Protein AF-0000000066670534 (afdb_homodimer)

Solvent-accessible surface area (backbone atoms only — not comparable to full-atom values): 24064 Å² total; per-residue (Å²): 138,84,81,78,78,78,75,76,74,79,76,77,75,75,77,75,73,74,70,75,74,78,70,74,75,88,40,67,65,58,52,21,53,53,46,45,52,47,20,52,72,50,23,62,88,60,53,47,64,59,57,45,12,57,74,68,71,44,58,47,60,58,57,52,78,71,26,91,45,69,67,55,42,46,50,44,28,29,43,52,54,53,60,66,45,47,70,87,73,50,61,80,85,48,58,58,67,60,31,53,50,49,51,51,50,38,53,48,61,48,46,62,76,32,60,47,41,40,66,54,42,53,49,41,71,63,77,46,68,67,53,52,49,50,53,53,49,52,28,49,52,30,34,74,64,33,26,50,69,69,56,23,50,36,51,55,50,43,51,52,18,28,50,48,16,47,52,33,49,49,48,16,47,55,67,64,30,51,84,81,48,52,74,67,56,62,58,82,70,47,59,60,60,42,52,50,13,34,53,55,26,51,54,74,54,42,49,72,76,74,71,78,122,138,86,81,79,79,76,75,74,74,80,76,76,75,75,76,75,74,73,70,76,72,76,71,74,75,90,40,65,65,59,51,21,53,52,45,46,52,47,18,53,71,50,24,62,88,59,54,47,62,60,60,45,12,57,74,67,73,44,59,49,61,59,58,54,77,72,25,94,44,69,67,55,42,46,47,43,28,30,42,53,55,55,60,65,48,47,70,87,72,51,61,80,84,49,59,57,68,60,31,52,51,50,51,51,49,38,53,46,62,50,46,62,75,31,60,47,42,41,65,54,41,51,47,43,70,63,78,46,68,66,53,53,50,50,52,51,50,52,28,50,52,30,34,74,66,33,26,51,68,69,56,23,49,36,50,56,50,42,51,52,19,28,48,48,15,46,53,33,49,50,50,16,46,56,68,64,31,51,86,82,48,52,73,67,57,62,59,80,71,47,60,60,60,44,52,50,13,34,52,55,28,52,54,74,55,42,49,71,76,73,70,79,121

Organism: Nocardia brasiliensis (strain ATCC 700358 / HUJEG-1) (NCBI:txid1133849)

Secondary structure (DSSP, 8-state):
---------------------------HHHHHHHHHHHHHHH-STT--HHHHHHHHTS-THHHHTT-SSHHHHHHHHHHHHHHHT-GGGS-TTS-HHHHHHHHHHHHHHHHTT-GGGHHHHHTS---SHHHHHHHHHHHHHHHHTT--HHHHHHHHHHHHHHHHHHHHHHHHHHHHS-TTTTTS------HHHHHHHHHHHHGGG--------/---------------------------HHHHHHHHHHHHHHH-STT--HHHHHHHHTS-THHHHTT-SSHHHHHHHHHHHHHHHT-GGGS-TTS-HHHHHHHHHHHHHHHHTT-GGGHHHHHTS---SHHHHHHHHHHHHHHHHTT--HHHHHHHHHHHHHHHHHHHHHHHHHHHHS-TTTTTT------HHHHHHHHHHHHGGG--------

pLDDT: mean 81.75, std 20.19, range [33.44, 98.62]

Sequence (426 aa):
MQGENAAGKPIRRSASRAEPSRRVALNRDHIAVVALRLIDETGVDGFSMRKLGAALGADPMAAYRHFADQQDLFDAVAATMFNELDMASLPWQEPWRELMRAYTHRLRSTLRRHPNAVPVFATRPVRNESALETGSWLVEHLQGAGFPARVATQLTKCLREYVLGHLLSYTIAAVRAEPDAAEDISPADHFDIGVDAMLDGFARYVETPRRHHMQGENAAGKPIRRSASRAEPSRRVALNRDHIAVVALRLIDETGVDGFSMRKLGAALGADPMAAYRHFADQQDLFDAVAATMFNELDMASLPWQEPWRELMRAYTHRLRSTLRRHPNAVPVFATRPVRNESALETGSWLVEHLQGAGFPARVATQLTKCLREYVLGHLLSYTIAAVRAEPDAAEDISPADHFDIGVDAMLDGFARYVETPRRHH

InterPro domains:
  IPR001647 DNA-binding HTH domain, TetR-type [PF00440] (34-77)
  IPR001647 DNA-binding HTH domain, TetR-type [PS50977] (25-85)
  IPR004111 Tetracycline repressor TetR, C-terminal [PF02909] (94-168)
  IPR009057 Homedomain-like superfamily [SSF46689] (21-85)
  IPR036271 Tetracyclin repressor-like, C-terminal domain superfamily [SSF48498] (94-207)
  IPR050109 HTH-type, TetR-like transcriptional regulator [PTHR30055] (16-209)

Radius of gyration: 30.2 Å; Cα contacts (8 Å, |Δi|>4): 427; chains: 2; bounding box: 134×98×96 Å

Foldseek 3Di:
DDPPPPDPDPDPPDPPPDDPPPLPPDALQVLLVLQLVVCLVQFPVRDDLCVSCVSSVHDSCVVCVHAVDPLRSLLSNLLNLVVQLPLVPQPLVDQLLNRLLSSLVSLQVSCLVRLRSLVSNLPDDNPDPVVVVSLVSQLVRVVVQAADSVLSNVLSVVSNNLSSVLSNVLSVVCVVQDPVRNVVCPVPSCPVVVSVVSSVVSVVRRDDPPPPD/DDPPPPPPDPDPPDPPPDDPPPLPPDALQVLLVLQLVVCLVQFPVRDDLCVSCVSSVHHSCVVCVHAVDVLRSLLSNLLNLVVQLPLVPQPLVDQLLNRLLSSLVSLQVSCLVRLRSLVSNLVDDNPDPVVVVSLVSQLVRVVVQAADSVLSSVLSVVSNNLSSVLSNVLSVVCVVPDPVRNVVCPVPPCPVVVSVVSSVVSVVRRDDPPPPD

Nearest PDB structures (foldseek):
  6rxb-assembly1_A  TM=8.771E-01  e=5.092E-08  Acinetobacter baumannii AYE
  6yr1-assembly1_AAA-2  TM=8.450E-01  e=2.213E-08  Escherichia coli
  6rgx-assembly1_B  TM=8.531E-01  e=3.357E-08  Escherichia coli
  6rxb-assembly2_D  TM=8.438E-01  e=1.227E-07  Acinetobacter baumannii AYE
  2hxo-assembly1_B  TM=7.693E-01  e=6.060E-05  Streptomyces coelicolor A3(2)

Structure (mmCIF, N/CA/C/O backbone):
data_AF-0000000066670534-model_v1
#
loop_
_entity.id
_entity.type
_entity.pdbx_description
1 polymer 'TetR family transcriptional regulator'
#
loop_
_atom_site.group_PDB
_atom_site.id
_atom_site.type_symbol
_atom_site.label_atom_id
_atom_site.label_alt_id
_atom_site.label_comp_id
_atom_site.label_asym_id
_atom_site.label_entity_id
_atom_site.label_seq_id
_atom_site.pdbx_PDB_ins_code
_atom_site.Cartn_x
_atom_site.Cartn_y
_atom_site.Cartn_z
_atom_site.occupancy
_atom_site.B_iso_or_equiv
_atom_site.auth_seq_id
_atom_site.auth_comp_id
_atom_site.auth_asym_id
_atom_site.auth_atom_id
_atom_site.pdbx_PDB_model_num
ATOM 1 N N . MET A 1 1 ? 57.75 38.156 66.125 1 33.47 1 MET A N 1
ATOM 2 C CA . MET A 1 1 ? 57.812 38.344 64.688 1 33.47 1 MET A CA 1
ATOM 3 C C . MET A 1 1 ? 57.188 37.156 63.938 1 33.47 1 MET A C 1
ATOM 5 O O . MET A 1 1 ? 57.781 36.062 63.906 1 33.47 1 MET A O 1
ATOM 9 N N . GLN A 1 2 ? 55.812 36.906 64 1 36.94 2 GLN A N 1
ATOM 10 C CA . GLN A 1 2 ? 54.875 35.875 63.594 1 36.94 2 GLN A CA 1
ATOM 11 C C . GLN A 1 2 ? 54.844 35.75 62.062 1 36.94 2 GLN A C 1
ATOM 13 O O . GLN A 1 2 ? 54.594 36.719 61.344 1 36.94 2 GLN A O 1
ATOM 18 N N . GLY A 1 3 ? 55.625 34.906 61.438 1 36.03 3 GLY A N 1
ATOM 19 C CA . GLY A 1 3 ? 55.781 34.562 60.031 1 36.03 3 GLY A CA 1
ATOM 20 C C . GLY A 1 3 ? 54.469 34.188 59.375 1 36.03 3 GLY A C 1
ATOM 21 O O . GLY A 1 3 ? 53.812 33.219 59.781 1 36.03 3 GLY A O 1
ATOM 22 N N . GLU A 1 4 ? 53.656 35.156 58.875 1 36.81 4 GLU A N 1
ATOM 23 C CA . GLU A 1 4 ? 52.406 35.062 58.094 1 36.81 4 GLU A CA 1
ATOM 24 C C . GLU A 1 4 ? 52.594 34.188 56.844 1 36.81 4 GLU A C 1
ATOM 26 O O . GLU A 1 4 ? 53.406 34.5 56 1 36.81 4 GLU A O 1
ATOM 31 N N . ASN A 1 5 ? 52.531 32.844 56.938 1 39.81 5 ASN A N 1
ATOM 32 C CA . ASN A 1 5 ? 52.562 31.938 55.812 1 39.81 5 ASN A CA 1
ATOM 33 C C . ASN A 1 5 ? 51.5 32.312 54.75 1 39.81 5 ASN A C 1
ATOM 35 O O . ASN A 1 5 ? 50.312 32.375 55.062 1 39.81 5 ASN A O 1
ATOM 39 N N . ALA A 1 6 ? 51.938 33.062 53.719 1 43.56 6 ALA A N 1
ATOM 40 C CA . ALA A 1 6 ? 51.125 33.469 52.562 1 43.56 6 ALA A CA 1
ATOM 41 C C . ALA A 1 6 ? 50.438 32.25 51.938 1 43.56 6 ALA A C 1
ATOM 43 O O . ALA A 1 6 ? 51.125 31.297 51.5 1 43.56 6 ALA A O 1
ATOM 44 N N . ALA A 1 7 ? 49.219 31.953 52.25 1 42.5 7 ALA A N 1
ATOM 45 C CA . ALA A 1 7 ? 48.312 30.984 51.625 1 42.5 7 ALA A CA 1
ATOM 46 C C . ALA A 1 7 ? 48.344 31.125 50.094 1 42.5 7 ALA A C 1
ATOM 48 O O . ALA A 1 7 ? 48.25 32.219 49.562 1 42.5 7 ALA A O 1
ATOM 49 N N . GLY A 1 8 ? 49.031 30.203 49.344 1 38.34 8 GLY A N 1
ATOM 50 C CA . GLY A 1 8 ? 49.094 30.078 47.906 1 38.34 8 GLY A CA 1
ATOM 51 C C . GLY A 1 8 ? 47.75 30.266 47.219 1 38.34 8 GLY A C 1
ATOM 52 O O . GLY A 1 8 ? 46.719 29.781 47.719 1 38.34 8 GLY A O 1
ATOM 53 N N . LYS A 1 9 ? 47.625 31.359 46.531 1 45.19 9 LYS A N 1
ATOM 54 C CA . LYS A 1 9 ? 46.406 31.641 45.75 1 45.19 9 LYS A CA 1
ATOM 55 C C . LYS A 1 9 ? 46.031 30.438 44.875 1 45.19 9 LYS A C 1
ATOM 57 O O . LYS A 1 9 ? 46.906 29.812 44.281 1 45.19 9 LYS A O 1
ATOM 62 N N . PRO A 1 10 ? 44.844 29.766 45.188 1 46.69 10 PRO A N 1
ATOM 63 C CA . PRO A 1 10 ? 44.469 28.625 44.344 1 46.69 10 PRO A CA 1
ATOM 64 C C . PRO A 1 10 ? 44.531 28.906 42.875 1 46.69 10 PRO A C 1
ATOM 66 O O . PRO A 1 1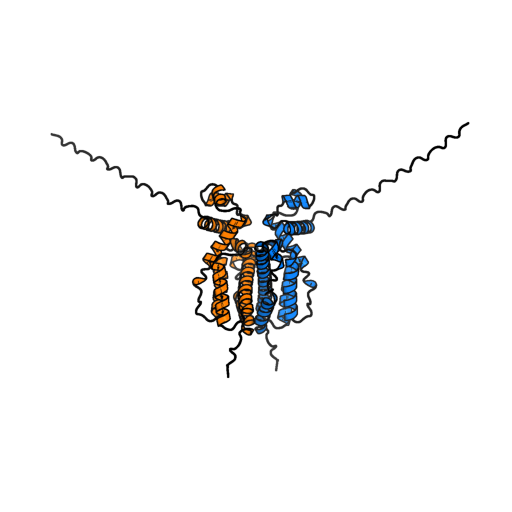0 ? 44.375 30.062 42.438 1 46.69 10 PRO A O 1
ATOM 69 N N . ILE A 1 11 ? 45.406 28.266 42.094 1 48.47 11 ILE A N 1
ATOM 70 C CA . ILE A 1 11 ? 45.5 28.266 40.625 1 48.47 11 ILE A CA 1
ATOM 71 C C . ILE A 1 11 ? 44.094 28.109 40.031 1 48.47 11 ILE A C 1
ATOM 73 O O . ILE A 1 11 ? 43.375 27.141 40.344 1 48.47 11 ILE A O 1
ATOM 77 N N . ARG A 1 12 ? 43.5 29.188 39.594 1 43.56 12 ARG A N 1
ATOM 78 C CA . ARG A 1 12 ? 42.219 29.125 38.844 1 43.56 12 ARG A CA 1
ATOM 79 C C . ARG A 1 12 ? 42.312 28.094 37.719 1 43.56 12 ARG A C 1
ATOM 81 O O . ARG A 1 12 ? 43.125 28.234 36.812 1 43.56 12 ARG A O 1
ATOM 88 N N . ARG A 1 13 ? 41.938 26.859 37.938 1 44.12 13 ARG A N 1
ATOM 89 C CA . ARG A 1 13 ? 41.75 25.891 36.875 1 44.12 13 ARG A CA 1
ATOM 90 C C . ARG A 1 13 ? 41.062 26.516 35.656 1 44.12 13 ARG A C 1
ATOM 92 O O . ARG A 1 13 ? 40.062 27.188 35.812 1 44.12 13 ARG A O 1
ATOM 99 N N . SER A 1 14 ? 41.812 26.828 34.594 1 43.59 14 SER A N 1
ATOM 100 C CA . SER A 1 14 ? 41.344 27.281 33.281 1 43.59 14 SER A CA 1
ATOM 101 C C . SER A 1 14 ? 40.094 26.5 32.844 1 43.59 14 SER A C 1
ATOM 103 O O . SER A 1 14 ? 40.094 25.266 32.906 1 43.59 14 SER A O 1
ATOM 105 N N . ALA A 1 15 ? 38.969 27.016 33 1 44.19 15 ALA A N 1
ATOM 106 C CA . ALA A 1 15 ? 37.719 26.453 32.5 1 44.19 15 ALA A CA 1
ATOM 107 C C . ALA A 1 15 ? 37.906 25.906 31.094 1 44.19 15 ALA A C 1
ATOM 109 O O . ALA A 1 15 ? 38.312 26.641 30.188 1 44.19 15 ALA A O 1
ATOM 110 N N . SER A 1 16 ? 38.25 24.656 30.859 1 44.47 16 SER A N 1
ATOM 111 C CA . SER A 1 16 ? 38.25 23.953 29.578 1 44.47 16 SER A CA 1
ATOM 112 C C . SER A 1 16 ? 37.156 24.453 28.672 1 44.47 16 SER A C 1
ATOM 114 O O . SER A 1 16 ? 35.969 24.469 29.062 1 44.47 16 SER A O 1
ATOM 116 N N . ARG A 1 17 ? 37.406 25.438 27.797 1 44.53 17 ARG A N 1
ATOM 117 C CA . ARG A 1 17 ? 36.469 25.906 26.781 1 44.53 17 ARG A CA 1
ATOM 118 C C . ARG A 1 17 ? 35.688 24.734 26.156 1 44.53 17 ARG A C 1
ATOM 120 O O . ARG A 1 17 ? 36.312 23.812 25.625 1 44.53 17 ARG A O 1
ATOM 127 N N . ALA A 1 18 ? 34.562 24.469 26.641 1 45.66 18 ALA A N 1
ATOM 128 C CA . ALA A 1 18 ? 33.688 23.516 26 1 45.66 18 ALA A CA 1
ATOM 129 C C . ALA A 1 18 ? 33.781 23.609 24.469 1 45.66 18 ALA A C 1
ATOM 131 O O . ALA A 1 18 ? 33.812 24.703 23.906 1 45.66 18 ALA A O 1
ATOM 132 N N . GLU A 1 19 ? 34.438 22.703 23.75 1 43.5 19 GLU A N 1
ATOM 133 C CA . GLU A 1 19 ? 34.469 22.578 22.297 1 43.5 19 GLU A CA 1
ATOM 134 C C . GLU A 1 19 ? 33.156 22.984 21.672 1 43.5 19 GLU A C 1
ATOM 136 O O . GLU A 1 19 ? 32.094 22.625 22.188 1 43.5 19 GLU A O 1
ATOM 141 N N . PRO A 1 20 ? 33.031 24.125 20.984 1 40.72 20 PRO A N 1
ATOM 142 C CA . PRO A 1 20 ? 31.75 24.422 20.344 1 40.72 20 PRO A CA 1
ATOM 143 C C . PRO A 1 20 ? 31.062 23.172 19.781 1 40.72 20 PRO A C 1
ATOM 145 O O . PRO A 1 20 ? 31.734 22.281 19.266 1 40.72 20 PRO A O 1
ATOM 148 N N . SER A 1 21 ? 30.125 22.578 20.344 1 44.38 21 SER A N 1
ATOM 149 C CA . SER A 1 21 ? 29.312 21.547 19.734 1 44.38 21 SER A CA 1
ATOM 150 C C . SER A 1 21 ? 29.203 21.75 18.219 1 44.38 21 SER A C 1
ATOM 152 O O . SER A 1 21 ? 28.828 22.828 17.766 1 44.38 21 SER A O 1
ATOM 154 N N . ARG A 1 22 ? 30.062 21.359 17.375 1 43.44 22 ARG A N 1
ATOM 155 C CA . ARG A 1 22 ? 29.984 21.422 15.914 1 43.44 22 ARG A CA 1
ATOM 156 C C . ARG A 1 22 ? 28.531 21.422 15.445 1 43.44 22 ARG A C 1
ATOM 158 O O . ARG A 1 22 ? 27.844 20.391 15.539 1 43.44 22 ARG A O 1
ATOM 165 N N . ARG A 1 23 ? 27.797 22.469 15.539 1 50.34 23 ARG A N 1
ATOM 166 C CA . ARG A 1 23 ? 26.484 22.672 14.961 1 50.34 23 ARG A CA 1
ATOM 167 C C . ARG A 1 23 ? 26.359 21.969 13.609 1 50.34 23 ARG A C 1
ATOM 169 O O . ARG A 1 23 ? 27.125 22.25 12.688 1 50.34 23 ARG A O 1
ATOM 176 N N . VAL A 1 24 ? 26.172 20.703 13.492 1 54.19 24 VAL A N 1
ATOM 177 C CA . VAL A 1 24 ? 25.938 20 12.234 1 54.19 24 VAL A CA 1
ATOM 178 C C . VAL A 1 24 ? 25.219 20.938 11.25 1 54.19 24 VAL A C 1
ATOM 180 O O . VAL A 1 24 ? 24.172 21.5 11.57 1 54.19 24 VAL A O 1
ATOM 183 N N . ALA A 1 25 ? 25.953 21.594 10.383 1 62.62 25 ALA A N 1
ATOM 184 C CA . ALA A 1 25 ? 25.422 22.453 9.336 1 62.62 25 ALA A CA 1
ATOM 185 C C . ALA A 1 25 ? 24.125 21.891 8.773 1 62.62 25 ALA A C 1
ATOM 187 O O . ALA A 1 25 ? 24.062 20.703 8.406 1 62.62 25 ALA A O 1
ATOM 188 N N . LEU A 1 26 ? 23.016 22.578 9 1 75.19 26 LEU A N 1
ATOM 189 C CA . LEU A 1 26 ? 21.688 22.219 8.477 1 75.19 26 LEU A CA 1
ATOM 190 C C . LEU A 1 26 ? 21.75 22.016 6.965 1 75.19 26 LEU A C 1
ATOM 192 O O . LEU A 1 26 ? 22.25 22.875 6.238 1 75.19 26 LEU A O 1
ATOM 196 N N . ASN A 1 27 ? 21.703 20.781 6.59 1 87.31 27 ASN A N 1
ATOM 197 C CA . ASN A 1 27 ? 21.531 20.469 5.176 1 87.31 27 ASN A CA 1
ATOM 198 C C . ASN A 1 27 ? 20.312 19.594 4.941 1 87.31 27 ASN A C 1
ATOM 200 O O . ASN A 1 27 ? 19.672 19.141 5.898 1 87.31 27 ASN A O 1
ATOM 204 N N . ARG A 1 28 ? 19.953 19.422 3.723 1 91.94 28 ARG A N 1
ATOM 205 C CA . ARG A 1 28 ? 18.719 18.734 3.34 1 91.94 28 ARG A CA 1
ATOM 206 C C . ARG A 1 28 ? 18.688 17.328 3.914 1 91.94 28 ARG A C 1
ATOM 208 O O . ARG A 1 28 ? 17.656 16.891 4.426 1 91.94 28 ARG A O 1
ATOM 215 N N . ASP A 1 29 ? 19.844 16.734 3.93 1 92.19 29 ASP A N 1
ATOM 216 C CA . ASP A 1 29 ? 19.891 15.352 4.391 1 92.19 29 ASP A CA 1
ATOM 217 C C . ASP A 1 29 ? 19.656 15.258 5.895 1 92.19 29 ASP A C 1
ATOM 219 O O . ASP A 1 29 ? 18.891 14.422 6.359 1 92.19 29 ASP A O 1
ATOM 223 N N . HIS A 1 30 ? 20.297 16.078 6.57 1 93.44 30 HIS A N 1
ATOM 224 C CA . HIS A 1 30 ? 20.141 16.094 8.016 1 93.44 30 HIS A CA 1
ATOM 225 C C . HIS A 1 30 ? 18.719 16.422 8.414 1 93.44 30 HIS A C 1
ATOM 227 O O . HIS A 1 30 ? 18.141 15.781 9.297 1 93.44 30 HIS A O 1
ATOM 233 N N . ILE A 1 31 ? 18.172 17.391 7.797 1 95.06 31 ILE A N 1
ATOM 234 C CA . ILE A 1 31 ? 16.812 17.812 8.086 1 95.06 31 ILE A CA 1
ATOM 235 C C . ILE A 1 31 ? 15.852 16.656 7.809 1 95.06 31 ILE A C 1
ATOM 237 O O . ILE A 1 31 ? 14.93 16.391 8.594 1 95.06 31 ILE A O 1
ATOM 241 N N . ALA A 1 32 ? 16.078 15.953 6.73 1 95.56 32 ALA A N 1
ATOM 242 C CA . ALA A 1 32 ? 15.227 14.828 6.359 1 95.56 32 ALA A CA 1
ATOM 243 C C . ALA A 1 32 ? 15.305 13.711 7.395 1 95.56 32 ALA A C 1
ATOM 245 O O . ALA A 1 32 ? 14.297 13.094 7.723 1 95.56 32 ALA A O 1
ATOM 246 N N . VAL A 1 33 ? 16.484 13.5 7.914 1 96.75 33 VAL A N 1
ATOM 247 C CA . VAL A 1 33 ? 16.688 12.461 8.922 1 96.75 33 VAL A CA 1
ATOM 248 C C . VAL A 1 33 ? 15.938 12.844 10.203 1 96.75 33 VAL A C 1
ATOM 250 O O . VAL A 1 33 ? 15.266 12 10.805 1 96.75 33 VAL A O 1
ATOM 253 N N . VAL A 1 34 ? 16.016 14.062 10.578 1 96.5 34 VAL A N 1
ATOM 254 C CA . VAL A 1 34 ? 15.328 14.547 11.766 1 96.5 34 VAL A CA 1
ATOM 255 C C . VAL A 1 34 ? 13.812 14.477 11.555 1 96.5 34 VAL A C 1
ATOM 257 O O . VAL A 1 34 ? 13.07 14.094 12.453 1 96.5 34 VAL A O 1
ATOM 260 N N . ALA A 1 35 ? 13.398 14.852 10.383 1 96.81 35 ALA A N 1
ATOM 261 C CA . ALA A 1 35 ? 11.984 14.766 10.047 1 96.81 35 ALA A CA 1
ATOM 262 C C . ALA A 1 35 ? 11.477 13.328 10.141 1 96.81 35 ALA A C 1
ATOM 264 O O . ALA A 1 35 ? 10.391 13.078 10.672 1 96.81 35 ALA A O 1
ATOM 265 N N . LEU A 1 36 ? 12.266 12.406 9.602 1 97.19 36 LEU A N 1
ATOM 266 C CA . LEU A 1 36 ? 11.906 10.992 9.672 1 97.19 36 LEU A CA 1
ATOM 267 C C . LEU A 1 36 ? 11.742 10.547 11.117 1 97.19 36 LEU A C 1
ATOM 269 O O . LEU A 1 36 ? 10.773 9.867 11.461 1 97.19 36 LEU A O 1
ATOM 273 N N . ARG A 1 37 ? 12.633 10.93 11.961 1 96.94 37 ARG A N 1
ATOM 274 C CA . ARG A 1 37 ? 12.555 10.586 13.375 1 96.94 37 ARG A CA 1
ATOM 275 C C . ARG A 1 37 ? 11.305 11.172 14.016 1 96.94 37 ARG A C 1
ATOM 277 O O . ARG A 1 37 ? 10.641 10.516 14.82 1 96.94 37 ARG A O 1
ATOM 284 N N . LEU A 1 38 ? 11.07 12.367 13.68 1 96.5 38 LEU A N 1
ATOM 285 C CA . LEU A 1 38 ? 9.883 13.031 14.203 1 96.5 38 LEU A CA 1
ATOM 286 C C . LEU A 1 38 ? 8.617 12.305 13.75 1 96.5 38 LEU A C 1
ATOM 288 O O . LEU A 1 38 ? 7.695 12.102 14.547 1 96.5 38 LEU A O 1
ATOM 292 N N . ILE A 1 39 ? 8.57 11.906 12.516 1 95.19 39 ILE A N 1
ATOM 293 C CA . ILE A 1 39 ? 7.438 11.156 11.992 1 95.19 39 ILE A CA 1
ATOM 294 C C . ILE A 1 39 ? 7.32 9.812 12.727 1 95.19 39 ILE A C 1
ATOM 296 O O . ILE A 1 39 ? 6.219 9.383 13.062 1 95.19 39 ILE A O 1
ATOM 300 N N . ASP A 1 40 ? 8.438 9.234 12.961 1 94.06 40 ASP A N 1
ATOM 301 C CA . ASP A 1 40 ? 8.438 7.973 13.695 1 94.06 40 ASP A CA 1
ATOM 302 C C . ASP A 1 40 ? 7.777 8.133 15.062 1 94.06 40 ASP A C 1
ATOM 304 O O . ASP A 1 40 ? 7.09 7.223 15.539 1 94.06 40 ASP A O 1
ATOM 308 N N . GLU A 1 41 ? 7.953 9.242 15.633 1 92.56 41 GLU A N 1
ATOM 309 C CA . GLU A 1 41 ? 7.48 9.508 16.984 1 92.56 41 GLU A CA 1
ATOM 310 C C . GLU A 1 41 ? 6.023 9.961 16.984 1 92.56 41 GLU A C 1
ATOM 312 O O . GLU A 1 41 ? 5.227 9.523 17.828 1 92.56 41 GLU A O 1
ATOM 317 N N . THR A 1 42 ? 5.652 10.82 16.094 1 90.25 42 THR A N 1
ATOM 318 C CA . THR A 1 42 ? 4.383 11.531 16.219 1 90.25 42 THR A CA 1
ATOM 319 C C . THR A 1 42 ? 3.393 11.062 15.156 1 90.25 42 THR A C 1
ATOM 321 O O . THR A 1 42 ? 2.205 11.391 15.219 1 90.25 42 THR A O 1
ATOM 324 N N . GLY A 1 43 ? 3.912 10.258 14.195 1 89.06 43 GLY A N 1
ATOM 325 C CA . GLY A 1 43 ? 3.084 9.992 13.031 1 89.06 43 GLY A CA 1
ATOM 326 C C . GLY A 1 43 ? 3.062 11.141 12.047 1 89.06 43 GLY A C 1
ATOM 327 O O . GLY A 1 43 ? 3.475 12.258 12.375 1 89.06 43 GLY A O 1
ATOM 328 N N . VAL A 1 44 ? 2.549 10.852 10.867 1 87.06 44 VAL A N 1
ATOM 329 C CA . VAL A 1 44 ? 2.482 11.867 9.82 1 87.06 44 VAL A CA 1
ATOM 330 C C . VAL A 1 44 ? 1.493 12.961 10.219 1 87.06 44 VAL A C 1
ATOM 332 O O . VAL A 1 44 ? 1.752 14.148 10.016 1 87.06 44 VAL A O 1
ATOM 335 N N . ASP A 1 45 ? 0.412 12.508 10.82 1 78.88 45 ASP A N 1
ATOM 336 C CA . ASP A 1 45 ? -0.628 13.453 11.227 1 78.88 45 ASP A CA 1
ATOM 337 C C . ASP A 1 45 ? -0.126 14.383 12.328 1 78.88 45 ASP A C 1
ATOM 339 O O . ASP A 1 45 ? -0.609 15.508 12.461 1 78.88 45 ASP A O 1
ATOM 343 N N . GLY A 1 46 ? 0.813 13.93 13.078 1 86.69 46 GLY A N 1
ATOM 344 C CA . GLY A 1 46 ? 1.359 14.719 14.172 1 86.69 46 GLY A CA 1
ATOM 345 C C . GLY A 1 46 ? 2.559 15.555 13.766 1 86.69 46 GLY A C 1
ATOM 346 O O . GLY A 1 46 ? 3.105 16.297 14.578 1 86.69 46 GLY A O 1
ATOM 347 N N . PHE A 1 47 ? 2.91 15.438 12.555 1 91.12 47 PHE A N 1
ATOM 348 C CA . PHE A 1 47 ? 4.074 16.156 12.047 1 91.12 47 PHE A CA 1
ATOM 349 C C . PHE A 1 47 ? 3.703 17.594 11.68 1 91.12 47 PHE A C 1
ATOM 351 O O . PHE A 1 47 ? 2.629 17.844 11.125 1 91.12 47 PHE A O 1
ATOM 358 N N . SER A 1 48 ? 4.551 18.516 11.969 1 90.19 48 SER A N 1
ATOM 359 C CA . SER A 1 48 ? 4.449 19.875 11.477 1 90.19 48 SER A CA 1
ATOM 360 C C . SER A 1 48 ? 5.828 20.5 11.281 1 90.19 48 SER A C 1
ATOM 362 O O . SER A 1 48 ? 6.797 20.094 11.922 1 90.19 48 SER A O 1
ATOM 364 N N . MET A 1 49 ? 5.82 21.5 10.422 1 90.69 49 MET A N 1
ATOM 365 C CA . MET A 1 49 ? 7.078 22.203 10.188 1 90.69 49 MET A CA 1
ATOM 366 C C . MET A 1 49 ? 7.535 22.922 11.453 1 90.69 49 MET A C 1
ATOM 368 O O . MET A 1 49 ? 8.734 23.047 11.703 1 90.69 49 MET A O 1
ATOM 372 N N . ARG A 1 50 ? 6.602 23.359 12.242 1 90.69 50 ARG A N 1
ATOM 373 C CA . ARG A 1 50 ? 6.926 24 13.516 1 90.69 50 ARG A CA 1
ATOM 374 C C . ARG A 1 50 ? 7.613 23.031 14.461 1 90.69 50 ARG A C 1
ATOM 376 O O . ARG A 1 50 ? 8.648 23.344 15.055 1 90.69 50 ARG A O 1
ATOM 383 N N . LYS A 1 51 ? 7.082 21.859 14.609 1 93.88 51 LYS A N 1
ATOM 384 C CA . LYS A 1 51 ? 7.684 20.828 15.453 1 93.88 51 LYS A CA 1
ATOM 385 C C . LYS A 1 51 ? 9.062 20.438 14.945 1 93.88 51 LYS A C 1
ATOM 387 O O . LYS A 1 51 ? 9.969 20.141 15.734 1 93.88 51 LYS A O 1
ATOM 392 N N . LEU A 1 52 ? 9.188 20.359 13.602 1 94.81 52 LEU A N 1
ATOM 393 C CA . LEU A 1 52 ? 10.484 20.047 13.008 1 94.81 52 LEU A CA 1
ATOM 394 C C . LEU A 1 52 ? 11.523 21.109 13.383 1 94.81 52 LEU A C 1
ATOM 396 O O . LEU A 1 52 ? 12.648 20.766 13.75 1 94.81 52 LEU A O 1
ATOM 400 N N . GLY A 1 53 ? 11.156 22.359 13.281 1 92.88 53 GLY A N 1
ATOM 401 C CA . GLY A 1 53 ? 12.055 23.422 13.711 1 92.88 53 GLY A CA 1
ATOM 402 C C . GLY A 1 53 ? 12.539 23.25 15.133 1 92.88 53 GLY A C 1
ATOM 403 O O . GLY A 1 53 ? 13.734 23.406 15.414 1 92.88 53 GLY A O 1
ATOM 404 N N . ALA A 1 54 ? 11.609 22.969 15.969 1 92.56 54 ALA A N 1
ATOM 405 C CA . ALA A 1 54 ? 11.938 22.75 17.375 1 92.56 54 ALA A CA 1
ATOM 406 C C . ALA A 1 54 ? 12.906 21.578 17.547 1 92.56 54 ALA A C 1
ATOM 408 O O . ALA A 1 54 ? 13.867 21.672 18.312 1 92.56 54 ALA A O 1
ATOM 409 N N . ALA A 1 55 ? 12.672 20.516 16.875 1 93.12 55 ALA A N 1
ATOM 410 C CA . ALA A 1 55 ? 13.508 19.328 16.969 1 93.12 55 ALA A CA 1
ATOM 411 C C . ALA A 1 55 ? 14.922 19.609 16.453 1 93.12 55 ALA A C 1
ATOM 413 O O . ALA A 1 55 ? 15.883 19 16.922 1 93.12 55 ALA A O 1
ATOM 414 N N . LEU A 1 56 ? 14.992 20.453 15.492 1 92.5 56 LEU A N 1
ATOM 415 C CA . LEU A 1 56 ? 16.281 20.828 14.906 1 92.5 56 LEU A CA 1
ATOM 416 C C . LEU A 1 56 ? 17.016 21.828 15.805 1 92.5 56 LEU A C 1
ATOM 418 O O . LEU A 1 56 ? 18.203 22.078 15.609 1 92.5 56 LEU A O 1
ATOM 422 N N . GLY A 1 57 ? 16.297 22.328 16.781 1 90.69 57 GLY A N 1
ATOM 423 C CA . GLY A 1 57 ? 16.859 23.391 17.594 1 90.69 57 GLY A CA 1
ATOM 424 C C . GLY A 1 57 ? 17.078 24.672 16.828 1 90.69 57 GLY A C 1
ATOM 425 O O . GLY A 1 57 ? 18.031 25.406 17.078 1 90.69 57 GLY A O 1
ATOM 426 N N . ALA A 1 58 ? 16.344 24.812 15.828 1 83.56 58 ALA A N 1
ATOM 427 C CA . ALA A 1 58 ? 16.438 25.969 14.945 1 83.56 58 ALA A CA 1
ATOM 428 C C . ALA A 1 58 ? 15.094 26.656 14.789 1 83.56 58 ALA A C 1
ATOM 430 O O . ALA A 1 58 ? 14.078 26.172 15.289 1 83.56 58 ALA A O 1
ATOM 431 N N . ASP A 1 59 ? 15.18 27.844 14.188 1 79.5 59 ASP A N 1
ATOM 432 C CA . ASP A 1 59 ? 13.953 28.547 13.812 1 79.5 59 ASP A CA 1
ATOM 433 C C . ASP A 1 59 ? 13.141 27.734 12.805 1 79.5 59 ASP A C 1
ATOM 435 O O . ASP A 1 59 ? 13.711 27.109 11.906 1 79.5 59 ASP A O 1
ATOM 439 N N . PRO A 1 60 ? 11.812 27.609 13.031 1 74.88 60 PRO A N 1
ATOM 440 C CA . PRO A 1 60 ? 10.938 26.906 12.094 1 74.88 60 PRO A CA 1
ATOM 441 C C . PRO A 1 60 ? 11.195 27.297 10.641 1 74.88 60 PRO A C 1
ATOM 443 O O . PRO A 1 60 ? 10.992 26.484 9.734 1 74.88 60 PRO A O 1
ATOM 446 N N . MET A 1 61 ? 11.75 28.422 10.445 1 80.25 61 MET A N 1
ATOM 447 C CA . MET A 1 61 ? 11.992 28.922 9.094 1 80.25 61 MET A CA 1
ATOM 448 C C . MET A 1 61 ? 13.242 28.281 8.5 1 80.25 61 MET A C 1
ATOM 450 O O . MET A 1 61 ? 13.422 28.266 7.277 1 80.25 61 MET A O 1
ATOM 454 N N . ALA A 1 62 ? 14.016 27.781 9.32 1 82.62 62 ALA A N 1
ATOM 455 C CA . ALA A 1 62 ? 15.289 27.219 8.867 1 82.62 62 ALA A CA 1
ATOM 456 C C . ALA A 1 62 ? 15.07 26.094 7.859 1 82.62 62 ALA A C 1
ATOM 458 O O . ALA A 1 62 ? 15.797 26 6.871 1 82.62 62 ALA A O 1
ATOM 459 N N . ALA A 1 63 ? 14.039 25.266 8.086 1 86.12 63 ALA A N 1
ATOM 460 C CA . ALA A 1 63 ? 13.758 24.156 7.18 1 86.12 63 ALA A CA 1
ATOM 461 C C . ALA A 1 63 ? 13.258 24.656 5.828 1 86.12 63 ALA A C 1
ATOM 463 O O . ALA A 1 63 ? 13.531 24.047 4.793 1 86.12 63 ALA A O 1
ATOM 464 N N . TYR A 1 64 ? 12.609 25.781 5.887 1 84.62 64 TYR A N 1
ATOM 465 C CA . TYR A 1 64 ? 12.016 26.312 4.664 1 84.62 64 TYR A CA 1
ATOM 466 C C . TYR A 1 64 ? 13.086 26.859 3.732 1 84.62 64 TYR A C 1
ATOM 468 O O . TYR A 1 64 ? 12.844 27.062 2.541 1 84.62 64 TYR A O 1
ATOM 476 N N . ARG A 1 65 ? 14.219 27.141 4.191 1 88.19 65 ARG A N 1
ATOM 477 C CA . ARG A 1 65 ? 15.336 27.562 3.355 1 88.19 65 ARG A CA 1
ATOM 478 C C . ARG A 1 65 ? 15.82 26.406 2.475 1 88.19 65 ARG A C 1
ATOM 480 O O . ARG A 1 65 ? 16.422 26.641 1.42 1 88.19 65 ARG A O 1
ATOM 487 N N . HIS A 1 66 ? 15.477 25.25 2.934 1 92.81 66 HIS A N 1
ATOM 488 C CA . HIS A 1 66 ? 16 24.078 2.248 1 92.81 66 HIS A CA 1
ATOM 489 C C . HIS A 1 66 ? 14.906 23.328 1.493 1 92.81 66 HIS A C 1
ATOM 491 O O . HIS A 1 66 ? 15.195 22.531 0.595 1 92.81 66 HIS A O 1
ATOM 497 N N . PHE A 1 67 ? 13.727 23.547 1.937 1 93.25 67 PHE A N 1
ATOM 498 C CA . PHE A 1 67 ? 12.602 22.875 1.309 1 93.25 67 PHE A CA 1
ATOM 499 C C . PHE A 1 67 ? 11.516 23.875 0.925 1 93.25 67 PHE A C 1
ATOM 501 O O . PHE A 1 67 ? 11.195 24.781 1.694 1 93.25 67 PHE A O 1
ATOM 508 N N . ALA A 1 68 ? 10.953 23.656 -0.262 1 89.94 68 ALA A N 1
ATOM 509 C CA . ALA A 1 68 ? 9.93 24.562 -0.781 1 89.94 68 ALA A CA 1
ATOM 510 C C . ALA A 1 68 ? 8.641 24.438 0.023 1 89.94 68 ALA A C 1
ATOM 512 O O . ALA A 1 68 ? 7.922 25.438 0.207 1 89.94 68 ALA A O 1
ATOM 513 N N . ASP A 1 69 ? 8.281 23.266 0.402 1 87.62 69 ASP A N 1
ATOM 514 C CA . ASP A 1 69 ? 7.078 22.969 1.175 1 87.62 69 ASP A CA 1
ATOM 515 C C . ASP A 1 69 ? 7.188 21.609 1.86 1 87.62 69 ASP A C 1
ATOM 517 O O . ASP A 1 69 ? 8.234 20.953 1.802 1 87.62 69 ASP A O 1
ATOM 521 N N . GLN A 1 70 ? 6.23 21.25 2.49 1 88.12 70 GLN A N 1
ATOM 522 C CA . GLN A 1 70 ? 6.211 20 3.234 1 88.12 70 GLN A CA 1
ATOM 523 C C . GLN A 1 70 ? 6.332 18.797 2.297 1 88.12 70 GLN A C 1
ATOM 525 O O . GLN A 1 70 ? 6.957 17.797 2.645 1 88.12 70 GLN A O 1
ATOM 530 N N . GLN A 1 71 ? 5.77 18.891 1.125 1 85.25 71 GLN A N 1
ATOM 531 C CA . GLN A 1 71 ? 5.84 17.797 0.164 1 85.25 71 GLN A CA 1
ATOM 532 C C . GLN A 1 71 ? 7.273 17.562 -0.307 1 85.25 71 GLN A C 1
ATOM 534 O O . GLN A 1 71 ? 7.711 16.422 -0.444 1 85.25 71 GLN A O 1
ATOM 539 N N . ASP A 1 72 ? 7.91 18.625 -0.53 1 89.56 72 ASP A N 1
ATOM 540 C CA . ASP A 1 72 ? 9.32 18.547 -0.886 1 89.56 72 ASP A CA 1
ATOM 541 C C . ASP A 1 72 ? 10.133 17.891 0.224 1 89.56 72 ASP A C 1
ATOM 543 O O . ASP A 1 72 ? 11.016 17.062 -0.048 1 89.56 72 ASP A O 1
ATOM 547 N N . LEU A 1 73 ? 9.844 18.234 1.451 1 92.88 73 LEU A N 1
ATOM 548 C CA . LEU A 1 73 ? 10.492 17.609 2.6 1 92.88 73 LEU A CA 1
ATOM 549 C C . LEU A 1 73 ? 10.172 16.125 2.658 1 92.88 73 LEU A C 1
ATOM 551 O O . LEU A 1 73 ? 11.062 15.305 2.904 1 92.88 73 LEU A O 1
ATOM 555 N N . PHE A 1 74 ? 8.969 15.711 2.416 1 91.88 74 PHE A N 1
ATOM 556 C CA . PHE A 1 74 ? 8.562 14.312 2.479 1 91.88 74 PHE A CA 1
ATOM 557 C C . PHE A 1 74 ? 9.227 13.5 1.37 1 91.88 74 PHE A C 1
ATOM 559 O O . PHE A 1 74 ? 9.547 12.328 1.557 1 91.88 74 PHE A O 1
ATOM 566 N N . ASP A 1 75 ? 9.461 14.133 0.252 1 90.31 75 ASP A N 1
ATOM 567 C CA . ASP A 1 75 ? 10.25 13.477 -0.781 1 90.31 75 ASP A CA 1
ATOM 568 C C . ASP A 1 75 ? 11.641 13.117 -0.26 1 90.31 75 ASP A C 1
ATOM 570 O O . ASP A 1 75 ? 12.141 12.023 -0.518 1 90.31 75 ASP A O 1
ATOM 574 N N . ALA A 1 76 ? 12.18 14.047 0.439 1 93.19 76 ALA A N 1
ATOM 575 C CA . ALA A 1 76 ? 13.508 13.82 1.009 1 93.19 76 ALA A CA 1
ATOM 576 C C . ALA A 1 76 ? 13.469 12.75 2.09 1 93.19 76 ALA A C 1
ATOM 578 O O . ALA A 1 76 ? 14.414 11.969 2.242 1 93.19 76 ALA A O 1
ATOM 579 N N . VAL A 1 77 ? 12.438 12.711 2.836 1 95.19 77 VAL A N 1
ATOM 580 C CA . VAL A 1 77 ? 12.25 11.672 3.842 1 95.19 77 VAL A CA 1
ATOM 581 C C . VAL A 1 77 ? 12.18 10.305 3.166 1 95.19 77 VAL A C 1
ATOM 583 O O . VAL A 1 77 ? 12.82 9.344 3.617 1 95.19 77 VAL A O 1
ATOM 586 N N . ALA A 1 78 ? 11.445 10.203 2.086 1 93.19 78 ALA A N 1
ATOM 587 C CA . ALA A 1 78 ? 11.352 8.961 1.327 1 93.19 78 ALA A CA 1
ATOM 588 C C . ALA A 1 78 ? 12.727 8.531 0.806 1 93.19 78 ALA A C 1
ATOM 590 O O . ALA A 1 78 ? 13.078 7.355 0.859 1 93.19 78 ALA A O 1
ATOM 591 N N . ALA A 1 79 ? 13.469 9.469 0.329 1 92.94 79 ALA A N 1
ATOM 592 C CA . ALA A 1 79 ? 14.812 9.188 -0.157 1 92.94 79 ALA A CA 1
ATOM 593 C C . ALA A 1 79 ? 15.711 8.68 0.97 1 92.94 79 ALA A C 1
ATOM 595 O O . ALA A 1 79 ? 16.516 7.766 0.767 1 92.94 79 ALA A O 1
ATOM 596 N N . THR A 1 80 ? 15.547 9.312 2.08 1 94.62 80 THR A N 1
ATOM 597 C CA . THR A 1 80 ? 16.297 8.883 3.258 1 94.62 80 THR A CA 1
ATOM 598 C C . THR A 1 80 ? 15.977 7.43 3.6 1 94.62 80 THR A C 1
ATOM 600 O O . THR A 1 80 ? 16.875 6.633 3.859 1 94.62 80 THR A O 1
ATOM 603 N N . MET A 1 81 ? 14.766 7.066 3.613 1 95.12 81 MET A N 1
ATOM 604 C CA . MET A 1 81 ? 14.344 5.695 3.879 1 95.12 81 MET A CA 1
ATOM 605 C C . MET A 1 81 ? 14.906 4.742 2.83 1 95.12 81 MET A C 1
ATOM 607 O O . MET A 1 81 ? 15.352 3.641 3.16 1 95.12 81 MET A O 1
ATOM 611 N N . PHE A 1 82 ? 14.859 5.125 1.606 1 94.25 82 PHE A N 1
ATOM 612 C CA . PHE A 1 82 ? 15.406 4.281 0.55 1 94.25 82 PHE A CA 1
ATOM 613 C C . PHE A 1 82 ? 16.875 3.996 0.797 1 94.25 82 PHE A C 1
ATOM 615 O O . PHE A 1 82 ? 17.344 2.865 0.618 1 94.25 82 PHE A O 1
ATOM 622 N N . ASN A 1 83 ? 17.594 5.047 1.138 1 93.44 83 ASN A N 1
ATOM 623 C CA . ASN A 1 83 ? 19.016 4.887 1.388 1 93.44 83 ASN A CA 1
ATOM 624 C C . ASN A 1 83 ? 19.281 3.875 2.5 1 93.44 83 ASN A C 1
ATOM 626 O O . ASN A 1 83 ? 20.281 3.162 2.471 1 93.44 83 ASN A O 1
ATOM 630 N N . GLU A 1 84 ? 18.422 3.816 3.426 1 95.5 84 GLU A N 1
ATOM 631 C CA . GLU A 1 84 ? 18.562 2.865 4.523 1 95.5 84 GLU A CA 1
ATOM 632 C C . GLU A 1 84 ? 18.422 1.428 4.031 1 95.5 84 GLU A C 1
ATOM 634 O O . GLU A 1 84 ? 18.812 0.485 4.719 1 95.5 84 GLU A O 1
ATOM 639 N N . LEU A 1 85 ? 17.812 1.227 2.896 1 95.75 85 LEU A N 1
ATOM 640 C CA . LEU A 1 85 ? 17.609 -0.115 2.363 1 95.75 85 LEU A CA 1
ATOM 641 C C . LEU A 1 85 ? 18.938 -0.787 2.053 1 95.75 85 LEU A C 1
ATOM 643 O O . LEU A 1 85 ? 19.031 -2.018 2.031 1 95.75 85 LEU A O 1
ATOM 647 N N . ASP A 1 86 ? 19.984 -0 1.734 1 94.69 86 ASP A N 1
ATOM 648 C CA . ASP A 1 86 ? 21.312 -0.521 1.433 1 94.69 86 ASP A CA 1
ATOM 649 C C . ASP A 1 86 ? 21.234 -1.615 0.369 1 94.69 86 ASP A C 1
ATOM 651 O O . ASP A 1 86 ? 21.734 -2.727 0.583 1 94.69 86 ASP A O 1
ATOM 655 N N . MET A 1 87 ? 20.703 -1.264 -0.745 1 94.38 87 MET A N 1
ATOM 656 C CA . MET A 1 87 ? 20.438 -2.227 -1.812 1 94.38 87 MET A CA 1
ATOM 657 C C . MET A 1 87 ? 21.75 -2.781 -2.367 1 94.38 87 MET A C 1
ATOM 659 O O . MET A 1 87 ? 21.781 -3.896 -2.891 1 94.38 87 MET A O 1
ATOM 663 N N . ALA A 1 88 ? 22.812 -2.016 -2.246 1 93.94 88 ALA A N 1
ATOM 664 C CA . ALA A 1 88 ? 24.109 -2.451 -2.736 1 93.94 88 ALA A CA 1
ATOM 665 C C . ALA A 1 88 ? 24.594 -3.703 -2.004 1 93.94 88 ALA A C 1
ATOM 667 O O . ALA A 1 88 ? 25.359 -4.5 -2.551 1 93.94 88 ALA A O 1
ATOM 668 N N . SER A 1 89 ? 24.094 -3.947 -0.794 1 96.56 89 SER A N 1
ATOM 669 C CA . SER A 1 89 ? 24.562 -5.055 0.031 1 96.56 89 SER A CA 1
ATOM 670 C C . SER A 1 89 ? 23.719 -6.305 -0.186 1 96.56 89 SER A C 1
ATOM 672 O O . SER A 1 89 ? 23.922 -7.32 0.479 1 96.56 89 SER A O 1
ATOM 674 N N . LEU A 1 90 ? 22.781 -6.273 -1.05 1 97.62 90 LEU A N 1
ATOM 675 C CA . LEU A 1 90 ? 22.016 -7.465 -1.38 1 97.62 90 LEU A CA 1
ATOM 676 C C . LEU A 1 90 ? 22.906 -8.562 -1.927 1 97.62 90 LEU A C 1
ATOM 678 O O . LEU A 1 90 ? 24.016 -8.289 -2.404 1 97.62 90 LEU A O 1
ATOM 682 N N . PRO A 1 91 ? 22.484 -9.891 -1.784 1 98 91 PRO A N 1
ATOM 683 C CA . PRO A 1 91 ? 23.281 -10.977 -2.332 1 98 91 PRO A CA 1
ATOM 684 C C . PRO A 1 91 ? 23.203 -11.07 -3.854 1 98 91 PRO A C 1
ATOM 686 O O . PRO A 1 91 ? 22.641 -12.039 -4.387 1 98 91 PRO A O 1
ATOM 689 N N . TRP A 1 92 ? 23.812 -10.172 -4.566 1 97.38 92 TRP A N 1
ATOM 690 C CA . TRP A 1 92 ? 23.703 -10 -6.012 1 97.38 92 TRP A CA 1
ATOM 691 C C . TRP A 1 92 ? 24.281 -11.188 -6.754 1 97.38 92 TRP A C 1
ATOM 693 O O . TRP A 1 92 ? 24.062 -11.352 -7.957 1 97.38 92 TRP A O 1
ATOM 703 N N . GLN A 1 93 ? 25.016 -12.055 -6.109 1 97.06 93 GLN A N 1
ATOM 704 C CA . GLN A 1 93 ? 25.625 -13.219 -6.742 1 97.06 93 GLN A CA 1
ATOM 705 C C . GLN A 1 93 ? 24.688 -14.414 -6.719 1 97.06 93 GLN A C 1
ATOM 707 O O . GLN A 1 93 ? 24.938 -15.422 -7.387 1 97.06 93 GLN A O 1
ATOM 712 N N . GLU A 1 94 ? 23.688 -14.383 -5.926 1 98.12 94 GLU A N 1
ATOM 713 C CA . GLU A 1 94 ? 22.766 -15.5 -5.781 1 98.12 94 GLU A CA 1
ATOM 714 C C . GLU A 1 94 ? 21.828 -15.602 -6.984 1 98.12 94 GLU A C 1
ATOM 716 O O . GLU A 1 94 ? 21.641 -14.625 -7.711 1 98.12 94 GLU A O 1
ATOM 721 N N . PRO A 1 95 ? 21.25 -16.812 -7.238 1 98.06 95 PRO A N 1
ATOM 722 C CA . PRO A 1 95 ? 20.234 -16.953 -8.289 1 98.06 95 PRO A CA 1
ATOM 723 C C . PRO A 1 95 ? 19.047 -16.016 -8.102 1 98.06 95 PRO A C 1
ATOM 725 O O . PRO A 1 95 ? 18.828 -15.516 -6.996 1 98.06 95 PRO A O 1
ATOM 728 N N . TRP A 1 96 ? 18.344 -15.789 -9.141 1 98.12 96 TRP A N 1
ATOM 729 C CA . TRP A 1 96 ? 17.328 -14.742 -9.188 1 98.12 96 TRP A CA 1
ATOM 730 C C . TRP A 1 96 ? 16.312 -14.914 -8.055 1 98.12 96 TRP A C 1
ATOM 732 O O . TRP A 1 96 ? 15.867 -13.938 -7.457 1 98.12 96 TRP A O 1
ATOM 742 N N . ARG A 1 97 ? 15.953 -16.156 -7.809 1 98.12 97 ARG A N 1
ATOM 743 C CA . ARG A 1 97 ? 14.914 -16.391 -6.805 1 98.12 97 ARG A CA 1
ATOM 744 C C . ARG A 1 97 ? 15.383 -15.945 -5.426 1 98.12 97 ARG A C 1
ATOM 746 O O . ARG A 1 97 ? 14.648 -15.273 -4.703 1 98.12 97 ARG A O 1
ATOM 753 N N . GLU A 1 98 ? 16.547 -16.312 -5.039 1 98.31 98 GLU A N 1
ATOM 754 C CA . GLU A 1 98 ? 17.125 -15.938 -3.754 1 98.31 98 GLU A CA 1
ATOM 755 C C . GLU A 1 98 ? 17.344 -14.422 -3.668 1 98.31 98 GLU A C 1
ATOM 757 O O . GLU A 1 98 ? 17.094 -13.82 -2.621 1 98.31 98 GLU A O 1
ATOM 762 N N . LEU A 1 99 ? 17.797 -13.859 -4.746 1 98.62 99 LEU A N 1
ATOM 763 C CA . LEU A 1 99 ? 18.016 -12.422 -4.766 1 98.62 99 LEU A CA 1
ATOM 764 C C . LEU A 1 99 ? 16.703 -11.672 -4.578 1 98.62 99 LEU A C 1
ATOM 766 O O . LEU A 1 99 ? 16.625 -10.727 -3.793 1 98.62 99 LEU A O 1
ATOM 770 N N . MET A 1 100 ? 15.664 -12.086 -5.305 1 98.56 100 MET A N 1
ATOM 771 C CA . MET A 1 100 ? 14.383 -11.398 -5.223 1 98.56 100 MET A CA 1
ATOM 772 C C . MET A 1 100 ? 13.75 -11.578 -3.844 1 98.56 100 MET A C 1
ATOM 774 O O . MET A 1 100 ? 13.102 -10.672 -3.328 1 98.56 100 MET A O 1
ATOM 778 N N . ARG A 1 101 ? 13.93 -12.727 -3.26 1 98.25 101 ARG A N 1
ATOM 779 C CA . ARG A 1 101 ? 13.484 -12.938 -1.884 1 98.25 101 ARG A CA 1
ATOM 780 C C . ARG A 1 101 ? 14.211 -12 -0.925 1 98.25 101 ARG A C 1
ATOM 782 O O . ARG A 1 101 ? 13.594 -11.383 -0.06 1 98.25 101 ARG A O 1
ATOM 789 N N . ALA A 1 102 ? 15.508 -11.906 -1.051 1 98.38 102 ALA A N 1
ATOM 790 C CA . ALA A 1 102 ? 16.297 -11.016 -0.214 1 98.38 102 ALA A CA 1
ATOM 791 C C . ALA A 1 102 ? 15.867 -9.562 -0.39 1 98.38 102 ALA A C 1
ATOM 793 O O . ALA A 1 102 ? 15.797 -8.812 0.583 1 98.38 102 ALA A O 1
ATOM 794 N N . TYR A 1 103 ? 15.648 -9.227 -1.679 1 98.06 103 TYR A N 1
ATOM 795 C CA . TYR A 1 103 ? 15.172 -7.887 -2.006 1 98.06 103 TYR A CA 1
ATOM 796 C C . TYR A 1 103 ? 13.891 -7.562 -1.247 1 98.06 103 TYR A C 1
ATOM 798 O O . TYR A 1 103 ? 13.797 -6.52 -0.595 1 98.06 103 TYR A O 1
ATOM 806 N N . THR A 1 104 ? 12.914 -8.445 -1.249 1 97.94 104 THR A N 1
ATOM 807 C CA . THR A 1 104 ? 11.625 -8.227 -0.593 1 97.94 104 THR A CA 1
ATOM 808 C C . THR A 1 104 ? 11.797 -8.188 0.923 1 97.94 104 THR A C 1
ATOM 810 O O . THR A 1 104 ? 11.18 -7.363 1.599 1 97.94 104 THR A O 1
ATOM 813 N N . HIS A 1 105 ? 12.586 -9.023 1.479 1 97.44 105 HIS A N 1
ATOM 814 C CA . HIS A 1 105 ? 12.828 -9.039 2.918 1 97.44 105 HIS A CA 1
ATOM 815 C C . HIS A 1 105 ? 13.547 -7.773 3.371 1 97.44 105 HIS A C 1
ATOM 817 O O . HIS A 1 105 ? 13.273 -7.254 4.457 1 97.44 105 HIS A O 1
ATOM 823 N N . ARG A 1 106 ? 14.461 -7.293 2.531 1 97.75 106 ARG A N 1
ATOM 824 C CA . ARG A 1 106 ? 15.156 -6.043 2.828 1 97.75 106 ARG A CA 1
ATOM 825 C C . ARG A 1 106 ? 14.172 -4.875 2.893 1 97.75 106 ARG A C 1
ATOM 827 O O . ARG A 1 106 ? 14.211 -4.078 3.83 1 97.75 106 ARG A O 1
ATOM 834 N N . LEU A 1 107 ? 13.328 -4.812 1.851 1 96.5 107 LEU A N 1
ATOM 835 C CA . LEU A 1 107 ? 12.289 -3.787 1.877 1 96.5 107 LEU A CA 1
ATOM 836 C C . LEU A 1 107 ? 11.477 -3.867 3.166 1 96.5 107 LEU A C 1
ATOM 838 O O . LEU A 1 107 ? 11.336 -2.869 3.879 1 96.5 107 LEU A O 1
ATOM 842 N N . ARG A 1 108 ? 11.016 -5.008 3.502 1 95.44 108 ARG A N 1
ATOM 843 C CA . ARG A 1 108 ? 10.148 -5.199 4.66 1 95.44 108 ARG A CA 1
ATOM 844 C C . ARG A 1 108 ? 10.883 -4.844 5.953 1 95.44 108 ARG A C 1
ATOM 846 O O . ARG A 1 108 ? 10.383 -4.051 6.754 1 95.44 108 ARG A O 1
ATOM 853 N N . SER A 1 109 ? 12.047 -5.414 6.203 1 95.38 109 SER A N 1
ATOM 854 C CA . SER A 1 109 ? 12.75 -5.254 7.469 1 95.38 109 SER A CA 1
ATOM 855 C C . SER A 1 109 ? 13.156 -3.801 7.691 1 95.38 109 SER A C 1
ATOM 857 O O . SER A 1 109 ? 13.062 -3.291 8.812 1 95.38 109 SER A O 1
ATOM 859 N N . THR A 1 110 ? 13.594 -3.117 6.656 1 95.62 110 THR A N 1
ATOM 860 C CA . THR A 1 110 ? 14.031 -1.732 6.77 1 95.62 110 THR A CA 1
ATOM 861 C C . THR A 1 110 ? 12.844 -0.803 7.004 1 95.62 110 THR A C 1
ATOM 863 O O . THR A 1 110 ? 12.875 0.03 7.914 1 95.62 110 THR A O 1
ATOM 8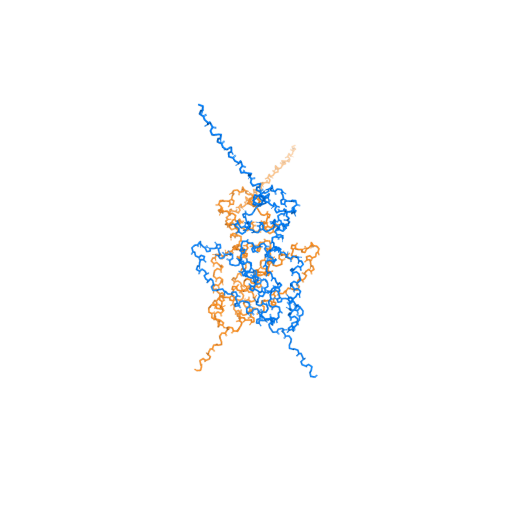66 N N . LEU A 1 111 ? 11.797 -1.008 6.23 1 93.88 111 LEU A N 1
ATOM 867 C CA . LEU A 1 111 ? 10.664 -0.094 6.316 1 93.88 111 LEU A CA 1
ATOM 868 C C . LEU A 1 111 ? 9.867 -0.34 7.594 1 93.88 111 LEU A C 1
ATOM 870 O O . LEU A 1 111 ? 9.234 0.578 8.125 1 93.88 111 LEU A O 1
ATOM 874 N N . ARG A 1 112 ? 9.922 -1.522 8.172 1 91.31 112 ARG A N 1
ATOM 875 C CA . ARG A 1 112 ? 9.242 -1.848 9.43 1 91.31 112 ARG A CA 1
ATOM 876 C C . ARG A 1 112 ? 9.859 -1.08 10.594 1 91.31 112 ARG A C 1
ATOM 878 O O . ARG A 1 112 ? 9.258 -0.997 11.672 1 91.31 112 ARG A O 1
ATOM 885 N N . ARG A 1 113 ? 11.031 -0.601 10.414 1 92.5 113 ARG A N 1
ATOM 886 C CA . ARG A 1 113 ? 11.664 0.216 11.445 1 92.5 113 ARG A CA 1
ATOM 887 C C . ARG A 1 113 ? 11 1.588 11.531 1 92.5 113 ARG A C 1
ATOM 889 O O . ARG A 1 113 ? 11.211 2.32 12.508 1 92.5 113 ARG A O 1
ATOM 896 N N . HIS A 1 114 ? 10.273 1.922 10.492 1 93.31 114 HIS A N 1
ATOM 897 C CA . HIS A 1 114 ? 9.617 3.221 10.422 1 93.31 114 HIS A CA 1
ATOM 898 C C . HIS A 1 114 ? 8.141 3.072 10.078 1 93.31 114 HIS A C 1
ATOM 900 O O . HIS A 1 114 ? 7.672 3.615 9.07 1 93.31 114 HIS A O 1
ATOM 906 N N . PRO A 1 115 ? 7.371 2.418 10.883 1 89.31 115 PRO A N 1
ATOM 907 C CA . PRO A 1 115 ? 5.984 2.113 10.523 1 89.31 115 PRO A CA 1
ATOM 908 C C . PRO A 1 115 ? 5.16 3.367 10.25 1 89.31 115 PRO A C 1
ATOM 910 O O . PRO A 1 115 ? 4.328 3.379 9.336 1 89.31 115 PRO A O 1
ATOM 913 N N . ASN A 1 116 ? 5.445 4.445 10.938 1 89.12 116 ASN A N 1
ATOM 914 C CA . ASN A 1 116 ? 4.676 5.672 10.773 1 89.12 116 ASN A CA 1
ATOM 915 C C . ASN A 1 116 ? 5.027 6.383 9.469 1 89.12 116 ASN A C 1
ATOM 917 O O . ASN A 1 116 ? 4.273 7.234 9 1 89.12 116 ASN A O 1
ATOM 921 N N . ALA A 1 117 ? 6.164 6.031 8.914 1 92.75 117 ALA A N 1
ATOM 922 C CA . ALA A 1 117 ? 6.641 6.727 7.719 1 92.75 117 ALA A CA 1
ATOM 923 C C . ALA A 1 117 ? 6.367 5.906 6.461 1 92.75 117 ALA A C 1
ATOM 925 O O . ALA A 1 117 ? 6.566 6.387 5.344 1 92.75 117 ALA A O 1
ATOM 926 N N . VAL A 1 118 ? 5.824 4.699 6.617 1 91.31 118 VAL A N 1
ATOM 927 C CA . VAL A 1 118 ? 5.598 3.811 5.484 1 91.31 118 VAL A CA 1
ATOM 928 C C . VAL A 1 118 ? 4.645 4.473 4.492 1 91.31 118 VAL A C 1
ATOM 930 O O . VAL A 1 118 ? 4.883 4.457 3.283 1 91.31 118 VAL A O 1
ATOM 933 N N . PRO A 1 119 ? 3.598 5.133 4.969 1 87.38 119 PRO A N 1
ATOM 934 C CA . PRO A 1 119 ? 2.713 5.789 4.008 1 87.38 119 PRO A CA 1
ATOM 935 C C . PRO A 1 119 ? 3.42 6.879 3.203 1 87.38 119 PRO A C 1
ATOM 937 O O . PRO A 1 119 ? 3.1 7.094 2.031 1 87.38 119 PRO A O 1
ATOM 940 N N . VAL A 1 120 ? 4.379 7.551 3.764 1 88.62 120 VAL A N 1
ATOM 941 C CA . VAL A 1 120 ? 5.156 8.562 3.059 1 88.62 120 VAL A CA 1
ATOM 942 C C . VAL A 1 120 ? 5.969 7.906 1.941 1 88.62 120 VAL A C 1
ATOM 944 O O . VAL A 1 120 ? 5.93 8.352 0.793 1 88.62 120 VAL A O 1
ATOM 947 N N . PHE A 1 121 ? 6.574 6.832 2.312 1 90.88 121 PHE A N 1
ATOM 948 C CA . PHE A 1 121 ? 7.406 6.109 1.357 1 90.88 121 PHE A CA 1
ATOM 949 C C . PHE A 1 121 ? 6.559 5.523 0.235 1 90.88 121 PHE A C 1
ATOM 951 O O . PHE A 1 121 ? 6.945 5.574 -0.934 1 90.88 121 PHE A O 1
ATOM 958 N N . ALA A 1 122 ? 5.402 5.02 0.599 1 88.12 122 ALA A N 1
ATOM 959 C CA . ALA A 1 122 ? 4.559 4.254 -0.312 1 88.12 122 ALA A CA 1
ATOM 960 C C . ALA A 1 122 ? 3.846 5.172 -1.303 1 88.12 122 ALA A C 1
ATOM 962 O O . ALA A 1 122 ? 3.33 4.711 -2.324 1 88.12 122 ALA A O 1
ATOM 963 N N . THR A 1 123 ? 3.828 6.457 -1.055 1 82.25 123 THR A N 1
ATOM 964 C CA . THR A 1 123 ? 3.037 7.348 -1.898 1 82.25 123 THR A CA 1
ATOM 965 C C . THR A 1 123 ? 3.939 8.305 -2.674 1 82.25 123 THR A C 1
ATOM 967 O O . THR A 1 123 ? 3.455 9.172 -3.402 1 82.25 123 THR A O 1
ATOM 970 N N . ARG A 1 124 ? 5.219 8.133 -2.545 1 81.88 124 ARG A N 1
ATOM 971 C CA . ARG A 1 124 ? 6.133 9.07 -3.184 1 81.88 124 ARG A CA 1
ATOM 972 C C . ARG A 1 124 ? 7.156 8.336 -4.047 1 81.88 124 ARG A C 1
ATOM 974 O O . ARG A 1 124 ? 7.727 7.332 -3.627 1 81.88 124 ARG A O 1
ATOM 981 N N . PRO A 1 125 ? 7.242 8.859 -5.223 1 71.88 125 PRO A N 1
ATOM 982 C CA . PRO A 1 125 ? 8.297 8.273 -6.059 1 71.88 125 PRO A CA 1
ATOM 983 C C . PRO A 1 125 ? 9.703 8.578 -5.535 1 71.88 125 PRO A C 1
ATOM 985 O O . PRO A 1 125 ? 10.008 9.727 -5.199 1 71.88 125 PRO A O 1
ATOM 988 N N . VAL A 1 126 ? 10.398 7.527 -5.262 1 70.44 126 VAL A N 1
ATOM 989 C CA . VAL A 1 126 ? 11.812 7.734 -4.973 1 70.44 126 VAL A CA 1
ATOM 990 C C . VAL A 1 126 ? 12.602 7.84 -6.277 1 70.44 126 VAL A C 1
ATOM 992 O O . VAL A 1 126 ? 12.695 6.867 -7.031 1 70.44 126 VAL A O 1
ATOM 995 N N . ARG A 1 127 ? 13.023 9.008 -6.57 1 70.62 127 ARG A N 1
ATOM 996 C CA . ARG A 1 127 ? 13.633 9.266 -7.875 1 70.62 127 ARG A CA 1
ATOM 997 C C . ARG A 1 127 ? 15.125 9.523 -7.738 1 70.62 127 ARG A C 1
ATOM 999 O O . ARG A 1 127 ? 15.758 10.055 -8.656 1 70.62 127 ARG A O 1
ATOM 1006 N N . ASN A 1 128 ? 15.562 9.156 -6.77 1 74.38 128 ASN A N 1
ATOM 1007 C CA . ASN A 1 128 ? 17 9.383 -6.691 1 74.38 128 ASN A CA 1
ATOM 1008 C C . ASN A 1 128 ? 17.781 8.336 -7.484 1 74.38 128 ASN A C 1
ATOM 1010 O O . ASN A 1 128 ? 17.219 7.328 -7.906 1 74.38 128 ASN A O 1
ATOM 1014 N N . GLU A 1 129 ? 18.922 8.695 -7.871 1 78.19 129 GLU A N 1
ATOM 1015 C CA . GLU A 1 129 ? 19.781 7.883 -8.727 1 78.19 129 GLU A CA 1
ATOM 1016 C C . GLU A 1 129 ? 19.938 6.469 -8.164 1 78.19 129 GLU A C 1
ATOM 1018 O O . GLU A 1 129 ? 19.906 5.492 -8.914 1 78.19 129 GLU A O 1
ATOM 1023 N N . SER A 1 130 ? 20.047 6.402 -6.91 1 82.94 130 SER A N 1
ATOM 1024 C CA . SER A 1 130 ? 20.234 5.102 -6.273 1 82.94 130 SER A CA 1
ATOM 1025 C C . SER A 1 130 ? 19.031 4.195 -6.488 1 82.94 130 SER A C 1
ATOM 1027 O O . SER A 1 130 ? 19.188 3.002 -6.758 1 82.94 130 SER A O 1
ATOM 1029 N N . ALA A 1 131 ? 17.906 4.746 -6.379 1 84.94 131 ALA A N 1
ATOM 1030 C CA . ALA A 1 131 ? 16.672 3.977 -6.566 1 84.94 131 ALA A CA 1
ATOM 1031 C C . ALA A 1 131 ? 16.531 3.504 -8.016 1 84.94 131 ALA A C 1
ATOM 1033 O O . ALA A 1 131 ? 16.219 2.34 -8.266 1 84.94 131 ALA A O 1
ATOM 1034 N N . LEU A 1 132 ? 16.812 4.367 -8.898 1 83.81 132 LEU A N 1
ATOM 1035 C CA . LEU A 1 132 ? 16.734 4.039 -10.32 1 83.81 132 LEU A CA 1
ATOM 1036 C C . LEU A 1 132 ? 17.766 2.979 -10.695 1 83.81 132 LEU A C 1
ATOM 1038 O O . LEU A 1 132 ? 17.469 2.047 -11.438 1 83.81 132 LEU A O 1
ATOM 1042 N N . GLU A 1 133 ? 18.938 3.127 -10.203 1 88.56 133 GLU A N 1
ATOM 1043 C CA . GLU A 1 133 ? 20 2.172 -10.469 1 88.56 133 GLU A CA 1
ATOM 1044 C C . GLU A 1 133 ? 19.656 0.788 -9.922 1 88.56 133 GLU A C 1
ATOM 1046 O O . GLU A 1 133 ? 19.891 -0.223 -10.594 1 88.56 133 GLU A O 1
ATOM 1051 N N . THR A 1 134 ? 19.172 0.791 -8.742 1 91.44 134 THR A N 1
ATOM 1052 C CA . THR A 1 134 ? 18.797 -0.48 -8.141 1 91.44 134 THR A CA 1
ATOM 1053 C C . THR A 1 134 ? 17.75 -1.191 -9 1 91.44 134 THR A C 1
ATOM 1055 O O . THR A 1 134 ? 17.859 -2.395 -9.25 1 91.44 134 THR A O 1
ATOM 1058 N N . GLY A 1 135 ? 16.766 -0.476 -9.461 1 92.31 135 GLY A N 1
ATOM 1059 C CA . GLY A 1 135 ? 15.758 -1.051 -10.344 1 92.31 135 GLY A CA 1
ATOM 1060 C C . GLY A 1 135 ? 16.359 -1.656 -11.602 1 92.31 135 GLY A C 1
ATOM 1061 O O . GLY A 1 135 ? 15.992 -2.766 -11.992 1 92.31 135 GLY A O 1
ATOM 1062 N N . SER A 1 136 ? 17.25 -0.928 -12.172 1 93.88 136 SER A N 1
ATOM 1063 C CA . SER A 1 136 ? 17.906 -1.393 -13.391 1 93.88 136 SER A CA 1
ATOM 1064 C C . SER A 1 136 ? 18.719 -2.652 -13.125 1 93.88 136 SER A C 1
ATOM 1066 O O . SER A 1 136 ? 18.719 -3.578 -13.938 1 93.88 136 SER A O 1
ATOM 1068 N N . TRP A 1 137 ? 19.406 -2.697 -12 1 96 137 TRP A N 1
ATOM 1069 C CA . TRP A 1 137 ? 20.219 -3.857 -11.648 1 96 137 TRP A CA 1
ATOM 1070 C C . TRP A 1 137 ? 19.344 -5.086 -11.422 1 96 137 TRP A C 1
ATOM 1072 O O . TRP A 1 137 ? 19.719 -6.195 -11.812 1 96 137 TRP A O 1
ATOM 1082 N N . LEU A 1 138 ? 18.281 -4.938 -10.781 1 97.5 138 LEU A N 1
ATOM 1083 C CA . LEU A 1 138 ? 17.359 -6.051 -10.555 1 97.5 138 LEU A CA 1
ATOM 1084 C C . LEU A 1 138 ? 16.859 -6.613 -11.875 1 97.5 138 LEU A C 1
ATOM 1086 O O . LEU A 1 138 ? 16.859 -7.828 -12.078 1 97.5 138 LEU A O 1
ATOM 1090 N N . VAL A 1 139 ? 16.438 -5.734 -12.742 1 96.88 139 VAL A N 1
ATOM 1091 C CA . VAL A 1 139 ? 15.922 -6.137 -14.047 1 96.88 139 VAL A CA 1
ATOM 1092 C C . VAL A 1 139 ? 17 -6.867 -14.836 1 96.88 139 VAL A C 1
ATOM 1094 O O . VAL A 1 139 ? 16.75 -7.914 -15.438 1 96.88 139 VAL A O 1
ATOM 1097 N N . GLU A 1 140 ? 18.156 -6.328 -14.805 1 97.12 140 GLU A N 1
ATOM 1098 C CA . GLU A 1 140 ? 19.281 -6.949 -15.5 1 97.12 140 GLU A CA 1
ATOM 1099 C C . GLU A 1 140 ? 19.562 -8.344 -14.961 1 97.12 140 GLU A C 1
ATOM 1101 O O . GLU A 1 140 ? 19.812 -9.281 -15.727 1 97.12 140 GLU A O 1
ATOM 1106 N N . HIS A 1 141 ? 19.594 -8.469 -13.648 1 98 141 HIS A N 1
ATOM 1107 C CA . HIS A 1 141 ? 19.828 -9.766 -13.016 1 98 141 HIS A CA 1
ATOM 1108 C C . HIS A 1 141 ? 18.766 -10.781 -13.445 1 98 141 HIS A C 1
ATOM 1110 O O . HIS A 1 141 ? 19.094 -11.922 -13.773 1 98 141 HIS A O 1
ATOM 1116 N N . LEU A 1 142 ? 17.547 -10.391 -13.516 1 98.12 142 LEU A N 1
ATOM 1117 C CA . LEU A 1 142 ? 16.438 -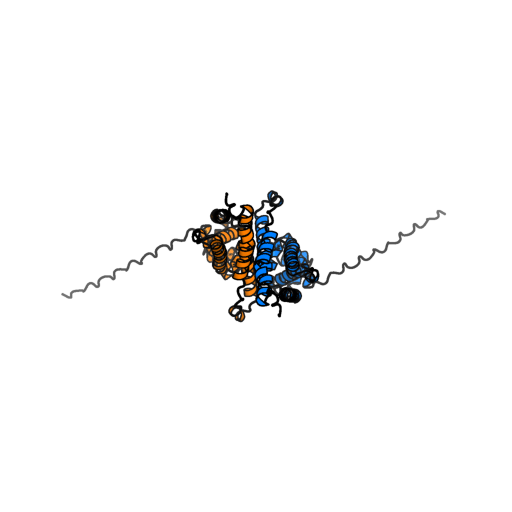11.25 -13.922 1 98.12 142 LEU A CA 1
ATOM 1118 C C . LEU A 1 142 ? 16.562 -11.633 -15.398 1 98.12 142 LEU A C 1
ATOM 1120 O O . LEU A 1 142 ? 16.281 -12.766 -15.781 1 98.12 142 LEU A O 1
ATOM 1124 N N . GLN A 1 143 ? 16.938 -10.695 -16.172 1 97.5 143 GLN A N 1
ATOM 1125 C CA . GLN A 1 143 ? 17.172 -10.992 -17.594 1 97.5 143 GLN A CA 1
ATOM 1126 C C . GLN A 1 143 ? 18.266 -12.039 -17.766 1 97.5 143 GLN A C 1
ATOM 1128 O O . GLN A 1 143 ? 18.156 -12.922 -18.609 1 97.5 143 GLN A O 1
ATOM 1133 N N . GLY A 1 144 ? 19.297 -11.875 -16.984 1 96.69 144 GLY A N 1
ATOM 1134 C CA . GLY A 1 144 ? 20.359 -12.867 -17 1 96.69 144 GLY A CA 1
ATOM 1135 C C . GLY A 1 144 ? 19.891 -14.266 -16.656 1 96.69 144 GLY A C 1
ATOM 1136 O O . GLY A 1 144 ? 20.484 -15.25 -17.078 1 96.69 144 GLY A O 1
ATOM 1137 N N . ALA A 1 145 ? 18.875 -14.344 -15.922 1 97 145 ALA A N 1
ATOM 1138 C CA . ALA A 1 145 ? 18.297 -15.625 -15.516 1 97 145 ALA A CA 1
ATOM 1139 C C . ALA A 1 145 ? 17.359 -16.156 -16.578 1 97 145 ALA A C 1
ATOM 1141 O O . ALA A 1 145 ? 16.844 -17.281 -16.469 1 97 145 ALA A O 1
ATOM 1142 N N . GLY A 1 146 ? 17.047 -15.344 -17.625 1 97.31 146 GLY A N 1
ATOM 1143 C CA . GLY A 1 146 ? 16.234 -15.836 -18.734 1 97.31 146 GLY A CA 1
ATOM 1144 C C . GLY A 1 146 ? 14.891 -15.156 -18.844 1 97.31 146 GLY A C 1
ATOM 1145 O O . GLY A 1 146 ? 14.094 -15.492 -19.719 1 97.31 146 GLY A O 1
ATOM 1146 N N . PHE A 1 147 ? 14.586 -14.211 -18.016 1 97.62 147 PHE A N 1
ATOM 1147 C CA . PHE A 1 147 ? 13.32 -13.484 -18.109 1 97.62 147 PHE A CA 1
ATOM 1148 C C . PHE A 1 147 ? 13.352 -12.492 -19.266 1 97.62 147 PHE A C 1
ATOM 1150 O O . PHE A 1 147 ? 14.352 -11.805 -19.469 1 97.62 147 PHE A O 1
ATOM 1157 N N . PRO A 1 148 ? 12.188 -12.406 -20.031 1 96.25 148 PRO A N 1
ATOM 1158 C CA . PRO A 1 148 ? 12.07 -11.242 -20.922 1 96.25 148 PRO A CA 1
ATOM 1159 C C . PRO A 1 148 ? 12.117 -9.914 -20.172 1 96.25 148 PRO A C 1
ATOM 1161 O O . PRO A 1 148 ? 11.641 -9.828 -19.031 1 96.25 148 PRO A O 1
ATOM 1164 N N . ALA A 1 149 ? 12.656 -8.906 -20.797 1 94.31 149 ALA A N 1
ATOM 1165 C CA . ALA A 1 149 ? 12.867 -7.602 -20.172 1 94.31 149 ALA A CA 1
ATOM 1166 C C . ALA A 1 149 ? 11.578 -7.062 -19.562 1 94.31 149 ALA A C 1
ATOM 1168 O O . ALA A 1 149 ? 11.578 -6.562 -18.438 1 94.31 149 ALA A O 1
ATOM 1169 N N . ARG A 1 150 ? 10.523 -7.203 -20.266 1 93.81 150 ARG A N 1
ATOM 1170 C CA . ARG A 1 150 ? 9.234 -6.691 -19.812 1 93.81 150 ARG A CA 1
ATOM 1171 C C . ARG A 1 150 ? 8.773 -7.406 -18.547 1 93.81 150 ARG A C 1
ATOM 1173 O O . ARG A 1 150 ? 8.305 -6.766 -17.609 1 93.81 150 ARG A O 1
ATOM 1180 N N . VAL A 1 151 ? 8.953 -8.703 -18.531 1 95.81 151 VAL A N 1
ATOM 1181 C CA . VAL A 1 151 ? 8.508 -9.5 -17.406 1 95.81 151 VAL A CA 1
ATOM 1182 C C . VAL A 1 151 ? 9.406 -9.219 -16.188 1 95.81 151 VAL A C 1
ATOM 1184 O O . VAL A 1 151 ? 8.93 -9.172 -15.055 1 95.81 151 VAL A O 1
ATOM 1187 N N . ALA A 1 152 ? 10.703 -9.047 -16.484 1 97 152 ALA A N 1
ATOM 1188 C CA . ALA A 1 152 ? 11.641 -8.711 -15.422 1 97 152 ALA A CA 1
ATOM 1189 C C . ALA A 1 152 ? 11.234 -7.426 -14.711 1 97 152 ALA A C 1
ATOM 1191 O O . ALA A 1 152 ? 11.227 -7.363 -13.484 1 97 152 ALA A O 1
ATOM 1192 N N . THR A 1 153 ? 10.844 -6.422 -15.461 1 94.94 153 THR A N 1
ATOM 1193 C CA . THR A 1 153 ? 10.391 -5.148 -14.914 1 94.94 153 THR A CA 1
ATOM 1194 C C . THR A 1 153 ? 9.094 -5.324 -14.133 1 94.94 153 THR A C 1
ATOM 1196 O O . THR A 1 153 ? 8.953 -4.801 -13.023 1 94.94 153 THR A O 1
ATOM 1199 N N . GLN A 1 154 ? 8.195 -6.109 -14.664 1 95.44 154 GLN A N 1
ATOM 1200 C CA . GLN A 1 154 ? 6.902 -6.336 -14.023 1 95.44 154 GLN A CA 1
ATOM 1201 C C . GLN A 1 154 ? 7.066 -7.078 -12.703 1 95.44 154 GLN A C 1
ATOM 1203 O O . GLN A 1 154 ? 6.438 -6.719 -11.703 1 95.44 154 GLN A O 1
ATOM 1208 N N . LEU A 1 155 ? 7.91 -8.055 -12.688 1 97.5 155 LEU A N 1
ATOM 1209 C CA . LEU A 1 155 ? 8.172 -8.836 -11.477 1 97.5 155 LEU A CA 1
ATOM 1210 C C . LEU A 1 155 ? 8.695 -7.945 -10.359 1 97.5 155 LEU A C 1
ATOM 1212 O O . LEU A 1 155 ? 8.203 -8 -9.227 1 97.5 155 LEU A O 1
ATOM 1216 N N . THR A 1 156 ? 9.664 -7.09 -10.68 1 96.38 156 THR A N 1
ATOM 1217 C CA . THR A 1 156 ? 10.258 -6.195 -9.695 1 96.38 156 THR A CA 1
ATOM 1218 C C . THR A 1 156 ? 9.211 -5.238 -9.133 1 96.38 156 THR A C 1
ATOM 1220 O O . THR A 1 156 ? 9.133 -5.047 -7.914 1 96.38 156 THR A O 1
ATOM 1223 N N . LYS A 1 157 ? 8.375 -4.742 -9.977 1 93.31 157 LYS A N 1
ATOM 1224 C CA . LYS A 1 157 ? 7.316 -3.826 -9.555 1 93.31 157 LYS A CA 1
ATOM 1225 C C . LYS A 1 157 ? 6.285 -4.543 -8.688 1 93.31 157 LYS A C 1
ATOM 1227 O O . LYS A 1 157 ? 5.887 -4.031 -7.633 1 93.31 157 LYS A O 1
ATOM 1232 N N . CYS A 1 158 ? 5.848 -5.703 -9.109 1 96.69 158 CYS A N 1
ATOM 1233 C CA . CYS A 1 158 ? 4.828 -6.461 -8.391 1 96.69 158 CYS A CA 1
ATOM 1234 C C . CYS A 1 158 ? 5.289 -6.801 -6.98 1 96.69 158 CYS A C 1
ATOM 1236 O O . CYS A 1 158 ? 4.527 -6.648 -6.02 1 96.69 158 CYS A O 1
ATOM 1238 N N . LEU A 1 159 ? 6.539 -7.227 -6.84 1 97.69 159 LEU A N 1
ATOM 1239 C CA . LEU A 1 159 ? 7.059 -7.566 -5.52 1 97.69 159 LEU A CA 1
ATOM 1240 C C . LEU A 1 159 ? 7.09 -6.34 -4.613 1 97.69 159 LEU A C 1
ATOM 1242 O O . LEU A 1 159 ? 6.707 -6.418 -3.445 1 97.69 159 LEU A O 1
ATOM 1246 N N . ARG A 1 160 ? 7.59 -5.258 -5.168 1 95.12 160 ARG A N 1
ATOM 1247 C CA . ARG A 1 160 ? 7.633 -4.023 -4.387 1 95.12 160 ARG A CA 1
ATOM 1248 C C . ARG A 1 160 ? 6.238 -3.615 -3.93 1 95.12 160 ARG A C 1
ATOM 1250 O O . ARG A 1 160 ? 6.043 -3.25 -2.768 1 95.12 160 ARG A O 1
ATOM 1257 N N . GLU A 1 161 ? 5.312 -3.658 -4.855 1 95 161 GLU A N 1
ATOM 1258 C CA . GLU A 1 161 ? 3.934 -3.289 -4.543 1 95 161 GLU A CA 1
ATOM 1259 C C . GLU A 1 161 ? 3.342 -4.211 -3.482 1 95 161 GLU A C 1
ATOM 1261 O O . GLU A 1 161 ? 2.643 -3.754 -2.574 1 95 161 GLU A O 1
ATOM 1266 N N . TYR A 1 162 ? 3.578 -5.457 -3.564 1 96.81 162 TYR A N 1
ATOM 1267 C CA . TYR A 1 162 ? 3.107 -6.395 -2.553 1 96.81 162 TYR A CA 1
ATOM 1268 C C . TYR A 1 162 ? 3.674 -6.047 -1.181 1 96.81 162 TYR A C 1
ATOM 1270 O O . TYR A 1 162 ? 2.941 -6.016 -0.189 1 96.81 162 TYR A O 1
ATOM 1278 N N . VAL A 1 163 ? 5 -5.805 -1.087 1 95.81 163 VAL A N 1
ATOM 1279 C CA . VAL A 1 163 ? 5.652 -5.496 0.182 1 95.81 163 VAL A CA 1
ATOM 1280 C C . VAL A 1 163 ? 5.035 -4.234 0.786 1 95.81 163 VAL A C 1
ATOM 1282 O O . VAL A 1 163 ? 4.738 -4.191 1.982 1 95.81 163 VAL A O 1
ATOM 1285 N N . LEU A 1 164 ? 4.871 -3.252 -0.053 1 93.5 164 LEU A N 1
ATOM 1286 C CA . LEU A 1 164 ? 4.312 -2 0.443 1 93.5 164 LEU A CA 1
ATOM 1287 C C . LEU A 1 164 ? 2.887 -2.205 0.948 1 93.5 164 LEU A C 1
ATOM 1289 O O . LEU A 1 164 ? 2.525 -1.707 2.018 1 93.5 164 LEU A O 1
ATOM 1293 N N . GLY A 1 165 ? 2.07 -2.924 0.176 1 93.62 165 GLY A N 1
ATOM 1294 C CA . GLY A 1 165 ? 0.732 -3.244 0.645 1 93.62 165 GLY A CA 1
ATOM 1295 C C . GLY A 1 165 ? 0.726 -4.023 1.945 1 93.62 165 GLY A C 1
ATOM 1296 O O . GLY A 1 165 ? -0.108 -3.777 2.82 1 93.62 165 GLY A O 1
ATOM 1297 N N . HIS A 1 166 ? 1.613 -4.945 2.078 1 92.81 166 HIS A N 1
ATOM 1298 C CA . HIS A 1 166 ? 1.751 -5.734 3.297 1 92.81 166 HIS A CA 1
ATOM 1299 C C . HIS A 1 166 ? 2.078 -4.848 4.492 1 92.81 166 HIS A C 1
ATOM 1301 O O . HIS A 1 166 ? 1.482 -5 5.562 1 92.81 166 HIS A O 1
ATOM 1307 N N . LEU A 1 167 ? 2.971 -3.963 4.312 1 91.19 167 LEU A N 1
ATOM 1308 C CA . LEU A 1 167 ? 3.41 -3.1 5.402 1 91.19 167 LEU A CA 1
ATOM 1309 C C . LEU A 1 167 ? 2.285 -2.168 5.844 1 91.19 167 LEU A C 1
ATOM 1311 O O . LEU A 1 167 ? 2.131 -1.897 7.039 1 91.19 167 LEU A O 1
ATOM 1315 N N . LEU A 1 168 ? 1.535 -1.704 4.926 1 86.88 168 LEU A N 1
ATOM 1316 C CA . LEU A 1 168 ? 0.417 -0.834 5.277 1 86.88 168 LEU A CA 1
ATOM 1317 C C . LEU A 1 168 ? -0.634 -1.595 6.078 1 86.88 168 LEU A C 1
ATOM 1319 O O . LEU A 1 168 ? -1.269 -1.029 6.969 1 86.88 168 LEU A O 1
ATOM 1323 N N . SER A 1 169 ? -0.876 -2.846 5.754 1 80.94 169 SER A N 1
ATOM 1324 C CA . SER A 1 169 ? -1.834 -3.668 6.488 1 80.94 169 SER A CA 1
ATOM 1325 C C . SER A 1 169 ? -1.401 -3.859 7.938 1 80.94 169 SER A C 1
ATOM 1327 O O . SER A 1 169 ? -2.242 -3.986 8.828 1 80.94 169 SER A O 1
ATOM 1329 N N . TYR A 1 170 ? -0.121 -3.932 8.156 1 73.69 170 TYR A N 1
ATOM 1330 C CA . TYR A 1 170 ? 0.41 -4.066 9.508 1 73.69 170 TYR A CA 1
ATOM 1331 C C . TYR A 1 170 ? 0.189 -2.789 10.305 1 73.69 170 TYR A C 1
ATOM 1333 O O . TYR A 1 170 ? -0.115 -2.842 11.5 1 73.69 170 TYR A O 1
ATOM 1341 N N . THR A 1 171 ? 0.352 -1.716 9.625 1 67.12 171 THR A N 1
ATOM 1342 C CA . THR A 1 171 ? 0.136 -0.431 10.281 1 67.12 171 THR A CA 1
ATOM 1343 C C . THR A 1 171 ? -1.31 -0.301 10.758 1 67.12 171 THR A C 1
ATOM 1345 O O . THR A 1 171 ? -1.566 0.192 11.859 1 67.12 171 THR A O 1
ATOM 1348 N N . ILE A 1 172 ? -2.227 -0.842 9.961 1 64.31 172 ILE A N 1
ATOM 1349 C CA . ILE A 1 172 ? -3.648 -0.879 10.281 1 64.31 172 ILE A CA 1
ATOM 1350 C C . ILE A 1 172 ? -3.871 -1.728 11.531 1 64.31 172 ILE A C 1
ATOM 1352 O O . ILE A 1 172 ? -4.602 -1.324 12.445 1 64.31 172 ILE A O 1
ATOM 1356 N N . ALA A 1 173 ? -3.26 -2.885 11.547 1 61.78 173 ALA A N 1
ATOM 1357 C CA . ALA A 1 173 ? -3.412 -3.803 12.672 1 61.78 173 ALA A CA 1
ATOM 1358 C C . ALA A 1 173 ? -2.891 -3.178 13.961 1 61.78 173 ALA A C 1
ATOM 1360 O O . ALA A 1 173 ? -3.475 -3.369 15.031 1 61.78 173 ALA A O 1
ATOM 1361 N N . ALA A 1 174 ? -1.841 -2.496 13.828 1 60.5 174 ALA A N 1
ATOM 1362 C CA . ALA A 1 174 ? -1.228 -1.866 14.992 1 60.5 174 ALA A CA 1
ATOM 1363 C C . ALA A 1 174 ? -2.131 -0.781 15.57 1 60.5 174 ALA A C 1
ATOM 1365 O O . ALA A 1 174 ? -2.172 -0.58 16.781 1 60.5 174 ALA A O 1
ATOM 1366 N N . VAL A 1 175 ? -2.76 -0.134 14.648 1 58.38 175 VAL A N 1
ATOM 1367 C CA . VAL A 1 175 ? -3.682 0.916 15.07 1 58.38 175 VAL A CA 1
ATOM 1368 C C . VAL A 1 175 ? -4.895 0.292 15.75 1 58.38 175 VAL A C 1
ATOM 1370 O O . VAL A 1 175 ? -5.414 0.836 16.734 1 58.38 175 VAL A O 1
ATOM 1373 N N . ARG A 1 176 ? -5.395 -0.852 15.086 1 56.38 176 ARG A N 1
ATOM 1374 C CA . ARG A 1 176 ? -6.543 -1.55 15.656 1 56.38 176 ARG A CA 1
ATOM 1375 C C . ARG A 1 176 ? -6.215 -2.104 17.031 1 56.38 176 ARG A C 1
ATOM 1377 O O . ARG A 1 176 ? -7.082 -2.148 17.906 1 56.38 176 ARG A O 1
ATOM 1384 N N . ALA A 1 177 ? -4.977 -2.959 17.016 1 53.41 177 ALA A N 1
ATOM 1385 C CA . ALA A 1 177 ? -4.652 -3.68 18.234 1 53.41 177 ALA A CA 1
ATOM 1386 C C . ALA A 1 177 ? -4.621 -2.736 19.438 1 53.41 177 ALA A C 1
ATOM 1388 O O . ALA A 1 177 ? -4.145 -1.604 19.328 1 53.41 177 ALA A O 1
ATOM 1389 N N . GLU A 1 178 ? -5.719 -2.654 20.109 1 45.94 178 GLU A N 1
ATOM 1390 C CA . GLU A 1 178 ? -5.566 -2.123 21.469 1 45.94 178 GLU A CA 1
ATOM 1391 C C . GLU A 1 178 ? -4.164 -2.385 22 1 45.94 178 GLU A C 1
ATOM 1393 O O . GLU A 1 178 ? -3.518 -3.363 21.625 1 45.94 178 GLU A O 1
ATOM 1398 N N . PRO A 1 179 ? -3.471 -1.405 22.719 1 41.75 179 PRO A N 1
ATOM 1399 C CA . PRO A 1 179 ? -2.141 -1.521 23.312 1 41.75 179 PRO A CA 1
ATOM 1400 C C . PRO A 1 179 ? -1.802 -2.953 23.734 1 41.75 179 PRO A C 1
ATOM 1402 O O . PRO A 1 179 ? -0.665 -3.396 23.547 1 41.75 179 PRO A O 1
ATOM 1405 N N . ASP A 1 180 ? -2.588 -3.578 24.438 1 40.66 180 ASP A N 1
ATOM 1406 C CA . ASP A 1 180 ? -2.301 -4.875 25.047 1 40.66 180 ASP A CA 1
ATOM 1407 C C . ASP A 1 180 ? -2.283 -5.98 23.984 1 40.66 180 ASP A C 1
ATOM 1409 O O . ASP A 1 180 ? -1.824 -7.094 24.266 1 40.66 180 ASP A O 1
ATOM 1413 N N . ALA A 1 181 ? -3.018 -5.887 23.016 1 40.25 181 ALA A N 1
ATOM 1414 C CA . ALA A 1 181 ? -3.209 -6.969 22.047 1 40.25 181 ALA A CA 1
ATOM 1415 C C . ALA A 1 181 ? -2.164 -6.91 20.938 1 40.25 181 ALA A C 1
ATOM 1417 O O . ALA A 1 181 ? -2.143 -7.766 20.047 1 40.25 181 ALA A O 1
ATOM 1418 N N . ALA A 1 182 ? -1.371 -5.848 20.781 1 41.56 182 ALA A N 1
ATOM 1419 C CA . ALA A 1 182 ? -0.284 -5.703 19.828 1 41.56 182 ALA A CA 1
ATOM 1420 C C . ALA A 1 182 ? 0.656 -6.906 19.875 1 41.56 182 ALA A C 1
ATOM 1422 O O . ALA A 1 182 ? 1.22 -7.305 18.844 1 41.56 182 ALA A O 1
ATOM 1423 N N . GLU A 1 183 ? 0.854 -7.344 21.016 1 41.25 183 GLU A N 1
ATOM 1424 C CA . GLU A 1 183 ? 1.835 -8.398 21.25 1 41.25 183 GLU A CA 1
ATOM 1425 C C . GLU A 1 183 ? 1.414 -9.703 20.562 1 41.25 183 GLU A C 1
ATOM 1427 O O . GLU A 1 183 ? 2.26 -10.523 20.203 1 41.25 183 GLU A O 1
ATOM 1432 N N . ASP A 1 184 ? 0.152 -9.969 20.688 1 40.88 184 ASP A N 1
ATOM 1433 C CA . ASP A 1 184 ? -0.298 -11.312 20.328 1 40.88 184 ASP A CA 1
ATOM 1434 C C . ASP A 1 184 ? -0.554 -11.414 18.812 1 40.88 184 ASP A C 1
ATOM 1436 O O . ASP A 1 184 ? -1.068 -12.422 18.344 1 40.88 184 ASP A O 1
ATOM 1440 N N . ILE A 1 185 ? -0.704 -10.336 18.281 1 44.56 185 ILE A N 1
ATOM 1441 C CA . ILE A 1 185 ? -0.864 -10.484 16.844 1 44.56 185 ILE A CA 1
ATOM 1442 C C . ILE A 1 185 ? 0.365 -11.172 16.25 1 44.56 185 ILE A C 1
ATOM 1444 O O . ILE A 1 185 ? 1.37 -10.516 15.961 1 44.56 185 ILE A O 1
ATOM 1448 N N . SER A 1 186 ? 0.759 -12.125 16.891 1 46.56 186 SER A N 1
ATOM 1449 C CA . SER A 1 186 ? 1.671 -12.938 16.094 1 46.56 186 SER A CA 1
ATOM 1450 C C . SER A 1 186 ? 1.148 -13.125 14.672 1 46.56 186 SER A C 1
ATOM 1452 O O . SER A 1 186 ? 0.229 -13.914 14.445 1 46.56 186 SER A O 1
ATOM 1454 N N . PRO A 1 187 ? 0.576 -12.109 14.031 1 46.59 187 PRO A N 1
ATOM 1455 C CA . PRO A 1 187 ? -0.049 -12.367 12.734 1 46.59 187 PRO A CA 1
ATOM 1456 C C . PRO A 1 187 ? 0.616 -13.516 11.977 1 46.59 187 PRO A C 1
ATOM 1458 O O . PRO A 1 187 ? 1.846 -13.617 11.961 1 46.59 187 PRO A O 1
ATOM 1461 N N . ALA A 1 188 ? 0.184 -14.703 12.117 1 55.22 188 ALA A N 1
ATOM 1462 C CA . ALA A 1 188 ? 0.658 -15.648 11.117 1 55.22 188 ALA A CA 1
ATOM 1463 C C . ALA A 1 188 ? 1.1 -14.93 9.844 1 55.22 188 ALA A C 1
ATOM 1465 O O . ALA A 1 188 ? 0.286 -14.289 9.172 1 55.22 188 ALA A O 1
ATOM 1466 N N . ASP A 1 189 ? 2.393 -14.414 9.875 1 75.44 189 ASP A N 1
ATOM 1467 C CA . ASP A 1 189 ? 2.984 -13.555 8.852 1 75.44 189 ASP A CA 1
ATOM 1468 C C . ASP A 1 189 ? 2.855 -14.195 7.465 1 75.44 189 ASP A C 1
ATOM 1470 O O . ASP A 1 189 ? 3.373 -15.289 7.23 1 75.44 189 ASP A O 1
ATOM 1474 N N . HIS A 1 190 ? 1.795 -13.922 6.828 1 90.62 190 HIS A N 1
ATOM 1475 C CA . HIS A 1 190 ? 1.539 -14.422 5.48 1 90.62 190 HIS A CA 1
ATOM 1476 C C . HIS A 1 190 ? 2.49 -13.789 4.469 1 90.62 190 HIS A C 1
ATOM 1478 O O . HIS A 1 190 ? 2.389 -14.055 3.27 1 90.62 190 HIS A O 1
ATOM 1484 N N . PHE A 1 191 ? 3.508 -13.086 5.008 1 94.62 191 PHE A N 1
ATOM 1485 C CA . PHE A 1 191 ? 4.383 -12.359 4.094 1 94.62 191 PHE A CA 1
ATOM 1486 C C . PHE A 1 191 ? 5.133 -13.32 3.182 1 94.62 191 PHE A C 1
ATOM 1488 O O . PHE A 1 191 ? 5.086 -13.188 1.957 1 94.62 191 PHE A O 1
ATOM 1495 N N . ASP A 1 192 ? 5.699 -14.273 3.775 1 96.25 192 ASP A N 1
ATOM 1496 C CA . ASP A 1 192 ? 6.586 -15.164 3.035 1 96.25 192 ASP A CA 1
ATOM 1497 C C . ASP A 1 192 ? 5.801 -16.016 2.035 1 96.25 192 ASP A C 1
ATOM 1499 O O . ASP A 1 192 ? 6.273 -16.266 0.925 1 96.25 192 ASP A O 1
ATOM 1503 N N . ILE A 1 193 ? 4.676 -16.469 2.42 1 96.19 193 ILE A N 1
ATOM 1504 C CA . ILE A 1 193 ? 3.904 -17.297 1.501 1 96.19 193 ILE A CA 1
ATOM 1505 C C . ILE A 1 193 ? 3.479 -16.469 0.292 1 96.19 193 ILE A C 1
ATOM 1507 O O . ILE A 1 193 ? 3.404 -16.984 -0.827 1 96.19 193 ILE A O 1
ATOM 1511 N N . GLY A 1 194 ? 3.137 -15.172 0.479 1 97.44 194 GLY A N 1
ATOM 1512 C CA . GLY A 1 194 ? 2.834 -14.281 -0.632 1 97.44 194 GLY A CA 1
ATOM 1513 C C . GLY A 1 194 ? 4.012 -14.07 -1.566 1 97.44 194 GLY A C 1
ATOM 1514 O O . GLY A 1 194 ? 3.857 -14.125 -2.789 1 97.44 194 GLY A O 1
ATOM 1515 N N . VAL A 1 195 ? 5.199 -13.844 -0.95 1 98.06 195 VAL A N 1
ATOM 1516 C CA . VAL A 1 195 ? 6.414 -13.688 -1.741 1 98.06 195 VAL A CA 1
ATOM 1517 C C . VAL A 1 195 ? 6.688 -14.961 -2.533 1 98.06 195 VAL A C 1
ATOM 1519 O O . VAL A 1 195 ? 6.918 -14.914 -3.744 1 98.06 195 V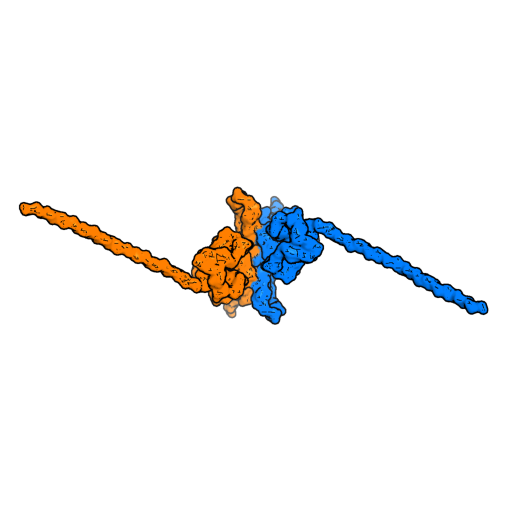AL A O 1
ATOM 1522 N N . ASP A 1 196 ? 6.605 -16.094 -1.879 1 97.56 196 ASP A N 1
ATOM 1523 C CA . ASP A 1 196 ? 6.875 -17.375 -2.525 1 97.56 196 ASP A CA 1
ATOM 1524 C C . ASP A 1 196 ? 5.883 -17.625 -3.658 1 97.56 196 ASP A C 1
ATOM 1526 O O . ASP A 1 196 ? 6.266 -18.125 -4.723 1 97.56 196 ASP A O 1
ATOM 1530 N N . ALA A 1 197 ? 4.652 -17.328 -3.404 1 97.75 197 ALA A N 1
ATOM 1531 C CA . ALA A 1 197 ? 3.635 -17.531 -4.43 1 97.75 197 ALA A CA 1
ATOM 1532 C C . ALA A 1 197 ? 3.932 -16.688 -5.672 1 97.75 197 ALA A C 1
ATOM 1534 O O . ALA A 1 197 ? 3.828 -17.172 -6.797 1 97.75 197 ALA A O 1
ATOM 1535 N N . MET A 1 198 ? 4.27 -15.43 -5.492 1 98.12 198 MET A N 1
ATOM 1536 C CA . MET A 1 198 ? 4.59 -14.562 -6.621 1 98.12 198 MET A CA 1
ATOM 1537 C C . MET A 1 198 ? 5.809 -15.078 -7.375 1 98.12 198 MET A C 1
ATOM 1539 O O . MET A 1 198 ? 5.801 -15.148 -8.609 1 98.12 198 MET A O 1
ATOM 1543 N N . LEU A 1 199 ? 6.844 -15.438 -6.621 1 98.38 199 LEU A N 1
ATOM 1544 C CA . LEU A 1 199 ? 8.055 -15.938 -7.262 1 98.38 199 LEU A CA 1
ATOM 1545 C C . LEU A 1 199 ? 7.77 -17.219 -8.031 1 98.38 199 LEU A C 1
ATOM 1547 O O . LEU A 1 199 ? 8.25 -17.391 -9.156 1 98.38 199 LEU A O 1
ATOM 1551 N N . ASP A 1 200 ? 6.988 -18.156 -7.449 1 97.44 200 ASP A N 1
ATOM 1552 C CA . ASP A 1 200 ? 6.59 -19.391 -8.133 1 97.44 200 ASP A CA 1
ATOM 1553 C C . ASP A 1 200 ? 5.824 -19.078 -9.414 1 97.44 200 ASP A C 1
ATOM 1555 O O . ASP A 1 200 ? 6.074 -19.688 -10.461 1 97.44 200 ASP A O 1
ATOM 1559 N N . GLY A 1 201 ? 4.914 -18.156 -9.32 1 97.75 201 GLY A N 1
ATOM 1560 C CA . GLY A 1 201 ? 4.109 -17.797 -10.484 1 97.75 201 GLY A CA 1
ATOM 1561 C C . GLY A 1 201 ? 4.922 -17.188 -11.609 1 97.75 201 GLY A C 1
ATOM 1562 O O . GLY A 1 201 ? 4.672 -17.469 -12.781 1 97.75 201 GLY A O 1
ATOM 1563 N N . PHE A 1 202 ? 5.883 -16.359 -11.297 1 97.69 202 PHE A N 1
ATOM 1564 C CA . PHE A 1 202 ? 6.688 -15.695 -12.305 1 97.69 202 PHE A CA 1
ATOM 1565 C C . PHE A 1 202 ? 7.723 -16.641 -12.891 1 97.69 202 PHE A C 1
ATOM 1567 O O . PHE A 1 202 ? 8.25 -16.406 -13.984 1 97.69 202 PHE A O 1
ATOM 1574 N N . ALA A 1 203 ? 8.07 -17.734 -12.188 1 97 203 ALA A N 1
ATOM 1575 C CA . ALA A 1 203 ? 9.078 -18.688 -12.648 1 97 203 ALA A CA 1
ATOM 1576 C C . ALA A 1 203 ? 8.711 -19.266 -14.008 1 97 203 ALA A C 1
ATOM 1578 O O . ALA A 1 203 ? 9.586 -19.672 -14.773 1 97 203 ALA A O 1
ATOM 1579 N N . ARG A 1 204 ? 7.473 -19.266 -14.359 1 94.56 204 ARG A N 1
ATOM 1580 C CA . ARG A 1 204 ? 7.012 -19.844 -15.617 1 94.56 204 ARG A CA 1
ATOM 1581 C C . ARG A 1 204 ? 7.516 -19.047 -16.812 1 94.56 204 ARG A C 1
ATOM 1583 O O . ARG A 1 204 ? 7.473 -19.516 -17.953 1 94.56 204 ARG A O 1
ATOM 1590 N N . TYR A 1 205 ? 7.953 -17.875 -16.609 1 95.31 205 TYR A N 1
ATOM 1591 C CA . TYR A 1 205 ? 8.328 -16.984 -17.703 1 95.31 205 TYR A CA 1
ATOM 1592 C C . TYR A 1 205 ? 9.812 -17.125 -18.031 1 95.31 205 TYR A C 1
ATOM 1594 O O . TYR A 1 205 ? 10.305 -16.516 -18.984 1 95.31 205 TYR A O 1
ATOM 1602 N N . VAL A 1 206 ? 10.508 -17.844 -17.188 1 94.56 206 VAL A N 1
ATOM 1603 C CA . VAL A 1 206 ? 11.93 -18.047 -17.453 1 94.56 206 VAL A CA 1
ATOM 1604 C C . VAL A 1 206 ? 12.102 -18.891 -18.719 1 94.56 206 VAL A C 1
ATOM 1606 O O . VAL A 1 206 ? 11.531 -19.969 -18.828 1 94.56 206 VAL A O 1
ATOM 1609 N N . GLU A 1 207 ? 12.547 -18.281 -19.703 1 81.88 207 GLU A N 1
ATOM 1610 C CA . GLU A 1 207 ? 12.789 -18.938 -20.984 1 81.88 207 GLU A CA 1
ATOM 1611 C C . GLU A 1 207 ? 13.914 -19.969 -20.875 1 81.88 207 GLU A C 1
ATOM 1613 O O . GLU A 1 207 ? 14.914 -19.734 -20.188 1 81.88 207 GLU A O 1
ATOM 1618 N N . THR A 1 208 ? 13.547 -21.266 -21.031 1 66.06 208 THR A N 1
ATOM 1619 C CA . THR A 1 208 ? 14.578 -22.297 -21.156 1 66.06 208 THR A CA 1
ATOM 1620 C C . THR A 1 208 ? 15.508 -21.984 -22.328 1 66.06 208 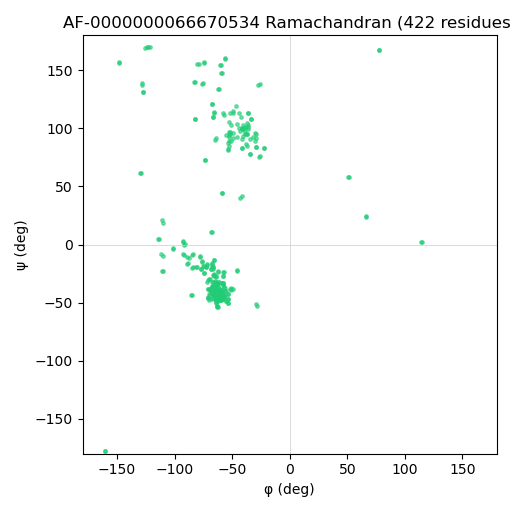THR A C 1
ATOM 1622 O O . THR A 1 208 ? 15.047 -21.656 -23.422 1 66.06 208 THR A O 1
ATOM 1625 N N . PRO A 1 209 ? 16.797 -21.641 -22.047 1 57.56 209 PRO A N 1
ATOM 1626 C CA . PRO A 1 209 ? 17.719 -21.453 -23.172 1 57.56 209 PRO A CA 1
ATOM 1627 C C . PRO A 1 209 ? 17.5 -22.469 -24.297 1 57.56 209 PRO A C 1
ATOM 1629 O O . PRO A 1 209 ? 17.156 -23.625 -24.031 1 57.56 209 PRO A O 1
ATOM 1632 N N . ARG A 1 210 ? 16.812 -22.078 -25.344 1 49.81 210 ARG A N 1
ATOM 1633 C CA . ARG A 1 210 ? 16.828 -22.969 -26.484 1 49.81 210 ARG A CA 1
ATOM 1634 C C . ARG A 1 210 ? 18.203 -23.625 -26.656 1 49.81 210 ARG A C 1
ATOM 1636 O O . ARG A 1 210 ? 19.219 -22.938 -26.672 1 49.81 210 ARG A O 1
ATOM 1643 N N . ARG A 1 211 ? 18.312 -24.766 -26.125 1 45.22 211 ARG A N 1
ATOM 1644 C CA . ARG A 1 211 ? 19.484 -25.547 -26.531 1 45.22 211 ARG A CA 1
ATOM 1645 C C . ARG A 1 211 ? 19.734 -25.422 -28.031 1 45.22 211 ARG A C 1
ATOM 1647 O O . ARG A 1 211 ? 18.844 -25.688 -28.844 1 45.22 211 ARG A O 1
ATOM 1654 N N . HIS A 1 212 ? 20.375 -24.422 -28.438 1 44.44 212 HIS A N 1
ATOM 1655 C CA . HIS A 1 212 ? 20.891 -24.594 -29.797 1 44.44 212 HIS A CA 1
ATOM 1656 C C . HIS A 1 212 ? 21.344 -26.016 -30.031 1 44.44 212 HI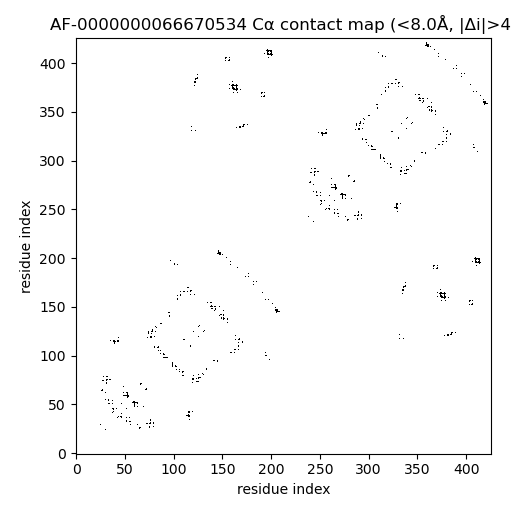S A C 1
ATOM 1658 O O . HIS A 1 212 ? 22.234 -26.516 -29.328 1 44.44 212 HIS A O 1
ATOM 1664 N N . HIS A 1 213 ? 20.469 -26.922 -30.391 1 38.03 213 HIS A N 1
ATOM 1665 C CA . HIS A 1 213 ? 21.031 -28.047 -31.141 1 38.03 213 HIS A CA 1
ATOM 1666 C C . HIS A 1 213 ? 21.797 -27.547 -32.375 1 38.03 213 HIS A C 1
ATOM 1668 O O . HIS A 1 213 ? 21.359 -26.609 -33.031 1 38.03 213 HIS A O 1
ATOM 1674 N N . MET B 1 1 ? -76.375 53.781 -22.797 1 33.44 1 MET B N 1
ATOM 1675 C CA . MET B 1 1 ? -76.188 52.719 -21.797 1 33.44 1 MET B CA 1
ATOM 1676 C C . MET B 1 1 ? -74.875 51.938 -22.094 1 33.44 1 MET B C 1
ATOM 1678 O O . MET B 1 1 ? -74.875 51.125 -23.016 1 33.44 1 MET B O 1
ATOM 1682 N N . GLN B 1 2 ? -73.625 52.5 -21.906 1 36.69 2 GLN B N 1
ATOM 1683 C CA . GLN B 1 2 ? -72.25 52.156 -22.156 1 36.69 2 GLN B CA 1
ATOM 1684 C C . GLN B 1 2 ? -71.812 50.938 -21.312 1 36.69 2 GLN B C 1
ATOM 1686 O O . GLN B 1 2 ? -71.938 51 -20.078 1 36.69 2 GLN B O 1
ATOM 1691 N N . GLY B 1 3 ? -71.938 49.75 -21.766 1 36.03 3 GLY B N 1
ATOM 1692 C CA . GLY B 1 3 ? -71.562 48.469 -21.188 1 36.03 3 GLY B CA 1
ATOM 1693 C C . GLY B 1 3 ? -70.125 48.375 -20.75 1 36.03 3 GLY B C 1
ATOM 1694 O O . GLY B 1 3 ? -69.188 48.5 -21.578 1 36.03 3 GLY B O 1
ATOM 1695 N N . GLU B 1 4 ? -69.75 48.875 -19.531 1 36.12 4 GLU B N 1
ATOM 1696 C CA . GLU B 1 4 ? -68.438 48.812 -18.859 1 36.12 4 GLU B CA 1
ATOM 1697 C C . GLU B 1 4 ? -67.938 47.375 -18.797 1 36.12 4 GLU B C 1
ATOM 1699 O O . GLU B 1 4 ? -68.625 46.5 -18.266 1 36.12 4 GLU B O 1
ATOM 1704 N N . ASN B 1 5 ? -67.125 46.875 -19.781 1 39.94 5 ASN B N 1
ATOM 1705 C CA . ASN B 1 5 ? -66.438 45.594 -19.797 1 39.94 5 ASN B CA 1
ATOM 1706 C C . ASN B 1 5 ? -65.562 45.438 -18.562 1 39.94 5 ASN B C 1
ATOM 1708 O O . ASN B 1 5 ? -64.625 46.219 -18.328 1 39.94 5 ASN B O 1
ATOM 1712 N N . ALA B 1 6 ? -66.062 44.812 -17.484 1 42.84 6 ALA B N 1
ATOM 1713 C CA . ALA B 1 6 ? -65.375 44.469 -16.266 1 42.84 6 ALA B CA 1
ATOM 1714 C C . ALA B 1 6 ? -64.062 43.719 -16.578 1 42.84 6 ALA B C 1
ATOM 1716 O O . ALA B 1 6 ? -64.125 42.594 -17.125 1 42.84 6 ALA B O 1
ATOM 1717 N N . ALA B 1 7 ? -62.969 44.344 -16.766 1 43 7 ALA B N 1
ATOM 1718 C CA . ALA B 1 7 ? -61.656 43.75 -16.859 1 43 7 ALA B CA 1
ATOM 1719 C C . ALA B 1 7 ? -61.406 42.781 -15.703 1 43 7 ALA B C 1
ATOM 1721 O O . ALA B 1 7 ? -61.562 43.125 -14.539 1 43 7 ALA B O 1
ATOM 1722 N N . GLY B 1 8 ? -61.625 41.469 -15.898 1 38.41 8 GLY B N 1
ATOM 1723 C CA . GLY B 1 8 ? -61.344 40.406 -14.953 1 38.41 8 GLY B CA 1
ATOM 1724 C C . GLY B 1 8 ? -60 40.531 -14.273 1 38.41 8 GLY B C 1
ATOM 1725 O O . GLY B 1 8 ? -59.031 41 -14.891 1 38.41 8 GLY B O 1
ATOM 1726 N N . LYS B 1 9 ? -60.062 40.781 -12.977 1 45.97 9 LYS B N 1
ATOM 1727 C CA . LYS B 1 9 ? -58.844 40.844 -12.148 1 45.97 9 LYS B CA 1
ATOM 1728 C C . LYS B 1 9 ? -57.906 39.688 -12.414 1 45.97 9 LYS B C 1
ATOM 1730 O O . LYS B 1 9 ? -58.375 38.531 -12.578 1 45.97 9 LYS B O 1
ATOM 1735 N N . PRO B 1 10 ? -56.625 39.969 -12.891 1 46.66 10 PRO B N 1
ATOM 1736 C CA . PRO B 1 10 ? -55.719 38.844 -13.133 1 46.66 10 PRO B CA 1
ATOM 1737 C C . PRO B 1 10 ? -55.594 37.906 -11.945 1 46.66 10 PRO B C 1
ATOM 1739 O O . PRO B 1 10 ? -55.781 38.312 -10.797 1 46.66 10 PRO B O 1
ATOM 1742 N N . ILE B 1 11 ? -56.062 36.656 -12.008 1 48.62 11 ILE B N 1
ATOM 1743 C CA . ILE B 1 11 ? -55.844 35.562 -11.062 1 48.62 11 ILE B CA 1
ATOM 1744 C C . ILE B 1 11 ? -54.375 35.531 -10.633 1 48.62 11 ILE B C 1
ATOM 1746 O O . ILE B 1 11 ? -53.5 35.406 -11.469 1 48.62 11 ILE B O 1
ATOM 1750 N N . ARG B 1 12 ? -54.062 36.094 -9.508 1 43.84 12 ARG B N 1
ATOM 1751 C CA . ARG B 1 12 ? -52.75 35.938 -8.922 1 43.84 12 ARG B CA 1
ATOM 1752 C C . ARG B 1 12 ? -52.281 34.5 -8.938 1 43.84 12 ARG B C 1
ATOM 1754 O O . ARG B 1 12 ? -52.938 33.625 -8.32 1 43.84 12 ARG B O 1
ATOM 1761 N N . ARG B 1 13 ? -51.562 34.031 -9.93 1 43.84 13 ARG B N 1
ATOM 1762 C CA . ARG B 1 13 ? -50.906 32.75 -9.914 1 43.84 13 ARG B CA 1
ATOM 1763 C C . ARG B 1 13 ? -50.25 32.469 -8.555 1 43.84 13 ARG B C 1
ATOM 1765 O O . ARG B 1 13 ? -49.5 33.312 -8.039 1 43.84 13 ARG B O 1
ATOM 1772 N N . SER B 1 14 ? -50.875 31.672 -7.676 1 44.03 1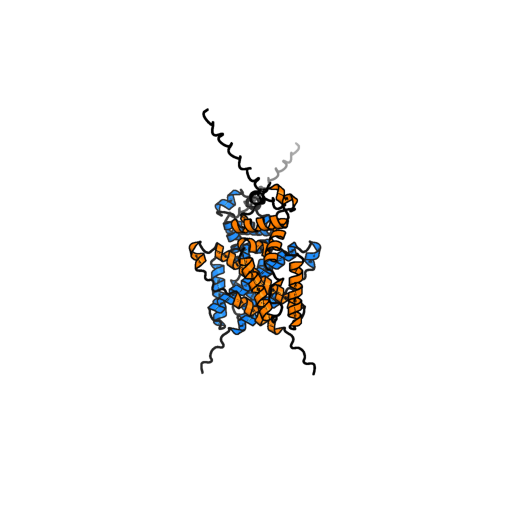4 SER B N 1
ATOM 1773 C CA . SER B 1 14 ? -50.344 31.172 -6.426 1 44.03 14 SER B CA 1
ATOM 1774 C C . SER B 1 14 ? -48.875 30.734 -6.59 1 44.03 14 SER B C 1
ATOM 1776 O O . SER B 1 14 ? -48.531 30.016 -7.535 1 44.03 14 SER B O 1
ATOM 1778 N N . ALA B 1 15 ? -47.969 31.516 -6.211 1 44.72 15 ALA B N 1
ATOM 1779 C CA . ALA B 1 15 ? -46.531 31.172 -6.152 1 44.72 15 ALA B CA 1
ATOM 1780 C C . ALA B 1 15 ? -46.344 29.75 -5.613 1 44.72 15 ALA B C 1
ATOM 1782 O O . ALA B 1 15 ? -46.812 29.422 -4.52 1 44.72 15 ALA B O 1
ATOM 1783 N N . SER B 1 16 ? -46.25 28.719 -6.41 1 43.94 16 SER B N 1
ATOM 1784 C CA . SER B 1 16 ? -45.875 27.359 -6.066 1 43.94 16 SER B CA 1
ATOM 1785 C C . SER B 1 16 ? -44.844 27.328 -4.957 1 43.94 16 SER B C 1
ATOM 1787 O O . SER B 1 16 ? -43.781 27.953 -5.074 1 43.94 16 SER B O 1
ATOM 1789 N N . ARG B 1 17 ? -45.219 27.266 -3.684 1 44.28 17 ARG B N 1
ATOM 1790 C CA . ARG B 1 17 ? -44.312 27.078 -2.555 1 44.28 17 ARG B CA 1
ATOM 1791 C C . ARG B 1 17 ? -43.219 26.094 -2.904 1 44.28 17 ARG B C 1
ATOM 1793 O O . ARG B 1 17 ? -43.469 24.953 -3.297 1 44.28 17 ARG B O 1
ATOM 1800 N N . ALA B 1 18 ? -42.125 26.578 -3.277 1 45.25 18 ALA B N 1
ATOM 1801 C CA . ALA B 1 18 ? -40.906 25.766 -3.445 1 45.25 18 ALA B CA 1
ATOM 1802 C C . ALA B 1 18 ? -40.844 24.688 -2.371 1 45.25 18 ALA B C 1
ATOM 1804 O O . ALA B 1 18 ? -41.094 24.953 -1.192 1 45.25 18 ALA B O 1
ATOM 1805 N N . GLU B 1 19 ? -41.156 23.406 -2.623 1 43.31 19 GLU B N 1
ATOM 1806 C CA . GLU B 1 19 ? -40.969 22.25 -1.757 1 43.31 19 GLU B CA 1
ATOM 1807 C C . GLU B 1 19 ? -39.719 22.391 -0.895 1 43.31 19 GLU B C 1
ATOM 1809 O O . GLU B 1 19 ? -38.688 22.812 -1.377 1 43.31 19 GLU B O 1
ATOM 1814 N N . PRO B 1 20 ? -39.812 22.625 0.409 1 40.44 20 PRO B N 1
ATOM 1815 C CA . PRO B 1 20 ? -38.594 22.672 1.201 1 40.44 20 PRO B CA 1
ATOM 1816 C C . PRO B 1 20 ? -37.531 21.656 0.723 1 40.44 20 PRO B C 1
ATOM 1818 O O . PRO B 1 20 ? -37.906 20.547 0.318 1 40.44 20 PRO B O 1
ATOM 1821 N N . SER B 1 21 ? -36.594 21.953 0.025 1 44.19 21 SER B N 1
ATOM 1822 C CA . SER B 1 21 ? -35.469 21.062 -0.247 1 44.19 21 SER B CA 1
ATOM 1823 C C . SER B 1 21 ? -35.219 20.109 0.912 1 44.19 21 SER B C 1
ATOM 1825 O O . SER B 1 21 ? -35.094 20.531 2.062 1 44.19 21 SER B O 1
ATOM 1827 N N . ARG B 1 22 ? -35.844 19.016 1.088 1 43.34 22 ARG B N 1
ATOM 1828 C CA . ARG B 1 22 ? -35.594 18 2.107 1 43.34 22 ARG B CA 1
ATOM 1829 C C . ARG B 1 22 ? -34.156 18.016 2.568 1 43.34 22 ARG B C 1
ATOM 1831 O O . ARG B 1 22 ? -33.25 17.625 1.817 1 43.34 22 ARG B O 1
ATOM 1838 N N . ARG B 1 23 ? -33.719 18.938 3.357 1 49.94 23 ARG B N 1
ATOM 1839 C CA . ARG B 1 23 ? -32.406 18.969 4.031 1 49.94 23 ARG B CA 1
ATOM 1840 C C . ARG B 1 23 ? -31.969 17.562 4.414 1 49.94 23 ARG B C 1
ATOM 1842 O O . ARG B 1 23 ? -32.656 16.859 5.156 1 49.94 23 ARG B O 1
ATOM 1849 N N . VAL B 1 24 ? -31.469 16.719 3.582 1 53.78 24 VAL B N 1
ATOM 1850 C CA . VAL B 1 24 ? -30.906 15.414 3.914 1 53.78 24 VAL B CA 1
ATOM 1851 C C . VAL B 1 24 ? -30.328 15.445 5.332 1 53.78 24 VAL B C 1
ATOM 1853 O O . VAL B 1 24 ? -29.5 16.297 5.656 1 53.78 24 VAL B O 1
ATOM 1856 N N . ALA B 1 25 ? -31.094 15.031 6.328 1 61.91 25 ALA B N 1
ATOM 1857 C CA . ALA B 1 25 ? -30.656 14.922 7.719 1 61.91 25 ALA B CA 1
ATOM 1858 C C . ALA B 1 25 ? -29.203 14.461 7.805 1 61.91 25 ALA B C 1
ATOM 1860 O O . ALA B 1 25 ? -28.828 13.477 7.168 1 61.91 25 ALA B O 1
ATOM 1861 N N . LEU B 1 26 ? -28.328 15.328 8.273 1 74.88 26 LEU B N 1
ATOM 1862 C CA . LEU B 1 26 ? -26.906 15.047 8.508 1 74.88 26 LEU B CA 1
ATOM 1863 C C . LEU B 1 26 ? -26.734 13.781 9.336 1 74.88 26 LEU B C 1
ATOM 1865 O O . LEU B 1 26 ? -27.344 13.648 10.414 1 74.88 26 LEU B O 1
ATOM 1869 N N . ASN B 1 27 ? -26.375 12.727 8.656 1 87.19 27 ASN B N 1
ATOM 1870 C CA . ASN B 1 27 ? -25.969 11.516 9.367 1 87.19 27 ASN B CA 1
ATOM 1871 C C . ASN B 1 27 ? -24.547 11.094 9 1 87.19 27 ASN B C 1
ATOM 1873 O O . ASN B 1 27 ? -23.938 11.672 8.102 1 87.19 27 ASN B O 1
ATOM 1877 N N . ARG B 1 28 ? -24.031 10.18 9.711 1 91.81 28 ARG B N 1
ATOM 1878 C CA . ARG B 1 28 ? -22.641 9.758 9.578 1 91.81 28 ARG B CA 1
ATOM 1879 C C . ARG B 1 28 ? -22.328 9.32 8.156 1 91.81 28 ARG B C 1
ATOM 1881 O O . ARG B 1 28 ? -21.297 9.672 7.602 1 91.81 28 ARG B O 1
ATOM 1888 N N . ASP B 1 29 ? -23.312 8.68 7.578 1 92.19 29 ASP B N 1
ATOM 1889 C CA . ASP B 1 29 ? -23.094 8.156 6.238 1 92.19 29 ASP B CA 1
ATOM 1890 C C . ASP B 1 29 ? -23 9.281 5.211 1 92.19 29 ASP B C 1
ATOM 1892 O O . ASP B 1 29 ? -22.109 9.289 4.367 1 92.19 29 ASP B O 1
ATOM 1896 N N . HIS B 1 30 ? -23.906 10.141 5.309 1 93.44 30 HIS B N 1
ATOM 1897 C CA . HIS B 1 30 ? -23.906 11.266 4.379 1 93.44 30 HIS B CA 1
ATOM 1898 C C . HIS B 1 30 ? -22.641 12.109 4.523 1 93.44 30 HIS B C 1
ATOM 1900 O O . HIS B 1 30 ? -22.047 12.508 3.527 1 93.44 30 HIS B O 1
ATOM 1906 N N . ILE B 1 31 ? -22.297 12.383 5.711 1 95 31 ILE B N 1
ATOM 1907 C CA . ILE B 1 31 ? -21.094 13.188 5.98 1 95 31 ILE B CA 1
ATOM 1908 C C . ILE B 1 31 ? -19.875 12.484 5.406 1 95 31 ILE B C 1
ATOM 1910 O O . ILE B 1 31 ? -19.016 13.133 4.801 1 95 31 ILE B O 1
ATOM 1914 N N . ALA B 1 32 ? -19.812 11.188 5.574 1 95.5 32 ALA B N 1
ATOM 1915 C CA . ALA B 1 32 ? -18.688 10.422 5.078 1 95.5 32 ALA B CA 1
ATOM 1916 C C . ALA B 1 32 ? -18.609 10.477 3.555 1 95.5 32 ALA B C 1
ATOM 1918 O O . ALA B 1 32 ? -17.516 10.578 2.984 1 95.5 32 ALA B O 1
ATOM 1919 N N . VAL B 1 33 ? -19.75 10.453 2.924 1 96.75 33 VAL B N 1
ATOM 1920 C CA . VAL B 1 33 ? -19.797 10.516 1.468 1 96.75 33 VAL B CA 1
ATOM 1921 C C . VAL B 1 33 ? -19.312 11.883 0.99 1 96.75 33 VAL B C 1
ATOM 1923 O O . VAL B 1 33 ? -18.531 11.969 0.037 1 96.75 33 VAL B O 1
ATOM 1926 N N . VAL B 1 34 ? -19.719 12.898 1.646 1 96.44 34 VAL B N 1
ATOM 1927 C CA . VAL B 1 34 ? -19.297 14.25 1.299 1 96.44 34 VAL B CA 1
ATOM 1928 C C . VAL B 1 34 ? -17.812 14.406 1.554 1 96.44 34 VAL B C 1
ATOM 1930 O O . VAL B 1 34 ? -17.094 15.016 0.753 1 96.44 34 VAL B O 1
ATOM 1933 N N . ALA B 1 35 ? -17.359 13.875 2.643 1 96.75 35 ALA B N 1
ATOM 1934 C CA . ALA B 1 35 ? -15.938 13.906 2.957 1 96.75 35 ALA B CA 1
ATOM 1935 C C . ALA B 1 35 ? -15.125 13.203 1.876 1 96.75 35 ALA B C 1
ATOM 1937 O O . ALA B 1 35 ? -14.07 13.695 1.46 1 96.75 35 ALA B O 1
ATOM 1938 N N . LEU B 1 36 ? -15.602 12.039 1.463 1 97.19 36 LEU B N 1
ATOM 1939 C CA . LEU B 1 36 ? -14.93 11.297 0.402 1 97.19 36 LEU B CA 1
ATOM 1940 C C . LEU B 1 36 ? -14.828 12.141 -0.867 1 97.19 36 LEU B C 1
ATOM 1942 O O . LEU B 1 36 ? -13.758 12.203 -1.488 1 97.19 36 LEU B O 1
ATOM 1946 N N . ARG B 1 37 ? -15.867 12.797 -1.233 1 96.94 37 ARG B N 1
ATOM 1947 C CA . ARG B 1 37 ? -15.867 13.656 -2.412 1 96.94 37 ARG B CA 1
ATOM 1948 C C . ARG B 1 37 ? -14.867 14.797 -2.254 1 96.94 37 ARG B C 1
ATOM 1950 O O . ARG B 1 37 ? -14.156 15.148 -3.201 1 96.94 37 ARG B O 1
ATOM 1957 N N . LEU B 1 38 ? -14.891 15.344 -1.117 1 96.44 38 LEU B N 1
ATOM 1958 C CA . LEU B 1 38 ? -13.961 16.422 -0.837 1 96.44 38 LEU B CA 1
ATOM 1959 C C . LEU B 1 38 ? -12.516 15.945 -0.945 1 96.44 38 LEU B C 1
ATOM 1961 O O . LEU B 1 38 ? -11.672 16.641 -1.518 1 96.44 38 LEU B O 1
ATOM 1965 N N . ILE B 1 39 ? -12.242 14.781 -0.428 1 95.12 39 ILE B N 1
ATOM 1966 C CA . ILE B 1 39 ? -10.914 14.195 -0.52 1 95.12 39 ILE B CA 1
ATOM 1967 C C . ILE B 1 39 ? -10.562 13.938 -1.982 1 95.12 39 ILE B C 1
ATOM 1969 O O . ILE B 1 39 ? -9.43 14.18 -2.41 1 95.12 39 ILE B O 1
ATOM 1973 N N . ASP B 1 40 ? -11.523 13.484 -2.697 1 94 40 ASP B N 1
ATOM 1974 C CA . ASP B 1 40 ? -11.305 13.25 -4.121 1 94 40 ASP B CA 1
ATOM 1975 C C . ASP B 1 40 ? -10.859 14.523 -4.828 1 94 40 ASP B C 1
ATOM 1977 O O . ASP B 1 40 ? -10.031 14.477 -5.746 1 94 40 ASP B O 1
ATOM 1981 N N . GLU B 1 41 ? -11.352 15.594 -4.387 1 92.5 41 GLU B N 1
ATOM 1982 C CA . GLU B 1 41 ? -11.109 16.891 -5.031 1 92.5 41 GLU B CA 1
ATOM 1983 C C . GLU B 1 41 ? -9.812 17.516 -4.531 1 92.5 41 GLU B C 1
ATOM 1985 O O . GLU B 1 41 ? -9.039 18.062 -5.32 1 92.5 41 GLU B O 1
ATOM 1990 N N . THR B 1 42 ? -9.555 17.469 -3.26 1 90.19 42 THR B N 1
ATOM 1991 C CA . THR B 1 42 ? -8.508 18.312 -2.686 1 90.19 42 THR B CA 1
ATOM 1992 C C . THR B 1 42 ? -7.328 17.469 -2.213 1 90.19 42 THR B C 1
ATOM 1994 O O . THR B 1 42 ? -6.277 18 -1.864 1 90.19 42 THR B O 1
ATOM 1997 N N . GLY B 1 43 ? -7.531 16.125 -2.24 1 88.88 43 GLY B N 1
ATOM 1998 C CA . GLY B 1 43 ? -6.543 15.289 -1.577 1 88.88 43 GLY B CA 1
ATOM 1999 C C . GLY B 1 43 ? -6.688 15.273 -0.068 1 88.88 43 GLY B C 1
ATOM 2000 O O . GLY B 1 43 ? -7.391 16.109 0.5 1 88.88 43 GLY B O 1
ATOM 2001 N N . VAL B 1 44 ? -5.996 14.344 0.543 1 86.94 44 VAL B N 1
ATOM 2002 C CA . VAL B 1 44 ? -6.059 14.219 1.995 1 86.94 44 VAL B CA 1
ATOM 2003 C C . VAL B 1 44 ? -5.414 15.438 2.65 1 86.94 44 VAL B C 1
ATOM 2005 O O . VAL B 1 44 ? -5.922 15.953 3.646 1 86.94 44 VAL B O 1
ATOM 2008 N N . ASP B 1 45 ? -4.328 15.852 2.037 1 78.88 45 ASP B N 1
ATOM 2009 C CA . ASP B 1 45 ? -3.598 17 2.582 1 78.88 45 ASP B CA 1
ATOM 2010 C C . ASP B 1 45 ? -4.43 18.266 2.496 1 78.88 45 ASP B C 1
ATOM 2012 O O . ASP B 1 45 ? -4.25 19.188 3.297 1 78.88 45 ASP B O 1
ATOM 2016 N N . GLY B 1 46 ? -5.309 18.328 1.563 1 86.75 46 GLY B N 1
ATOM 2017 C CA . GLY B 1 46 ? -6.148 19.5 1.37 1 86.75 46 GLY B CA 1
ATOM 2018 C C . GLY B 1 46 ? -7.461 19.422 2.129 1 86.75 46 GLY B C 1
ATOM 2019 O O . GLY B 1 46 ? -8.258 20.359 2.09 1 86.75 46 GLY B O 1
ATOM 2020 N N . PHE B 1 47 ? -7.629 18.375 2.811 1 91 47 PHE B N 1
ATOM 2021 C CA . PHE B 1 47 ? -8.859 18.156 3.555 1 91 47 PHE B CA 1
ATOM 2022 C C . PHE B 1 47 ? -8.805 18.859 4.906 1 91 47 PHE B C 1
ATOM 2024 O O . PHE B 1 47 ? -7.77 18.859 5.57 1 91 47 PHE B O 1
ATOM 2031 N N . SER B 1 48 ? -9.875 19.438 5.305 1 90.12 48 SER B N 1
ATOM 2032 C CA . SER B 1 48 ? -10.047 19.953 6.66 1 90.12 48 SER B CA 1
ATOM 2033 C C . SER B 1 48 ? -11.5 19.859 7.102 1 90.12 48 SER B C 1
ATOM 2035 O O . SER B 1 48 ? -12.406 19.859 6.266 1 90.12 48 SER B O 1
ATOM 2037 N N . MET B 1 49 ? -11.641 19.828 8.406 1 90.62 49 MET B N 1
ATOM 2038 C CA . MET B 1 49 ? -13 19.812 8.945 1 90.62 49 MET B CA 1
ATOM 2039 C C . MET B 1 49 ? -13.75 21.078 8.602 1 90.62 49 MET B C 1
ATOM 2041 O O . MET B 1 49 ? -14.969 21.062 8.406 1 90.62 49 MET B O 1
ATOM 2045 N N . ARG B 1 50 ? -13.031 22.172 8.516 1 90.5 50 ARG B N 1
ATOM 2046 C CA . ARG B 1 50 ? -13.641 23.438 8.125 1 90.5 50 ARG B CA 1
ATOM 2047 C C . ARG B 1 50 ? -14.172 23.375 6.695 1 90.5 50 ARG B C 1
ATOM 2049 O O . ARG B 1 50 ? -15.312 23.766 6.434 1 90.5 50 ARG B O 1
ATOM 2056 N N . LYS B 1 51 ? -13.406 22.891 5.789 1 93.75 51 LYS B N 1
ATOM 2057 C CA . LYS B 1 51 ? -13.836 22.734 4.402 1 93.75 51 LYS B CA 1
ATOM 2058 C C . LYS B 1 51 ? -15.016 21.781 4.293 1 93.75 51 LYS B C 1
ATOM 2060 O O . LYS B 1 51 ? -15.906 21.969 3.461 1 93.75 51 LYS B O 1
ATOM 2065 N N . LEU B 1 52 ? -14.977 20.703 5.098 1 94.69 52 LEU B N 1
ATOM 2066 C CA . LEU B 1 52 ? -16.078 19.75 5.117 1 94.69 52 LEU B CA 1
ATOM 2067 C C . LEU B 1 52 ? -17.375 20.453 5.543 1 94.69 52 LEU B C 1
ATOM 2069 O O . LEU B 1 52 ? -18.422 20.234 4.934 1 94.69 52 LEU B O 1
ATOM 2073 N N . GLY B 1 53 ? -17.312 21.234 6.59 1 92.75 53 GLY B N 1
ATOM 2074 C CA . GLY B 1 53 ? -18.484 22 7.004 1 92.75 53 GLY B CA 1
ATOM 2075 C C . GLY B 1 53 ? -19.062 22.844 5.887 1 92.75 53 GLY B C 1
ATOM 2076 O O . GLY B 1 53 ? -20.281 22.859 5.688 1 92.75 53 GLY B O 1
ATOM 2077 N N . ALA B 1 54 ? -18.188 23.516 5.223 1 92.25 54 ALA B N 1
ATOM 2078 C CA . ALA B 1 54 ? -18.609 24.344 4.102 1 92.25 54 ALA B CA 1
ATOM 2079 C C . ALA B 1 54 ? -19.281 23.516 3.014 1 92.25 54 ALA B C 1
ATOM 2081 O O . ALA B 1 54 ? -20.328 23.906 2.475 1 92.25 54 ALA B O 1
ATOM 2082 N N . ALA B 1 55 ? -18.734 22.406 2.689 1 93 55 ALA B N 1
ATOM 2083 C CA . ALA B 1 55 ? -19.266 21.531 1.65 1 93 55 ALA B CA 1
ATOM 2084 C C . ALA B 1 55 ? -20.641 21 2.043 1 93 55 ALA B C 1
ATOM 2086 O O . ALA B 1 55 ? -21.484 20.719 1.179 1 93 55 ALA B O 1
ATOM 2087 N N . LEU B 1 56 ? -20.797 20.797 3.305 1 92.44 56 LEU B N 1
ATOM 2088 C CA . LEU B 1 56 ? -22.062 20.281 3.824 1 92.44 56 LEU B CA 1
ATOM 2089 C C . LEU B 1 56 ? -23.109 21.391 3.902 1 92.44 56 LEU B C 1
ATOM 2091 O O . LEU B 1 56 ? -24.297 21.125 4.09 1 92.44 56 LEU B O 1
ATOM 2095 N N . GLY B 1 57 ? -22.656 22.594 3.699 1 90.5 57 GLY B N 1
ATOM 2096 C CA . GLY B 1 57 ? -23.547 23.719 3.9 1 90.5 57 GLY B CA 1
ATOM 2097 C C . GLY B 1 57 ? -23.969 23.891 5.348 1 90.5 57 GLY B C 1
ATOM 2098 O O . GLY B 1 57 ? -25.094 24.312 5.625 1 90.5 57 GLY B O 1
ATOM 2099 N N . ALA B 1 58 ? -23.188 23.406 6.188 1 83.44 58 ALA B N 1
ATOM 2100 C CA . ALA B 1 58 ? -23.453 23.453 7.621 1 83.44 58 ALA B CA 1
ATOM 2101 C C . ALA B 1 58 ? -22.312 24.109 8.383 1 83.44 58 ALA B C 1
ATOM 2103 O O . ALA B 1 58 ? -21.266 24.406 7.801 1 83.44 58 ALA B O 1
ATOM 2104 N N . ASP B 1 59 ? -22.594 24.359 9.648 1 78.94 59 ASP B N 1
ATOM 2105 C CA . ASP B 1 59 ? -21.547 24.828 10.547 1 78.94 59 ASP B CA 1
ATOM 2106 C C . ASP B 1 59 ? -20.438 23.781 10.688 1 78.94 59 ASP B C 1
ATOM 2108 O O . ASP B 1 59 ? -20.719 22.578 10.742 1 78.94 59 ASP B O 1
ATOM 2112 N N . PRO B 1 60 ? -19.156 24.203 10.602 1 74.38 60 PRO B N 1
ATOM 2113 C CA . PRO B 1 60 ? -18.016 23.281 10.781 1 74.38 60 PRO B CA 1
ATOM 2114 C C . PRO B 1 60 ? -18.188 22.375 11.984 1 74.38 60 PRO B C 1
ATOM 2116 O O . PRO B 1 60 ? -17.672 21.25 11.992 1 74.38 60 PRO B O 1
ATOM 2119 N N . MET B 1 61 ? -18.984 22.766 12.891 1 79.31 61 MET B N 1
ATOM 2120 C CA . MET B 1 61 ? -19.188 22 14.117 1 79.31 61 MET B CA 1
ATOM 2121 C C . MET B 1 61 ? -20.172 20.859 13.898 1 79.31 61 MET B C 1
ATOM 2123 O O . MET B 1 61 ? -20.188 19.906 14.672 1 79.31 61 MET B O 1
ATOM 2127 N N . ALA B 1 62 ? -20.891 20.984 12.898 1 82.06 62 ALA B N 1
ATOM 2128 C CA . ALA B 1 62 ? -21.938 20 12.648 1 82.06 62 ALA B CA 1
ATOM 2129 C C . ALA B 1 62 ? -21.359 18.594 12.5 1 82.06 62 ALA B C 1
ATOM 2131 O O . ALA B 1 62 ? -21.938 17.625 13 1 82.06 62 ALA B O 1
ATOM 2132 N N . ALA B 1 63 ? -20.188 18.484 11.852 1 85.81 63 ALA B N 1
ATOM 2133 C CA . ALA B 1 63 ? -19.562 17.172 11.648 1 85.81 63 ALA B CA 1
ATOM 2134 C C . ALA B 1 63 ? -19.047 16.594 12.961 1 85.81 63 ALA B C 1
ATOM 2136 O O . ALA B 1 63 ? -19.062 15.383 13.164 1 85.81 63 ALA B O 1
ATOM 2137 N N . TYR B 1 64 ? -18.688 17.5 13.836 1 84.31 64 TYR B N 1
ATOM 2138 C CA . TYR B 1 64 ? -18.109 17.062 15.102 1 84.31 64 TYR B CA 1
ATOM 2139 C C . TYR B 1 64 ? -19.188 16.453 16 1 84.31 64 TYR B C 1
ATOM 2141 O O . TYR B 1 64 ? -18.859 15.75 16.969 1 84.31 64 TYR B O 1
ATOM 2149 N N . ARG B 1 65 ? -20.391 16.703 15.781 1 87.94 65 ARG B N 1
ATOM 2150 C CA . ARG B 1 65 ? -21.484 16.078 16.516 1 87.94 65 ARG B CA 1
ATOM 2151 C C . ARG B 1 65 ? -21.578 14.594 16.188 1 87.94 65 ARG B C 1
ATOM 2153 O O . ARG B 1 65 ? -22.109 13.812 16.984 1 87.94 65 ARG B O 1
ATOM 2160 N N . HIS B 1 66 ? -21.016 14.289 15.062 1 92.62 66 HIS B N 1
ATOM 2161 C CA . HIS B 1 66 ? -21.188 12.922 14.586 1 92.62 66 HIS B CA 1
ATOM 2162 C C . HIS B 1 66 ? -19.859 12.156 14.648 1 92.62 66 HIS B C 1
ATOM 2164 O O . HIS B 1 66 ? -19.859 10.922 14.609 1 92.62 66 HIS B O 1
ATOM 2170 N N . PHE B 1 67 ? -18.812 12.906 14.648 1 93.12 67 PHE B N 1
ATOM 2171 C CA . PHE B 1 67 ? -17.5 12.289 14.68 1 93.12 67 PHE B CA 1
ATOM 2172 C C . PHE B 1 67 ? -16.641 12.875 15.789 1 93.12 67 PHE B C 1
ATOM 2174 O O . PHE B 1 67 ? -16.641 14.094 16 1 93.12 67 PHE B O 1
ATOM 2181 N N . ALA B 1 68 ? -15.93 12 16.484 1 89.75 68 ALA B N 1
ATOM 2182 C CA . ALA B 1 68 ? -15.094 12.414 17.609 1 89.75 68 ALA B CA 1
ATOM 2183 C C . ALA B 1 68 ? -13.914 13.25 17.125 1 89.75 68 ALA B C 1
ATOM 2185 O O . ALA B 1 68 ? -13.477 14.18 17.812 1 89.75 68 ALA B O 1
ATOM 2186 N N . ASP B 1 69 ? -13.336 12.875 16.031 1 87.44 69 ASP B N 1
ATOM 2187 C CA . ASP B 1 69 ? -12.188 13.555 15.438 1 87.44 69 ASP B CA 1
ATOM 2188 C C . ASP B 1 69 ? -12.055 13.195 13.961 1 87.44 69 ASP B C 1
ATOM 2190 O O . ASP B 1 69 ? -12.898 12.492 13.398 1 87.44 69 ASP B O 1
ATOM 2194 N N . GLN B 1 70 ? -11.109 13.68 13.391 1 88.06 70 GLN B N 1
ATOM 2195 C CA . GLN B 1 70 ? -10.875 13.461 11.961 1 88.06 70 GLN B CA 1
ATOM 2196 C C . GLN B 1 70 ? -10.602 11.984 11.672 1 88.06 70 GLN B C 1
ATOM 2198 O O . GLN B 1 70 ? -11 11.469 10.625 1 88.06 70 GLN B O 1
ATOM 2203 N N . GLN B 1 71 ? -9.945 11.312 12.578 1 85.12 71 GLN B N 1
ATOM 2204 C CA . GLN B 1 71 ? -9.648 9.898 12.391 1 85.12 71 GLN B CA 1
ATOM 2205 C C . GLN B 1 71 ? -10.922 9.062 12.367 1 85.12 71 GLN B C 1
ATOM 2207 O O . GLN B 1 71 ? -11.062 8.141 11.555 1 85.12 71 GLN B O 1
ATOM 2212 N N . ASP B 1 72 ? -11.766 9.398 13.234 1 89.38 72 ASP B N 1
ATOM 2213 C CA . ASP B 1 72 ? -13.078 8.75 13.258 1 89.38 72 ASP B CA 1
ATOM 2214 C C . ASP B 1 72 ? -13.828 8.969 11.945 1 89.38 72 ASP B C 1
ATOM 2216 O O . ASP B 1 72 ? -14.445 8.047 11.414 1 89.38 72 ASP B O 1
ATOM 2220 N N . LEU B 1 73 ? -13.758 10.164 11.438 1 92.81 73 LEU B N 1
ATOM 2221 C CA . LEU B 1 73 ? -14.367 10.477 10.148 1 92.81 73 LEU B CA 1
ATOM 2222 C C . LEU B 1 73 ? -13.711 9.672 9.031 1 92.81 73 LEU B C 1
ATOM 2224 O O . LEU B 1 73 ? -14.398 9.133 8.164 1 92.81 73 LEU B O 1
ATOM 2228 N N . PHE B 1 74 ? -12.422 9.523 9.008 1 91.81 74 PHE B N 1
ATOM 2229 C CA . PHE B 1 74 ? -11.703 8.797 7.969 1 91.81 74 PHE B CA 1
ATOM 2230 C C . PHE B 1 74 ? -12.039 7.312 8.023 1 91.81 74 PHE B C 1
ATOM 2232 O O . PHE B 1 74 ? -12.086 6.645 6.984 1 91.81 74 PHE B O 1
ATOM 2239 N N . ASP B 1 75 ? -12.289 6.82 9.203 1 90.19 75 ASP B N 1
ATOM 2240 C CA . ASP B 1 75 ? -12.781 5.449 9.297 1 90.19 75 ASP B CA 1
ATOM 2241 C C . ASP B 1 75 ? -14.094 5.281 8.539 1 90.19 75 ASP B C 1
ATOM 2243 O O . ASP B 1 75 ? -14.289 4.285 7.84 1 90.19 75 ASP B O 1
ATOM 2247 N N . ALA B 1 76 ? -14.914 6.242 8.719 1 93.06 76 ALA B N 1
ATOM 2248 C CA . ALA B 1 76 ? -16.203 6.211 8.031 1 93.06 76 ALA B CA 1
ATOM 2249 C C . ALA B 1 76 ? -16.016 6.359 6.52 1 93.06 76 ALA B C 1
ATOM 2251 O O . ALA B 1 76 ? -16.766 5.762 5.738 1 93.06 76 ALA B O 1
ATOM 2252 N N . VAL B 1 77 ? -15.102 7.141 6.109 1 95.12 77 VAL B N 1
ATOM 2253 C CA . VAL B 1 77 ? -14.781 7.289 4.691 1 95.12 77 VAL B CA 1
ATOM 2254 C C . VAL B 1 77 ? -14.312 5.949 4.125 1 95.12 77 VAL B C 1
ATOM 2256 O O . VAL B 1 77 ? -14.75 5.539 3.047 1 95.12 77 VAL B O 1
ATOM 2259 N N . ALA B 1 78 ? -13.453 5.266 4.848 1 93.06 78 ALA B N 1
ATOM 2260 C CA . ALA B 1 78 ? -12.992 3.947 4.43 1 93.06 78 ALA B CA 1
ATOM 2261 C C . ALA B 1 78 ? -14.148 2.967 4.305 1 93.06 78 ALA B C 1
ATOM 2263 O O . ALA B 1 78 ? -14.211 2.188 3.35 1 93.06 78 ALA B O 1
ATOM 2264 N N . ALA B 1 79 ? -15.039 3.01 5.234 1 92.81 79 ALA B N 1
ATOM 2265 C CA . ALA B 1 79 ? -16.219 2.148 5.191 1 92.81 79 ALA B CA 1
ATOM 2266 C C . ALA B 1 79 ? -17.078 2.457 3.973 1 92.81 79 ALA B C 1
ATOM 2268 O O . ALA B 1 79 ? -17.625 1.546 3.34 1 92.81 79 ALA B O 1
ATOM 2269 N N . THR B 1 80 ? -17.203 3.725 3.734 1 94.56 80 THR B N 1
ATOM 2270 C CA . THR B 1 80 ? -17.953 4.156 2.559 1 94.56 80 THR B CA 1
ATOM 2271 C C . THR B 1 80 ? -17.328 3.582 1.286 1 94.56 80 THR B C 1
ATOM 2273 O O . THR B 1 80 ? -18.047 3.062 0.424 1 94.56 80 THR B O 1
ATOM 2276 N N . MET B 1 81 ? -16.078 3.656 1.138 1 95 81 MET B N 1
ATOM 2277 C CA . MET B 1 81 ? -15.375 3.102 -0.015 1 95 81 MET B CA 1
ATOM 2278 C C . MET B 1 81 ? -15.578 1.592 -0.098 1 95 81 MET B C 1
ATOM 2280 O O . MET B 1 81 ? -15.773 1.046 -1.185 1 95 81 MET B O 1
ATOM 2284 N N . PHE B 1 82 ? -15.484 0.931 0.996 1 94.06 82 PHE B N 1
ATOM 2285 C CA . PHE B 1 82 ? -15.695 -0.512 1.002 1 94.06 82 PHE B CA 1
ATOM 2286 C C . PHE B 1 82 ? -17.078 -0.86 0.464 1 94.06 82 PHE B C 1
ATOM 2288 O O . PHE B 1 82 ? -17.234 -1.806 -0.312 1 94.06 82 PHE B O 1
ATOM 2295 N N . ASN B 1 83 ? -18.047 -0.126 0.95 1 93.31 83 ASN B N 1
ATOM 2296 C CA . ASN B 1 83 ? -19.406 -0.381 0.509 1 93.31 83 ASN B CA 1
ATOM 2297 C C . ASN B 1 83 ? -19.547 -0.245 -1.005 1 93.31 83 ASN B C 1
ATOM 2299 O O . ASN B 1 83 ? -20.344 -0.952 -1.627 1 93.31 83 ASN B O 1
ATOM 2303 N N . GLU B 1 84 ? -18.812 0.617 -1.559 1 95.38 84 GLU B N 1
ATOM 2304 C CA . GLU B 1 84 ? -18.844 0.807 -3.006 1 95.38 84 GLU B CA 1
ATOM 2305 C C . GLU B 1 84 ? -18.297 -0.418 -3.736 1 95.38 84 GLU B C 1
ATOM 2307 O O . GLU B 1 84 ? -18.531 -0.583 -4.938 1 95.38 84 GLU B O 1
ATOM 2312 N N . LEU B 1 85 ? -17.547 -1.252 -3.08 1 95.69 85 LEU B N 1
ATOM 2313 C CA . LEU B 1 85 ? -16.969 -2.436 -3.707 1 95.69 85 LEU B CA 1
ATOM 2314 C C . LEU B 1 85 ? -18.047 -3.404 -4.148 1 95.69 85 LEU B C 1
ATOM 2316 O O . LEU B 1 85 ? -17.844 -4.211 -5.059 1 95.69 85 LEU B O 1
ATOM 2320 N N . ASP B 1 86 ? -19.219 -3.398 -3.471 1 94.5 86 ASP B N 1
ATOM 2321 C CA . ASP B 1 86 ? -20.344 -4.266 -3.807 1 94.5 86 ASP B CA 1
ATOM 2322 C C . ASP B 1 86 ? -19.891 -5.723 -3.918 1 94.5 86 ASP B C 1
ATOM 2324 O O . ASP B 1 86 ? -20.125 -6.371 -4.941 1 94.5 86 ASP B O 1
ATOM 2328 N N . MET B 1 87 ? -19.344 -6.207 -2.873 1 94.19 87 MET B N 1
ATOM 2329 C CA . MET B 1 87 ? -18.75 -7.539 -2.861 1 94.19 87 MET B CA 1
ATOM 2330 C C . MET B 1 87 ? -19.812 -8.617 -3.053 1 94.19 87 MET B C 1
ATOM 2332 O O . MET B 1 87 ? -19.516 -9.711 -3.535 1 94.19 87 MET B O 1
ATOM 2336 N N . ALA B 1 88 ? -21.031 -8.305 -2.686 1 93.75 88 ALA B N 1
ATOM 2337 C CA . ALA B 1 88 ? -22.125 -9.25 -2.834 1 93.75 88 ALA B CA 1
ATOM 2338 C C . ALA B 1 88 ? -22.359 -9.602 -4.301 1 93.75 88 ALA B C 1
ATOM 2340 O O . ALA B 1 88 ? -22.859 -10.68 -4.621 1 93.75 88 ALA B O 1
ATOM 2341 N N . SER B 1 89 ? -21.953 -8.727 -5.219 1 96.44 89 SER B N 1
ATOM 2342 C CA . SER B 1 89 ? -22.234 -8.914 -6.637 1 96.44 89 SER B CA 1
ATOM 2343 C C . SER B 1 89 ? -21.094 -9.648 -7.332 1 96.44 89 SER B C 1
ATOM 2345 O O . SER B 1 89 ? -21.125 -9.836 -8.547 1 96.44 89 SER B O 1
ATOM 2347 N N . LEU B 1 90 ? -20.109 -10.055 -6.637 1 97.56 90 LEU B N 1
ATOM 2348 C CA . LEU B 1 90 ? -19.031 -10.859 -7.223 1 97.56 90 LEU B CA 1
ATOM 2349 C C . LEU B 1 90 ? -19.594 -12.164 -7.781 1 97.56 90 LEU B C 1
ATOM 2351 O O . LEU B 1 90 ? -20.672 -12.609 -7.387 1 97.56 90 LEU B O 1
ATOM 2355 N N . PRO B 1 91 ? -18.875 -12.773 -8.805 1 98 91 PRO B N 1
ATOM 2356 C CA . PRO B 1 91 ? -19.328 -14.055 -9.352 1 98 91 PRO B CA 1
ATOM 2357 C C . PRO B 1 91 ? -19.062 -15.227 -8.414 1 98 91 PRO B C 1
ATOM 2359 O O . PRO B 1 91 ? -18.234 -16.094 -8.719 1 98 91 PRO B O 1
ATOM 2362 N N . TRP B 1 92 ? -19.781 -15.344 -7.348 1 97.31 92 TRP B N 1
ATOM 2363 C CA . TRP B 1 92 ? -19.562 -16.281 -6.254 1 97.31 92 TRP B CA 1
ATOM 2364 C C . TRP B 1 92 ? -19.75 -17.719 -6.723 1 97.31 92 TRP B C 1
ATOM 2366 O O . TRP B 1 92 ? -19.359 -18.672 -6.027 1 97.31 92 TRP B O 1
ATOM 2376 N N . GLN B 1 93 ? -20.312 -17.953 -7.863 1 97 93 GLN B N 1
ATOM 2377 C CA . GLN B 1 93 ? -20.562 -19.297 -8.383 1 97 93 GLN B CA 1
ATOM 2378 C C . GLN B 1 93 ? -19.359 -19.797 -9.188 1 97 93 GLN B C 1
ATOM 2380 O O . GLN B 1 93 ? -19.297 -20.984 -9.531 1 97 93 GLN B O 1
ATOM 2385 N N . GLU B 1 94 ? -18.5 -18.953 -9.578 1 98.12 94 GLU B N 1
ATOM 2386 C CA . GLU B 1 94 ? -17.359 -19.312 -10.398 1 98.12 94 GLU B CA 1
ATOM 2387 C C . GLU B 1 94 ? -16.297 -20.047 -9.586 1 98.12 94 GLU B C 1
ATOM 2389 O O . GLU B 1 94 ? -16.266 -19.938 -8.359 1 98.12 94 GLU B O 1
ATOM 2394 N N . PRO B 1 95 ? -15.43 -20.859 -10.258 1 98.06 95 PRO B N 1
ATOM 2395 C CA . PRO B 1 95 ? -14.305 -21.484 -9.555 1 98.06 95 PRO B CA 1
ATOM 2396 C C . PRO B 1 95 ? -13.406 -20.469 -8.852 1 98.06 95 PRO B C 1
ATOM 2398 O O . PRO B 1 95 ? -13.438 -19.281 -9.18 1 98.06 95 PRO B O 1
ATOM 2401 N N . TRP B 1 96 ? -12.656 -20.922 -7.922 1 98.12 96 TRP B N 1
ATOM 2402 C CA . TRP B 1 96 ? -11.93 -20.062 -6.996 1 98.12 96 TRP B CA 1
ATOM 2403 C C . TRP B 1 96 ? -11.031 -19.078 -7.758 1 98.12 96 TRP B C 1
ATOM 2405 O O . TRP B 1 96 ? -10.906 -17.922 -7.371 1 98.12 96 TRP B O 1
ATOM 2415 N N . ARG B 1 97 ? -10.414 -19.594 -8.812 1 98.06 97 ARG B N 1
ATOM 2416 C CA . ARG B 1 97 ? -9.469 -18.734 -9.523 1 98.06 97 ARG B CA 1
ATOM 2417 C C . ARG B 1 97 ? -10.18 -17.547 -10.148 1 98.06 97 ARG B C 1
ATOM 2419 O O . ARG B 1 97 ? -9.711 -16.406 -10.039 1 98.06 97 ARG B O 1
ATOM 2426 N N . GLU B 1 98 ? -11.266 -17.766 -10.805 1 98.31 98 GLU B N 1
ATOM 2427 C CA . GLU B 1 98 ? -12.055 -16.703 -11.43 1 98.31 98 GLU B CA 1
ATOM 2428 C C . GLU B 1 98 ? -12.625 -15.758 -10.383 1 98.31 98 GLU B C 1
ATOM 2430 O O . GLU B 1 98 ? -12.656 -14.539 -10.594 1 98.31 98 GLU B O 1
ATOM 2435 N N . LEU B 1 99 ? -13.086 -16.328 -9.312 1 98.56 99 LEU B N 1
ATOM 2436 C CA . LEU B 1 99 ? -13.641 -15.492 -8.242 1 98.56 99 LEU B CA 1
ATOM 2437 C C . LEU B 1 99 ? -12.57 -14.578 -7.664 1 98.56 99 LEU B C 1
ATOM 2439 O O . LEU B 1 99 ? -12.812 -13.383 -7.465 1 98.56 99 LEU B O 1
ATOM 2443 N N . MET B 1 100 ? -11.383 -15.125 -7.391 1 98.56 100 MET B N 1
ATOM 2444 C CA . MET B 1 100 ? -10.32 -14.328 -6.789 1 98.56 100 MET B CA 1
ATOM 2445 C C . MET B 1 100 ? -9.828 -13.258 -7.762 1 98.56 100 MET B C 1
ATOM 2447 O O . MET B 1 100 ? -9.469 -12.156 -7.352 1 98.56 100 MET B O 1
ATOM 2451 N N . ARG B 1 101 ? -9.789 -13.578 -9.016 1 98.25 101 ARG B N 1
ATOM 2452 C CA . ARG B 1 101 ? -9.461 -12.578 -10.023 1 98.25 101 ARG B CA 1
ATOM 2453 C C . ARG B 1 101 ? -10.492 -11.461 -10.039 1 98.25 101 ARG B C 1
ATOM 2455 O O . ARG B 1 101 ? -10.133 -10.281 -10.078 1 98.25 101 ARG B O 1
ATOM 2462 N N . ALA B 1 102 ? -11.742 -11.805 -10.023 1 98.38 102 ALA B N 1
ATOM 2463 C CA . ALA B 1 102 ? -12.82 -10.82 -10 1 98.38 102 ALA B CA 1
ATOM 2464 C C . ALA B 1 102 ? -12.727 -9.945 -8.75 1 98.38 102 ALA B C 1
ATOM 2466 O O . ALA B 1 102 ? -12.938 -8.734 -8.82 1 98.38 102 ALA B O 1
ATOM 2467 N N . TYR B 1 103 ? -12.453 -10.641 -7.633 1 98.06 103 TYR B N 1
ATOM 2468 C CA . TYR B 1 103 ? -12.273 -9.938 -6.367 1 98.06 103 TYR B CA 1
ATOM 2469 C C . TYR B 1 103 ? -11.195 -8.867 -6.484 1 98.06 103 TYR B C 1
ATOM 2471 O O . TYR B 1 103 ? -11.43 -7.707 -6.129 1 98.06 103 TYR B O 1
ATOM 2479 N N . THR B 1 104 ? -10.047 -9.18 -7.031 1 97.94 104 THR B N 1
ATOM 2480 C CA . THR B 1 104 ? -8.938 -8.242 -7.16 1 97.94 104 THR B CA 1
ATOM 2481 C C . THR B 1 104 ? -9.273 -7.129 -8.141 1 97.94 104 THR B C 1
ATOM 2483 O O . THR B 1 104 ? -8.953 -5.965 -7.906 1 97.94 104 THR B O 1
ATOM 2486 N N . HIS B 1 105 ? -9.898 -7.422 -9.219 1 97.44 105 HIS B N 1
ATOM 2487 C CA . HIS B 1 105 ? -10.289 -6.418 -10.203 1 97.44 105 HIS B CA 1
ATOM 2488 C C . HIS B 1 105 ? -11.336 -5.465 -9.641 1 97.44 105 HIS B C 1
ATOM 2490 O O . HIS B 1 105 ? -11.312 -4.266 -9.93 1 97.44 105 HIS B O 1
ATOM 2496 N N . ARG B 1 106 ? -12.234 -6.008 -8.828 1 97.69 106 ARG B N 1
ATOM 2497 C CA . ARG B 1 106 ? -13.234 -5.176 -8.172 1 97.69 106 ARG B CA 1
ATOM 2498 C C . ARG B 1 106 ? -12.57 -4.164 -7.234 1 97.69 106 ARG B C 1
ATOM 2500 O O . ARG B 1 106 ? -12.898 -2.979 -7.262 1 97.69 106 ARG B O 1
ATOM 2507 N N . LEU B 1 107 ? -11.656 -4.707 -6.41 1 96.44 107 LEU B N 1
ATOM 2508 C CA . LEU B 1 107 ? -10.906 -3.801 -5.551 1 96.44 107 LEU B CA 1
ATOM 2509 C C . LEU B 1 107 ? -10.25 -2.695 -6.367 1 96.44 107 LEU B C 1
ATOM 2511 O O . LEU B 1 107 ? -10.43 -1.51 -6.078 1 96.44 107 LEU B O 1
ATOM 2515 N N . ARG B 1 108 ? -9.57 -3.033 -7.387 1 95.44 108 ARG B N 1
ATOM 2516 C CA . ARG B 1 108 ? -8.82 -2.082 -8.203 1 95.44 108 ARG B CA 1
ATOM 2517 C C . ARG B 1 108 ? -9.75 -1.073 -8.867 1 95.44 108 ARG B C 1
ATOM 2519 O O . ARG B 1 108 ? -9.547 0.137 -8.742 1 95.44 108 ARG B O 1
ATOM 2526 N N . SER B 1 109 ? -10.758 -1.52 -9.578 1 95.31 109 SER B N 1
ATOM 2527 C CA . SER B 1 109 ? -11.625 -0.643 -10.367 1 95.31 109 SER B CA 1
ATOM 2528 C C . SER B 1 109 ? -12.383 0.331 -9.469 1 95.31 109 SER B C 1
ATOM 2530 O O . SER B 1 109 ? -12.539 1.505 -9.812 1 95.31 109 SER B O 1
ATOM 2532 N N . THR B 1 110 ? -12.852 -0.126 -8.32 1 95.62 110 THR B N 1
ATOM 2533 C CA . THR B 1 110 ? -13.617 0.713 -7.41 1 95.62 110 THR B CA 1
ATOM 2534 C C . THR B 1 110 ? -12.719 1.75 -6.742 1 95.62 110 THR B C 1
ATOM 2536 O O . THR B 1 110 ? -13.047 2.939 -6.719 1 95.62 110 THR B O 1
ATOM 2539 N N . LEU B 1 111 ? -11.578 1.302 -6.285 1 93.81 111 LEU B N 1
ATOM 2540 C CA . LEU B 1 111 ? -10.711 2.205 -5.539 1 93.81 111 LEU B CA 1
ATOM 2541 C C . LEU B 1 111 ? -10.016 3.193 -6.469 1 93.81 111 LEU B C 1
ATOM 2543 O O . LEU B 1 111 ? -9.68 4.309 -6.062 1 93.81 111 LEU B O 1
ATOM 2547 N N . ARG B 1 112 ? -9.844 2.875 -7.738 1 91.19 112 ARG B N 1
ATOM 2548 C CA . ARG B 1 112 ? -9.25 3.771 -8.727 1 91.19 112 ARG B CA 1
ATOM 2549 C C . ARG B 1 112 ? -10.156 4.973 -8.984 1 91.19 112 ARG B C 1
ATOM 2551 O O . ARG B 1 112 ? -9.719 5.969 -9.562 1 91.19 112 ARG B O 1
ATOM 2558 N N . ARG B 1 113 ? -11.398 4.844 -8.633 1 92.38 113 ARG B N 1
ATOM 2559 C CA . ARG B 1 113 ? -12.312 5.973 -8.773 1 92.38 113 ARG B CA 1
ATOM 2560 C C . ARG B 1 113 ? -12.016 7.051 -7.734 1 92.38 113 ARG B C 1
ATOM 2562 O O . ARG B 1 113 ? -12.5 8.18 -7.848 1 92.38 113 ARG B O 1
ATOM 2569 N N . HIS B 1 114 ? -11.273 6.66 -6.727 1 93.25 114 HIS B N 1
ATOM 2570 C CA . HIS B 1 114 ? -10.945 7.57 -5.637 1 93.25 114 HIS B CA 1
ATOM 2571 C C . HIS B 1 114 ? -9.445 7.574 -5.359 1 93.25 114 HIS B C 1
ATOM 2573 O O . HIS B 1 114 ? -9.016 7.273 -4.242 1 93.25 114 HIS B O 1
ATOM 2579 N N . PRO B 1 115 ? -8.641 7.949 -6.293 1 89.06 115 PRO B N 1
ATOM 2580 C CA . PRO B 1 115 ? -7.191 7.824 -6.133 1 89.06 115 PRO B CA 1
ATOM 2581 C C . PRO B 1 115 ? -6.664 8.602 -4.93 1 89.06 115 PRO B C 1
ATOM 2583 O O . PRO B 1 115 ? -5.766 8.125 -4.23 1 89.06 115 PRO B O 1
ATOM 2586 N N . ASN B 1 116 ? -7.266 9.719 -4.609 1 88.94 116 ASN B N 1
ATOM 2587 C CA . ASN B 1 116 ? -6.801 10.547 -3.5 1 88.94 116 ASN B CA 1
ATOM 2588 C C . ASN B 1 116 ? -7.168 9.93 -2.154 1 88.94 116 ASN B C 1
ATOM 2590 O O . ASN B 1 116 ? -6.594 10.289 -1.125 1 88.94 116 ASN B O 1
ATOM 2594 N N . ALA B 1 117 ? -8.117 9.031 -2.178 1 92.62 117 ALA B N 1
ATOM 2595 C CA . ALA B 1 117 ? -8.609 8.461 -0.927 1 92.62 117 ALA B CA 1
ATOM 2596 C C . ALA B 1 117 ? -8.008 7.078 -0.678 1 92.62 117 ALA B C 1
ATOM 2598 O O . ALA B 1 117 ? -8.195 6.496 0.395 1 92.62 117 ALA B O 1
ATOM 2599 N N . VAL B 1 118 ? -7.223 6.566 -1.615 1 91.25 118 VAL B N 1
ATOM 2600 C CA . VAL B 1 118 ? -6.668 5.223 -1.506 1 91.25 118 VAL B CA 1
ATOM 2601 C C . VAL B 1 118 ? -5.793 5.121 -0.259 1 91.25 118 VAL B C 1
ATOM 2603 O O . VAL B 1 118 ? -5.887 4.152 0.498 1 91.25 118 VAL B O 1
ATOM 2606 N N . PRO B 1 119 ? -4.988 6.137 0.03 1 87.25 119 PRO B N 1
ATOM 2607 C CA . PRO B 1 119 ? -4.184 6.043 1.25 1 87.25 119 PRO B CA 1
ATOM 2608 C C . PRO B 1 119 ? -5.035 5.949 2.514 1 87.25 119 PRO B C 1
ATOM 2610 O O . PRO B 1 119 ? -4.648 5.285 3.477 1 87.25 119 PRO B O 1
ATOM 2613 N N . VAL B 1 120 ? -6.184 6.562 2.539 1 88.5 120 VAL B N 1
ATOM 2614 C CA . VAL B 1 120 ? -7.098 6.477 3.674 1 88.5 120 VAL B CA 1
ATOM 2615 C C . VAL B 1 120 ? -7.602 5.043 3.826 1 88.5 120 VAL B C 1
ATOM 2617 O O . VAL B 1 120 ? -7.547 4.469 4.918 1 88.5 120 VAL B O 1
ATOM 2620 N N . PHE B 1 121 ? -7.973 4.496 2.721 1 90.81 121 PHE B N 1
ATOM 2621 C CA . PHE B 1 121 ? -8.5 3.139 2.717 1 90.81 121 PHE B CA 1
ATOM 2622 C C . PHE B 1 121 ? -7.418 2.137 3.111 1 90.81 121 PHE B C 1
ATOM 2624 O O . PHE B 1 121 ? -7.68 1.205 3.875 1 90.81 121 PHE B O 1
ATOM 2631 N N . ALA B 1 122 ? -6.223 2.375 2.621 1 88 122 ALA B N 1
ATOM 2632 C CA . ALA B 1 122 ? -5.125 1.418 2.742 1 88 122 ALA B CA 1
ATOM 2633 C C . ALA B 1 122 ? -4.547 1.423 4.156 1 88 122 ALA B C 1
ATOM 2635 O O . ALA B 1 122 ? -3.83 0.497 4.539 1 88 122 ALA B O 1
ATOM 2636 N N . THR B 1 123 ? -4.859 2.418 4.949 1 82.12 123 THR B N 1
ATOM 2637 C CA . THR B 1 123 ? -4.215 2.531 6.254 1 82.12 123 THR B CA 1
ATOM 2638 C C . THR B 1 123 ? -5.23 2.328 7.375 1 82.12 123 THR B C 1
ATOM 2640 O O . THR B 1 123 ? -4.887 2.432 8.555 1 82.12 123 THR B O 1
ATOM 2643 N N . ARG B 1 124 ? -6.445 2.006 7.02 1 81.62 124 ARG B N 1
ATOM 2644 C CA . ARG B 1 124 ? -7.48 1.896 8.039 1 81.62 124 ARG B CA 1
ATOM 2645 C C . ARG B 1 124 ? -8.195 0.554 7.953 1 81.62 124 ARG B C 1
ATOM 2647 O O . ARG B 1 124 ? -8.555 0.104 6.863 1 81.62 124 ARG B O 1
ATOM 2654 N N . PRO B 1 125 ? -8.273 -0.018 9.109 1 71.38 125 PRO B N 1
ATOM 2655 C CA . PRO B 1 125 ? -9.062 -1.252 9.109 1 71.38 125 PRO B CA 1
ATOM 2656 C C . PRO B 1 125 ? -10.547 -1.006 8.844 1 71.38 125 PRO B C 1
ATOM 2658 O O . PRO B 1 125 ? -11.148 -0.111 9.438 1 71.38 125 PRO B O 1
ATOM 2661 N N . VAL B 1 126 ? -11.008 -1.624 7.801 1 69.94 126 VAL B N 1
ATOM 2662 C CA . VAL B 1 126 ? -12.453 -1.614 7.609 1 69.94 126 VAL B CA 1
ATOM 2663 C C . VAL B 1 126 ? -13.094 -2.711 8.461 1 69.94 126 VAL B C 1
ATOM 2665 O O . VAL B 1 126 ? -12.867 -3.898 8.227 1 69.94 126 VAL B O 1
ATOM 2668 N N . ARG B 1 127 ? -13.75 -2.303 9.477 1 70.19 127 ARG B N 1
ATOM 2669 C CA . ARG B 1 127 ? -14.258 -3.258 10.453 1 70.19 127 ARG B CA 1
ATOM 2670 C C . ARG B 1 127 ? -15.781 -3.348 10.398 1 70.19 127 ARG B C 1
ATOM 2672 O O . ARG B 1 127 ? -16.422 -3.844 11.328 1 70.19 127 ARG B O 1
ATOM 2679 N N . ASN B 1 128 ? -16.203 -2.982 9.422 1 73.75 128 ASN B N 1
ATOM 2680 C CA . ASN B 1 128 ? -17.656 -3.127 9.383 1 73.75 128 ASN B CA 1
ATOM 2681 C C . ASN B 1 128 ? -18.078 -4.555 9.039 1 73.75 128 ASN B C 1
ATOM 2683 O O . ASN B 1 128 ? -17.234 -5.363 8.625 1 73.75 128 ASN B O 1
ATOM 2687 N N . GLU B 1 129 ? -19.234 -4.902 9.438 1 77.69 129 GLU B N 1
ATOM 2688 C CA . GLU B 1 129 ? -19.766 -6.254 9.305 1 77.69 129 GLU B CA 1
ATOM 2689 C C . GLU B 1 129 ? -19.641 -6.754 7.867 1 77.69 129 GLU B C 1
ATOM 2691 O O . GLU B 1 129 ? -19.281 -7.91 7.637 1 77.69 129 GLU B O 1
ATOM 2696 N N . SER B 1 130 ? -19.859 -5.883 6.977 1 82.5 130 SER B N 1
ATOM 2697 C CA . SER B 1 130 ? -19.797 -6.262 5.57 1 82.5 130 SER B CA 1
ATOM 2698 C C . SER B 1 130 ? -18.391 -6.695 5.164 1 82.5 130 SER B C 1
ATOM 2700 O O . SER B 1 130 ? -18.219 -7.672 4.434 1 82.5 130 SER B O 1
ATOM 2702 N N . ALA B 1 131 ? -17.453 -5.996 5.637 1 84.38 131 ALA B N 1
ATOM 2703 C CA . ALA B 1 131 ? -16.062 -6.32 5.316 1 84.38 131 ALA B CA 1
ATOM 2704 C C . ALA B 1 131 ? -15.656 -7.656 5.926 1 84.38 131 ALA B C 1
ATOM 2706 O O . ALA B 1 131 ? -15.039 -8.492 5.258 1 84.38 131 ALA B O 1
ATOM 2707 N N . LEU B 1 132 ? -16.031 -7.859 7.121 1 83.56 132 LEU B N 1
ATOM 2708 C CA . LEU B 1 132 ? -15.711 -9.102 7.812 1 83.56 132 LEU B CA 1
ATOM 2709 C C . LEU B 1 132 ? -16.422 -10.289 7.156 1 83.56 132 LEU B C 1
ATOM 2711 O O . LEU B 1 132 ? -15.82 -11.352 6.984 1 83.56 132 LEU B O 1
ATOM 2715 N N . GLU B 1 133 ? -17.625 -10.102 6.812 1 88.12 133 GLU B N 1
ATOM 2716 C CA . GLU B 1 133 ? -18.406 -11.148 6.16 1 88.12 133 GLU B CA 1
ATOM 2717 C C . GLU B 1 133 ? -17.812 -11.516 4.805 1 88.12 133 GLU B C 1
ATOM 2719 O O . GLU B 1 133 ? -17.719 -12.703 4.465 1 88.12 133 GLU B O 1
ATOM 2724 N N . THR B 1 134 ? -17.469 -10.523 4.09 1 91.06 134 THR B N 1
ATOM 2725 C CA . THR B 1 134 ? -16.859 -10.773 2.789 1 91.06 134 THR B CA 1
ATOM 2726 C C . THR B 1 134 ? -15.594 -11.617 2.936 1 91.06 134 THR B C 1
ATOM 2728 O O . THR B 1 134 ? -15.383 -12.57 2.186 1 91.06 134 THR B O 1
ATOM 2731 N N . GLY B 1 135 ? -14.758 -11.266 3.877 1 92.06 135 GLY B N 1
ATOM 2732 C CA . GLY B 1 135 ? -13.562 -12.047 4.137 1 92.06 135 GLY B CA 1
ATOM 2733 C C . GLY B 1 135 ? -13.852 -13.5 4.449 1 92.06 135 GLY B C 1
ATOM 2734 O O . GLY B 1 135 ? -13.188 -14.398 3.92 1 92.06 135 GLY B O 1
ATOM 2735 N N . SER B 1 136 ? -14.82 -13.688 5.262 1 93.62 136 SER B N 1
ATOM 2736 C CA . SER B 1 136 ? -15.219 -15.039 5.641 1 93.62 136 SER B CA 1
ATOM 2737 C C . SER B 1 136 ? -15.734 -15.82 4.438 1 93.62 136 SER B C 1
ATOM 2739 O O . SER B 1 136 ? -15.43 -17 4.281 1 93.62 136 SER B O 1
ATOM 2741 N N . TRP B 1 137 ? -16.5 -15.18 3.604 1 95.81 137 TRP B N 1
ATOM 2742 C CA . TRP B 1 137 ? -17.047 -15.836 2.422 1 95.81 137 TRP B CA 1
ATOM 2743 C C . TRP B 1 137 ? -15.938 -16.219 1.448 1 95.81 137 TRP B C 1
ATOM 2745 O O . TRP B 1 137 ? -15.984 -17.297 0.839 1 95.81 137 TRP B O 1
ATOM 2755 N N . LEU B 1 138 ? -15.016 -15.398 1.249 1 97.44 138 LEU B N 1
ATOM 2756 C CA . LEU B 1 138 ? -13.898 -15.711 0.367 1 97.44 138 LEU B CA 1
ATOM 2757 C C . LEU B 1 138 ? -13.125 -16.922 0.875 1 97.44 138 LEU B C 1
ATOM 2759 O O . LEU B 1 138 ? -12.812 -17.828 0.103 1 97.44 138 LEU B O 1
ATOM 2763 N N . VAL B 1 139 ? -12.844 -16.922 2.146 1 96.75 139 VAL B N 1
ATOM 2764 C CA . VAL B 1 139 ? -12.102 -18.016 2.758 1 96.75 139 VAL B CA 1
ATOM 2765 C C . VAL B 1 139 ? -12.891 -19.312 2.615 1 96.75 139 VAL B C 1
ATOM 2767 O O . VAL B 1 139 ? -12.32 -20.359 2.26 1 96.75 139 VAL B O 1
ATOM 2770 N N . GLU B 1 140 ? -14.133 -19.234 2.873 1 97.06 140 GLU B N 1
ATOM 2771 C CA . GLU B 1 140 ? -14.984 -20.406 2.746 1 97.06 140 GLU B CA 1
ATOM 2772 C C . GLU B 1 140 ? -14.984 -20.938 1.315 1 97.06 140 GLU B C 1
ATOM 2774 O O . GLU B 1 140 ? -14.914 -22.156 1.099 1 97.06 140 GLU B O 1
ATOM 2779 N N . HIS B 1 141 ? -15.133 -20.031 0.357 1 98 141 HIS B N 1
ATOM 2780 C CA . HIS B 1 141 ? -15.109 -20.422 -1.048 1 98 141 HIS B CA 1
ATOM 2781 C C . HIS B 1 141 ? -13.797 -21.125 -1.402 1 98 141 HIS B C 1
ATOM 2783 O O . HIS B 1 141 ? -13.797 -22.156 -2.076 1 98 141 HIS B O 1
ATOM 2789 N N . LEU B 1 142 ? -12.695 -20.641 -0.939 1 98.12 142 LEU B N 1
ATOM 2790 C CA . LEU B 1 142 ? -11.375 -21.219 -1.193 1 98.12 142 LEU B CA 1
ATOM 2791 C C . LEU B 1 142 ? -11.242 -22.578 -0.52 1 98.12 142 LEU B C 1
ATOM 2793 O O . LEU B 1 142 ? -10.656 -23.5 -1.088 1 98.12 142 LEU B O 1
ATOM 2797 N N . GLN B 1 143 ? -11.758 -22.656 0.647 1 97.5 143 GLN B N 1
ATOM 2798 C CA . GLN B 1 143 ? -11.75 -23.953 1.327 1 97.5 143 GLN B CA 1
ATOM 2799 C C . GLN B 1 143 ? -12.539 -25 0.542 1 97.5 143 GLN B C 1
ATOM 2801 O O . GLN B 1 143 ? -12.125 -26.156 0.447 1 97.5 143 GLN B O 1
ATOM 2806 N N . GLY B 1 144 ? -13.648 -24.578 0.044 1 96.69 144 GLY B N 1
ATOM 2807 C CA . GLY B 1 144 ? -14.445 -25.453 -0.796 1 96.69 144 GLY B CA 1
ATOM 2808 C C . GLY B 1 144 ? -13.688 -25.953 -2.018 1 96.69 144 GLY B C 1
ATOM 2809 O O . GLY B 1 144 ? -13.984 -27.031 -2.545 1 96.69 144 GLY B O 1
ATOM 2810 N N . ALA B 1 145 ? -12.773 -25.219 -2.449 1 97 145 ALA B N 1
ATOM 2811 C CA . ALA B 1 145 ? -11.961 -25.562 -3.607 1 97 145 ALA B CA 1
ATOM 2812 C C . ALA B 1 145 ? -10.797 -26.469 -3.207 1 97 145 ALA B C 1
ATOM 2814 O O . ALA B 1 145 ? -10.047 -26.953 -4.062 1 97 145 ALA B O 1
ATOM 2815 N N . GLY B 1 146 ? -10.578 -26.656 -1.882 1 97.31 146 GLY B N 1
ATOM 2816 C CA . GLY B 1 146 ? -9.562 -27.609 -1.438 1 97.31 146 GLY B CA 1
ATOM 2817 C C . GLY B 1 146 ? -8.414 -26.938 -0.709 1 97.31 146 GLY B C 1
ATOM 2818 O O . GLY B 1 146 ? -7.461 -27.609 -0.294 1 97.31 146 GLY B O 1
ATOM 2819 N N . PHE B 1 147 ? -8.438 -25.656 -0.5 1 97.62 147 PHE B N 1
ATOM 2820 C CA . PHE B 1 147 ? -7.387 -24.969 0.242 1 97.62 147 PHE B CA 1
ATOM 2821 C C . PHE B 1 147 ? -7.523 -25.219 1.737 1 97.62 147 PHE B C 1
ATOM 2823 O O . PHE B 1 147 ? -8.633 -25.188 2.281 1 97.62 147 PHE B O 1
ATOM 2830 N N . PRO B 1 148 ? -6.336 -25.469 2.438 1 96.25 148 PRO B N 1
ATOM 2831 C CA . PRO B 1 148 ? -6.398 -25.375 3.898 1 96.25 148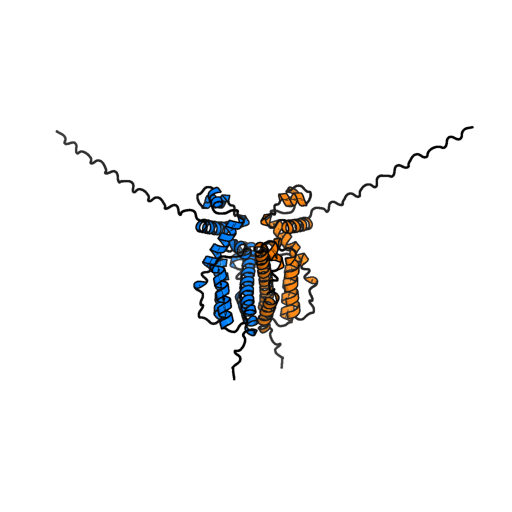 PRO B CA 1
ATOM 2832 C C . PRO B 1 148 ? -6.848 -24 4.391 1 96.25 148 PRO B C 1
ATOM 2834 O O . PRO B 1 148 ? -6.531 -22.984 3.766 1 96.25 148 PRO B O 1
ATOM 2837 N N . ALA B 1 149 ? -7.547 -23.969 5.5 1 94.38 149 ALA B N 1
ATOM 2838 C CA . ALA B 1 149 ? -8.133 -22.75 6.039 1 94.38 149 ALA B CA 1
ATOM 2839 C C . ALA B 1 149 ? -7.086 -21.656 6.184 1 94.38 149 ALA B C 1
ATOM 2841 O O . ALA B 1 149 ? -7.324 -20.5 5.812 1 94.38 149 ALA B O 1
ATOM 2842 N N . ARG B 1 150 ? -5.945 -22.016 6.656 1 93.75 150 ARG B N 1
ATOM 2843 C CA . ARG B 1 150 ? -4.875 -21.047 6.883 1 93.75 150 ARG B CA 1
ATOM 2844 C C . ARG B 1 150 ? -4.398 -20.438 5.566 1 93.75 150 ARG B C 1
ATOM 2846 O O . ARG B 1 150 ? -4.215 -19.219 5.469 1 93.75 150 ARG B O 1
ATOM 2853 N N . VAL B 1 151 ? -4.266 -21.266 4.578 1 95.81 151 VAL B N 1
ATOM 2854 C CA . VAL B 1 151 ? -3.771 -20.812 3.283 1 95.81 151 VAL B CA 1
ATOM 2855 C C . VAL B 1 151 ? -4.836 -19.953 2.6 1 95.81 151 VAL B C 1
ATOM 2857 O O . VAL B 1 151 ? -4.512 -18.969 1.942 1 95.81 151 VAL B O 1
ATOM 2860 N N . ALA B 1 152 ? -6.098 -20.391 2.773 1 97 152 ALA B N 1
ATOM 2861 C CA . ALA B 1 152 ? -7.199 -19.609 2.215 1 97 152 ALA B CA 1
ATOM 2862 C C . ALA B 1 152 ? -7.191 -18.172 2.754 1 97 152 ALA B C 1
ATOM 2864 O O . ALA B 1 152 ? -7.336 -17.219 1.992 1 97 152 ALA B O 1
ATOM 2865 N N . THR B 1 153 ? -6.984 -18.016 4.039 1 94.88 153 THR B N 1
ATOM 2866 C CA . THR B 1 153 ? -6.91 -16.703 4.68 1 94.88 153 THR B CA 1
ATOM 2867 C C . THR B 1 153 ? -5.703 -15.922 4.172 1 94.88 153 THR B C 1
ATOM 2869 O O . THR B 1 153 ? -5.82 -14.734 3.85 1 94.88 153 THR B O 1
ATOM 2872 N N . GLN B 1 154 ? -4.594 -16.594 4.039 1 95.38 154 GLN B N 1
ATOM 2873 C CA . GLN B 1 154 ? -3.363 -15.945 3.592 1 95.38 154 GLN B CA 1
ATOM 2874 C C . GLN B 1 154 ? -3.488 -15.461 2.15 1 95.38 154 GLN B C 1
ATOM 2876 O O . GLN B 1 154 ? -3.074 -14.344 1.828 1 95.38 154 GLN B O 1
ATOM 2881 N N . LEU B 1 155 ? -4.07 -16.266 1.323 1 97.5 155 LEU B N 1
ATOM 2882 C CA . LEU B 1 155 ? -4.266 -15.906 -0.079 1 97.5 155 LEU B CA 1
ATOM 2883 C C . LEU B 1 155 ? -5.109 -14.641 -0.21 1 97.5 155 LEU B C 1
ATOM 2885 O O . LEU B 1 155 ? -4.742 -13.719 -0.944 1 97.5 155 LEU B O 1
ATOM 2889 N N . THR B 1 156 ? -6.215 -14.586 0.526 1 96.31 156 THR B N 1
ATOM 2890 C CA . THR B 1 156 ? -7.109 -13.438 0.478 1 96.31 156 THR B CA 1
ATOM 2891 C C . THR B 1 156 ? -6.391 -12.172 0.935 1 96.31 156 THR B C 1
ATOM 2893 O O . THR B 1 156 ? -6.492 -11.125 0.292 1 96.31 156 THR B O 1
ATOM 2896 N N . LYS B 1 157 ? -5.602 -12.289 1.955 1 93.25 157 LYS B N 1
ATOM 2897 C CA . LYS B 1 157 ? -4.848 -11.156 2.477 1 93.25 157 LYS B CA 1
ATOM 2898 C C . LYS B 1 157 ? -3.773 -10.703 1.489 1 93.25 157 LYS B C 1
ATOM 2900 O O . LYS B 1 157 ? -3.631 -9.508 1.223 1 93.25 157 LYS B O 1
ATOM 2905 N N . CYS B 1 158 ? -3.029 -11.633 0.942 1 96.69 158 CYS B N 1
ATOM 2906 C CA . CYS B 1 158 ? -1.941 -11.328 0.02 1 96.69 158 CYS B CA 1
ATOM 2907 C C . CYS B 1 158 ? -2.461 -10.594 -1.212 1 96.69 158 CYS B C 1
ATOM 2909 O O . CYS B 1 158 ? -1.868 -9.602 -1.646 1 96.69 158 CYS B O 1
ATOM 2911 N N . LEU B 1 159 ? -3.584 -11.055 -1.756 1 97.69 159 LEU B N 1
ATOM 2912 C CA . LEU B 1 159 ? -4.148 -10.406 -2.934 1 97.69 159 LEU B CA 1
ATOM 2913 C C . LEU B 1 159 ? -4.57 -8.977 -2.617 1 97.69 159 LEU B C 1
ATOM 2915 O O . LEU B 1 159 ? -4.309 -8.062 -3.402 1 97.69 159 LEU B O 1
ATOM 2919 N N . ARG B 1 160 ? -5.246 -8.836 -1.503 1 95.06 160 ARG B N 1
ATOM 2920 C CA . ARG B 1 160 ? -5.672 -7.5 -1.099 1 95.06 160 ARG B CA 1
ATOM 2921 C C . ARG B 1 160 ? -4.473 -6.566 -0.938 1 95.06 160 ARG B C 1
ATOM 2923 O O . ARG B 1 160 ? -4.5 -5.43 -1.406 1 95.06 160 ARG B O 1
ATOM 2930 N N . GLU B 1 161 ? -3.467 -7.066 -0.262 1 94.94 161 GLU B N 1
ATOM 2931 C CA . GLU B 1 161 ? -2.258 -6.277 -0.038 1 94.94 161 GLU B CA 1
ATOM 2932 C C . GLU B 1 161 ? -1.582 -5.918 -1.357 1 94.94 161 GLU B C 1
ATOM 2934 O O . GLU B 1 161 ? -1.117 -4.789 -1.535 1 94.94 161 GLU B O 1
ATOM 2939 N N . TYR B 1 162 ? -1.505 -6.801 -2.262 1 96.81 162 TYR B N 1
ATOM 2940 C CA . TYR B 1 162 ? -0.94 -6.516 -3.576 1 96.81 162 TYR B CA 1
ATOM 2941 C C . TYR B 1 162 ? -1.722 -5.414 -4.277 1 96.81 162 TYR B C 1
ATOM 2943 O O . TYR B 1 162 ? -1.133 -4.48 -4.828 1 96.81 162 TYR B O 1
ATOM 2951 N N . VAL B 1 163 ? -3.064 -5.512 -4.301 1 95.81 163 VAL B N 1
ATOM 2952 C CA . VAL B 1 163 ? -3.908 -4.531 -4.977 1 95.81 163 VAL B CA 1
ATOM 2953 C C . VAL B 1 163 ? -3.684 -3.15 -4.367 1 95.81 163 VAL B C 1
ATOM 2955 O O . VAL B 1 163 ? -3.537 -2.162 -5.09 1 95.81 163 VAL B O 1
ATOM 2958 N N . LEU B 1 164 ? -3.668 -3.135 -3.066 1 93.5 164 LEU B N 1
ATOM 2959 C CA . LEU B 1 164 ? -3.484 -1.853 -2.396 1 93.5 164 LEU B CA 1
ATOM 2960 C C . LEU B 1 164 ? -2.117 -1.26 -2.721 1 93.5 164 LEU B C 1
ATOM 2962 O O . LEU B 1 164 ? -2.006 -0.066 -3.01 1 93.5 164 LEU B O 1
ATOM 2966 N N . GLY B 1 165 ? -1.068 -2.078 -2.662 1 93.62 165 GLY B N 1
ATOM 2967 C CA . GLY B 1 165 ? 0.249 -1.608 -3.061 1 93.62 165 GLY B CA 1
ATOM 2968 C C . GLY B 1 165 ? 0.3 -1.123 -4.496 1 93.62 165 GLY B C 1
ATOM 2969 O O . GLY B 1 165 ? 0.95 -0.119 -4.797 1 93.62 165 GLY B O 1
ATOM 2970 N N . HIS B 1 166 ? -0.357 -1.808 -5.363 1 92.81 166 HIS B N 1
ATOM 2971 C CA . HIS B 1 166 ? -0.436 -1.423 -6.77 1 92.81 166 HIS B CA 1
ATOM 2972 C C . HIS B 1 166 ? -1.094 -0.057 -6.93 1 92.81 166 HIS B C 1
ATOM 2974 O O . HIS B 1 166 ? -0.601 0.79 -7.68 1 92.81 166 HIS B O 1
ATOM 2980 N N . LEU B 1 167 ? -2.143 0.139 -6.254 1 91.19 167 LEU B N 1
ATOM 2981 C CA . LEU B 1 167 ? -2.895 1.383 -6.375 1 91.19 167 LEU B CA 1
ATOM 2982 C C . LEU B 1 167 ? -2.084 2.562 -5.848 1 91.19 167 LEU B C 1
ATOM 2984 O O . LEU B 1 167 ? -2.131 3.656 -6.414 1 91.19 167 LEU B O 1
ATOM 2988 N N . LEU B 1 168 ? -1.376 2.352 -4.816 1 86.81 168 LEU B N 1
ATOM 2989 C CA . LEU B 1 168 ? -0.545 3.42 -4.273 1 86.81 168 LEU B CA 1
ATOM 2990 C C . LEU B 1 168 ? 0.563 3.799 -5.25 1 86.81 168 LEU B C 1
ATOM 2992 O O . LEU B 1 168 ? 0.944 4.969 -5.344 1 86.81 168 LEU B O 1
ATOM 2996 N N . SER B 1 169 ? 1.139 2.838 -5.945 1 80.88 169 SER B N 1
ATOM 2997 C CA . SER B 1 169 ? 2.176 3.105 -6.938 1 80.88 169 SER B CA 1
ATOM 2998 C C . SER B 1 169 ? 1.641 3.961 -8.078 1 80.88 169 SER B C 1
ATOM 3000 O O . SER B 1 169 ? 2.381 4.75 -8.672 1 80.88 169 SER B O 1
ATOM 3002 N N . TYR B 1 170 ? 0.399 3.766 -8.406 1 73.75 170 TYR B N 1
ATOM 3003 C CA . TYR B 1 170 ? -0.234 4.562 -9.453 1 73.75 170 TYR B CA 1
ATOM 3004 C C . TYR B 1 170 ? -0.419 6.008 -9 1 73.75 170 TYR B C 1
ATOM 3006 O O . TYR B 1 170 ? -0.25 6.938 -9.789 1 73.75 170 TYR B O 1
ATOM 3014 N N . THR B 1 171 ? -0.756 6.125 -7.773 1 66.94 171 THR B N 1
ATOM 3015 C CA . THR B 1 171 ? -0.928 7.465 -7.219 1 66.94 171 THR B CA 1
ATOM 3016 C C . THR B 1 171 ? 0.381 8.25 -7.277 1 66.94 171 THR B C 1
ATOM 3018 O O . THR B 1 171 ? 0.386 9.438 -7.602 1 66.94 171 THR B O 1
ATOM 3021 N N . ILE B 1 172 ? 1.486 7.535 -7.059 1 64.44 172 ILE B N 1
ATOM 3022 C CA . ILE B 1 172 ? 2.83 8.094 -7.145 1 64.44 172 ILE B CA 1
ATOM 3023 C C . ILE B 1 172 ? 3.105 8.555 -8.57 1 64.44 172 ILE B C 1
ATOM 3025 O O . ILE B 1 172 ? 3.611 9.664 -8.789 1 64.44 172 ILE B O 1
ATOM 3029 N N . ALA B 1 173 ? 2.775 7.703 -9.508 1 61.88 173 ALA B N 1
ATOM 3030 C CA . ALA B 1 173 ? 3.01 8.016 -10.922 1 61.88 173 ALA B CA 1
ATOM 3031 C C . ALA B 1 173 ? 2.211 9.242 -11.352 1 61.88 173 ALA B C 1
ATOM 3033 O O . ALA B 1 173 ? 2.697 10.062 -12.133 1 61.88 173 ALA B O 1
ATOM 3034 N N . ALA B 1 174 ? 1.058 9.312 -10.867 1 60.41 174 ALA B N 1
ATOM 3035 C CA . ALA B 1 174 ? 0.182 10.422 -11.219 1 60.41 174 ALA B CA 1
ATOM 3036 C C . ALA B 1 174 ? 0.73 11.742 -10.688 1 60.41 174 ALA B C 1
ATOM 3038 O O . ALA B 1 174 ? 0.583 12.789 -11.328 1 60.41 174 ALA B O 1
ATOM 3039 N N . VAL B 1 175 ? 1.294 11.602 -9.539 1 58.34 175 VAL B N 1
ATOM 3040 C CA . VAL B 1 175 ? 1.884 12.789 -8.93 1 58.34 175 VAL B CA 1
ATOM 3041 C C . VAL B 1 175 ? 3.125 13.203 -9.711 1 58.34 175 VAL B C 1
ATOM 3043 O O . VAL B 1 175 ? 3.385 14.398 -9.891 1 58.34 175 VAL B O 1
ATOM 3046 N N . ARG B 1 176 ? 3.963 12.117 -10.094 1 56.41 176 ARG B N 1
ATOM 3047 C CA . ARG B 1 176 ? 5.172 12.383 -10.859 1 56.41 176 ARG B CA 1
ATOM 3048 C C . ARG B 1 176 ? 4.836 12.992 -12.219 1 56.41 176 ARG B C 1
ATOM 3050 O O . ARG B 1 176 ? 5.594 13.812 -12.742 1 56.41 176 ARG B O 1
ATOM 3057 N N . ALA B 1 177 ? 3.84 12.141 -12.961 1 53.03 177 ALA B N 1
ATOM 3058 C CA . ALA B 1 177 ? 3.568 12.523 -14.344 1 53.03 177 ALA B CA 1
ATOM 3059 C C . ALA B 1 177 ? 3.205 14 -14.438 1 53.03 177 ALA B C 1
ATOM 3061 O O . ALA B 1 177 ? 2.473 14.523 -13.594 1 53.03 177 ALA B O 1
ATOM 3062 N N . GLU B 1 178 ? 4.168 14.797 -14.727 1 45.94 178 GLU B N 1
ATOM 3063 C CA . GLU B 1 178 ? 3.762 16.094 -15.25 1 45.94 178 GLU B CA 1
ATOM 3064 C C . GLU B 1 178 ? 2.412 16 -15.961 1 45.94 178 GLU B C 1
ATOM 3066 O O . GLU B 1 178 ? 2.059 14.961 -16.5 1 45.94 178 GLU B O 1
ATOM 3071 N N . PRO B 1 179 ? 1.431 16.984 -15.781 1 41.59 179 PRO B N 1
ATOM 3072 C CA . PRO B 1 179 ? 0.116 17.047 -16.422 1 41.59 179 PRO B CA 1
ATOM 3073 C C . PRO B 1 179 ? 0.094 16.375 -17.797 1 41.59 179 PRO B C 1
ATOM 3075 O O . PRO B 1 179 ? -0.877 15.703 -18.141 1 41.59 179 PRO B O 1
ATOM 3078 N N . ASP B 1 180 ? 0.931 16.719 -18.641 1 40.44 180 ASP B N 1
ATOM 3079 C CA . ASP B 1 180 ? 0.905 16.281 -20.031 1 40.44 180 ASP B CA 1
ATOM 3080 C C . ASP B 1 180 ? 1.277 14.805 -20.156 1 40.44 180 ASP B C 1
ATOM 3082 O O . ASP B 1 180 ? 1.098 14.203 -21.219 1 40.44 180 ASP B O 1
ATOM 3086 N N . ALA B 1 181 ? 2.059 14.32 -19.344 1 40.34 181 ALA B N 1
ATOM 3087 C CA . ALA B 1 181 ? 2.615 12.977 -19.5 1 40.34 181 ALA B CA 1
ATOM 3088 C C . ALA B 1 181 ? 1.716 11.938 -18.844 1 40.34 181 ALA B C 1
ATOM 3090 O O . ALA B 1 181 ? 2.006 10.742 -18.891 1 40.34 181 ALA B O 1
ATOM 3091 N N . ALA B 1 182 ? 0.697 12.305 -18.047 1 41.5 182 ALA B N 1
ATOM 3092 C CA . ALA B 1 182 ? -0.278 11.406 -17.422 1 41.5 182 ALA B CA 1
ATOM 3093 C C . ALA B 1 182 ? -0.887 10.461 -18.453 1 41.5 182 ALA B C 1
ATOM 3095 O O . ALA B 1 182 ? -1.229 9.32 -18.141 1 41.5 182 ALA B O 1
ATOM 3096 N N . GLU B 1 183 ? -1.091 10.984 -19.562 1 41.09 183 GLU B N 1
ATOM 3097 C CA . GLU B 1 183 ? -1.802 10.266 -20.609 1 41.09 183 GLU B CA 1
ATOM 3098 C C . GLU B 1 183 ? -1.003 9.055 -21.078 1 41.09 183 GLU B C 1
ATOM 3100 O O . GLU B 1 183 ? -1.579 8.062 -21.531 1 41.09 183 GLU B O 1
ATOM 3105 N N . ASP B 1 184 ? 0.267 9.289 -21.219 1 40.94 184 ASP B N 1
ATOM 3106 C CA . ASP B 1 184 ? 1.063 8.305 -21.938 1 40.94 184 ASP B CA 1
ATOM 3107 C C . ASP B 1 184 ? 1.511 7.176 -21 1 40.94 184 ASP B C 1
ATOM 3109 O O . ASP B 1 184 ? 2.273 6.297 -21.406 1 40.94 184 ASP B O 1
ATOM 3113 N N . ILE B 1 185 ? 1.479 7.473 -19.828 1 44.59 185 ILE B N 1
ATOM 3114 C CA . ILE B 1 185 ? 1.831 6.336 -18.984 1 44.59 185 ILE B CA 1
ATOM 3115 C C . ILE B 1 185 ? 0.866 5.18 -19.25 1 44.59 185 ILE B C 1
ATOM 3117 O O . ILE B 1 185 ? -0.224 5.133 -18.672 1 44.59 185 ILE B O 1
ATOM 3121 N N . SER B 1 186 ? 0.648 4.977 -20.438 1 46.22 186 SER B N 1
ATOM 3122 C CA . SER B 1 186 ? 0.04 3.666 -20.625 1 46.22 186 SER B CA 1
ATOM 3123 C C . SER B 1 186 ? 0.7 2.611 -19.75 1 46.22 186 SER B C 1
ATOM 3125 O O . SER B 1 186 ? 1.812 2.164 -20.031 1 46.22 186 SER B O 1
ATOM 3127 N N . PRO B 1 187 ? 1.019 2.898 -18.484 1 46.47 187 PRO B N 1
ATOM 3128 C CA . PRO B 1 187 ? 1.791 1.922 -17.719 1 46.47 187 PRO B CA 1
ATOM 3129 C C . PRO B 1 187 ? 1.534 0.483 -18.156 1 46.47 187 PRO B C 1
ATOM 3131 O O . PRO B 1 187 ? 0.384 0.099 -18.391 1 46.47 187 PRO B O 1
ATOM 3134 N N . ALA B 1 188 ? 2.244 -0.027 -19.094 1 55 188 ALA B N 1
ATOM 3135 C CA . ALA B 1 188 ? 2.139 -1.48 -19.188 1 55 188 ALA B CA 1
ATOM 3136 C C . ALA B 1 188 ? 1.682 -2.086 -17.859 1 55 188 ALA B C 1
ATOM 3138 O O . ALA B 1 188 ? 2.385 -1.991 -16.859 1 55 188 ALA B O 1
ATOM 3139 N N . ASP B 1 189 ? 0.301 -2.07 -17.641 1 75.06 189 ASP B N 1
ATOM 3140 C CA . ASP B 1 189 ? -0.37 -2.445 -16.406 1 75.06 189 ASP B CA 1
ATOM 3141 C C . ASP B 1 189 ? 0.054 -3.842 -15.945 1 75.06 189 ASP B C 1
ATOM 3143 O O . ASP B 1 189 ? -0.166 -4.824 -16.656 1 75.06 189 ASP B O 1
ATOM 3147 N N . HIS B 1 190 ? 1.091 -3.891 -15.211 1 90.5 190 HIS B N 1
ATOM 3148 C CA . HIS B 1 190 ? 1.606 -5.145 -14.672 1 90.5 190 HIS B CA 1
ATOM 3149 C C . HIS B 1 190 ? 0.649 -5.73 -13.641 1 90.5 190 HIS B C 1
ATOM 3151 O O . HIS B 1 190 ? 0.941 -6.766 -13.039 1 90.5 190 HIS B O 1
ATOM 3157 N N . PHE B 1 191 ? -0.562 -5.133 -13.586 1 94.56 191 PHE B N 1
ATOM 3158 C CA . PHE B 1 191 ? -1.479 -5.574 -12.539 1 94.56 191 PHE B CA 1
ATOM 3159 C C . PHE B 1 191 ? -1.867 -7.035 -12.742 1 94.56 191 PHE B C 1
ATOM 3161 O O . PHE B 1 191 ? -1.715 -7.852 -11.828 1 94.56 191 PHE B O 1
ATOM 3168 N N . ASP B 1 192 ? -2.26 -7.32 -13.891 1 96.25 192 ASP B N 1
ATOM 3169 C CA . ASP B 1 192 ? -2.818 -8.641 -14.164 1 96.25 192 ASP B CA 1
ATOM 3170 C C . ASP B 1 192 ? -1.748 -9.727 -14.055 1 96.25 192 ASP B C 1
ATOM 3172 O O . ASP B 1 192 ? -2.02 -10.828 -13.57 1 96.25 192 ASP B O 1
ATOM 3176 N N . ILE B 1 193 ? -0.593 -9.453 -14.516 1 96.19 193 ILE B N 1
ATOM 3177 C CA . ILE B 1 193 ? 0.453 -10.469 -14.453 1 96.19 193 ILE B CA 1
ATOM 3178 C C . ILE B 1 193 ? 0.8 -10.75 -12.992 1 96.19 193 ILE B C 1
ATOM 3180 O O . ILE B 1 193 ? 1.118 -11.891 -12.633 1 96.19 193 ILE B O 1
ATOM 3184 N N . GLY B 1 194 ? 0.794 -9.727 -12.109 1 97.5 194 GLY B N 1
ATOM 3185 C CA . GLY B 1 194 ? 0.998 -9.938 -10.68 1 97.5 194 GLY B CA 1
ATOM 3186 C C . GLY B 1 194 ? -0.086 -10.781 -10.039 1 97.5 194 GLY B C 1
ATOM 3187 O O . GLY B 1 194 ? 0.209 -11.688 -9.266 1 97.5 194 GLY B O 1
ATOM 3188 N N . VAL B 1 195 ? -1.347 -10.469 -10.414 1 98.06 195 VAL B N 1
ATOM 3189 C CA . VAL B 1 195 ? -2.469 -11.25 -9.906 1 98.06 195 VAL B CA 1
ATOM 3190 C C . VAL B 1 195 ? -2.34 -12.695 -10.367 1 98.06 195 VAL B C 1
ATOM 3192 O O . VAL B 1 195 ? -2.447 -13.625 -9.562 1 98.06 195 VAL B O 1
ATOM 3195 N N . ASP B 1 196 ? -2.066 -12.891 -11.633 1 97.56 196 ASP B N 1
ATOM 3196 C CA . ASP B 1 196 ? -1.948 -14.227 -12.195 1 97.56 196 ASP B CA 1
ATOM 3197 C C . ASP B 1 196 ? -0.807 -15 -11.531 1 97.56 196 ASP B C 1
ATOM 3199 O O . ASP B 1 196 ? -0.941 -16.188 -11.242 1 97.56 196 ASP B O 1
ATOM 3203 N N . ALA B 1 197 ? 0.286 -14.336 -11.336 1 97.75 197 ALA B N 1
ATOM 3204 C CA . ALA B 1 197 ? 1.429 -14.984 -10.703 1 97.75 197 ALA B CA 1
ATOM 3205 C C . ALA B 1 197 ? 1.078 -15.461 -9.297 1 97.75 197 ALA B C 1
ATOM 3207 O O . ALA B 1 197 ? 1.416 -16.578 -8.906 1 97.75 197 ALA B O 1
ATOM 3208 N N . MET B 1 198 ? 0.422 -14.617 -8.508 1 98.12 198 MET B N 1
ATOM 3209 C CA . MET B 1 198 ? 0.029 -15 -7.152 1 98.12 198 MET B CA 1
ATOM 3210 C C . MET B 1 198 ? -0.938 -16.172 -7.18 1 98.12 198 MET B C 1
ATOM 3212 O O . MET B 1 198 ? -0.773 -17.141 -6.422 1 98.12 198 MET B O 1
ATOM 3216 N N . LEU B 1 199 ? -1.928 -16.078 -8.055 1 98.38 199 LEU B N 1
ATOM 3217 C CA . LEU B 1 199 ? -2.906 -17.156 -8.133 1 98.38 199 LEU B CA 1
ATOM 3218 C C . LEU B 1 199 ? -2.242 -18.469 -8.555 1 98.38 199 LEU B C 1
ATOM 3220 O O . LEU B 1 199 ? -2.539 -19.531 -8 1 98.38 199 LEU B O 1
ATOM 3224 N N . ASP B 1 200 ? -1.337 -18.422 -9.562 1 97.44 200 ASP B N 1
ATOM 3225 C CA . ASP B 1 200 ? -0.585 -19.594 -9.984 1 97.44 200 ASP B CA 1
ATOM 3226 C C . ASP B 1 200 ? 0.224 -20.188 -8.828 1 97.44 200 ASP B C 1
ATOM 3228 O O . ASP B 1 200 ? 0.244 -21.391 -8.625 1 97.44 200 ASP B O 1
ATOM 3232 N N . GLY B 1 201 ? 0.876 -19.312 -8.102 1 97.75 201 GLY B N 1
ATOM 3233 C CA . GLY B 1 201 ? 1.697 -19.766 -6.988 1 97.75 201 GLY B CA 1
ATOM 3234 C C . GLY B 1 201 ? 0.893 -20.422 -5.883 1 97.75 201 GLY B C 1
ATOM 3235 O O . GLY B 1 201 ? 1.331 -21.422 -5.293 1 97.75 201 GLY B O 1
ATOM 3236 N N . PHE B 1 202 ? -0.271 -19.891 -5.582 1 97.69 202 PHE B N 1
ATOM 3237 C CA . PHE B 1 202 ? -1.096 -20.422 -4.5 1 97.69 202 PHE B CA 1
ATOM 3238 C C . PHE B 1 202 ? -1.802 -21.703 -4.938 1 97.69 202 PHE B C 1
ATOM 3240 O O . PHE B 1 202 ? -2.24 -22.5 -4.098 1 97.69 202 PHE B O 1
ATOM 3247 N N . ALA B 1 203 ? -1.96 -21.938 -6.246 1 97.06 203 ALA B N 1
ATOM 3248 C CA . ALA B 1 203 ? -2.656 -23.125 -6.762 1 97.06 203 ALA B CA 1
ATOM 3249 C C . ALA B 1 203 ? -2.008 -24.406 -6.258 1 97.06 203 ALA B C 1
ATOM 3251 O O . ALA B 1 203 ? -2.668 -25.438 -6.148 1 97.06 203 ALA B O 1
ATOM 3252 N N . ARG B 1 204 ? -0.769 -24.375 -5.883 1 94.62 204 ARG B N 1
ATOM 3253 C CA . ARG B 1 204 ? -0.044 -25.562 -5.441 1 94.62 204 ARG B CA 1
ATOM 3254 C C . ARG B 1 204 ? -0.587 -26.078 -4.113 1 94.62 204 ARG B C 1
ATOM 3256 O O . ARG B 1 204 ? -0.301 -27.203 -3.711 1 94.62 204 ARG B O 1
ATOM 3263 N N . TYR B 1 205 ? -1.318 -25.297 -3.43 1 95.38 205 TYR B N 1
ATOM 3264 C CA . TYR B 1 205 ? -1.771 -25.656 -2.092 1 95.38 205 TYR B CA 1
ATOM 3265 C C . TYR B 1 205 ? -3.137 -26.328 -2.143 1 95.38 205 TYR B C 1
ATOM 3267 O O . TYR B 1 205 ? -3.652 -26.781 -1.115 1 95.38 205 TYR B O 1
ATOM 3275 N N . VAL B 1 206 ? -3.729 -26.312 -3.311 1 94.69 206 VAL B N 1
ATOM 3276 C CA . VAL B 1 206 ? -5.02 -26.984 -3.436 1 94.69 206 VAL B CA 1
ATOM 3277 C C . VAL B 1 206 ? -4.844 -28.484 -3.252 1 94.69 206 VAL B C 1
ATOM 3279 O O . VAL B 1 206 ? -4.02 -29.109 -3.928 1 94.69 206 VAL B O 1
ATOM 3282 N N . GLU B 1 207 ? -5.309 -28.953 -2.203 1 82.19 207 GLU B N 1
ATOM 3283 C CA . GLU B 1 207 ? -5.238 -30.391 -1.886 1 82.19 207 GLU B CA 1
ATOM 3284 C C . GLU B 1 207 ? -6.082 -31.203 -2.852 1 82.19 207 GLU B C 1
ATOM 3286 O O . GLU B 1 207 ? -7.184 -30.797 -3.23 1 82.19 207 GLU B O 1
ATOM 3291 N N . THR B 1 208 ? -5.406 -32.062 -3.684 1 66.5 208 THR B N 1
ATOM 3292 C CA . THR B 1 208 ? -6.137 -33.031 -4.488 1 66.5 208 THR B CA 1
ATOM 3293 C C . THR B 1 208 ? -6.98 -33.938 -3.598 1 66.5 208 THR B C 1
ATOM 3295 O O . THR B 1 208 ? -6.496 -34.438 -2.584 1 66.5 208 THR B O 1
ATOM 3298 N N . PRO B 1 209 ? -8.336 -33.844 -3.686 1 57.66 209 PRO B N 1
ATOM 3299 C CA . PRO B 1 209 ? -9.141 -34.781 -2.916 1 57.66 209 PRO B CA 1
ATOM 3300 C C . PRO B 1 209 ? -8.547 -36.188 -2.898 1 57.66 209 PRO B C 1
ATOM 3302 O O . PRO B 1 209 ? -7.965 -36.625 -3.895 1 57.66 209 PRO B O 1
ATOM 3305 N N . ARG B 1 210 ? -7.883 -36.562 -1.828 1 49.88 210 ARG B N 1
ATOM 3306 C CA . ARG B 1 210 ? -7.543 -38 -1.74 1 49.88 210 ARG B CA 1
ATOM 3307 C C . ARG B 1 210 ? -8.672 -38.844 -2.287 1 49.88 210 ARG B C 1
ATOM 3309 O O . ARG B 1 210 ? -9.828 -38.719 -1.886 1 49.88 210 ARG B O 1
ATOM 3316 N N . ARG B 1 211 ? -8.547 -39.188 -3.51 1 45.16 211 ARG B N 1
ATOM 3317 C CA . ARG B 1 211 ? -9.43 -40.25 -3.965 1 45.16 211 ARG B CA 1
ATOM 3318 C C . ARG B 1 211 ? -9.555 -41.375 -2.914 1 45.16 211 ARG B C 1
ATOM 3320 O O . ARG B 1 211 ? -8.547 -41.906 -2.465 1 45.16 211 ARG B O 1
ATOM 3327 N N . HIS B 1 212 ? -10.391 -41.188 -1.99 1 44.75 212 HIS B N 1
ATOM 3328 C CA . HIS B 1 212 ? -10.703 -42.438 -1.287 1 44.75 212 HIS B CA 1
ATOM 3329 C C . HIS B 1 212 ? -10.758 -43.594 -2.25 1 44.75 212 HIS B C 1
ATOM 3331 O O . HIS B 1 212 ? -11.523 -43.594 -3.217 1 44.75 212 HIS B O 1
ATOM 3337 N N . HIS B 1 213 ? -9.641 -44.219 -2.551 1 38.06 213 HIS B N 1
ATOM 3338 C CA . HIS B 1 213 ? -9.828 -45.625 -2.961 1 38.06 213 HIS B CA 1
ATOM 3339 C C . HIS B 1 213 ? -10.594 -46.406 -1.905 1 38.06 213 HIS B C 1
ATOM 3341 O O . HIS B 1 213 ? -10.367 -46.219 -0.706 1 38.06 213 HIS B O 1
#